Protein AF-0000000077476759 (afdb_homodimer)

InterPro domains:
  IPR001279 Metallo-beta-lactamase [PF12706] (248-317)
  IPR001279 Metallo-beta-lactamase [SM00849] (20-294)
  IPR013471 Ribonuclease Z/BN [MF_01818] (3-362)
  IPR013471 Ribonuclease Z/BN [cd07717] (5-361)
  IPR036866 Ribonuclease Z/Hydroxyacylglutathione hydrolase-like [G3DSA:3.60.15.10] (2-362)
  IPR036866 Ribonuclease Z/Hydroxyacylglutathione hydrolase-like [SSF56281] (3-360)

pLDDT: mean 92.95, std 8.89, range [45.12, 98.94]

Structure (mmCIF, N/CA/C/O backbone):
data_AF-0000000077476759-model_v1
#
loop_
_entity.id
_entity.type
_entity.pdbx_description
1 polymer 'ELAC1 protein'
#
loop_
_atom_site.group_PDB
_atom_site.id
_atom_site.type_symbol
_atom_site.label_atom_id
_atom_site.label_alt_id
_atom_site.label_comp_id
_atom_site.label_asym_id
_atom_site.label_entity_id
_atom_site.label_seq_id
_atom_site.pdbx_PDB_ins_code
_atom_site.Cartn_x
_atom_site.Cartn_y
_atom_site.Cartn_z
_atom_site.occupancy
_atom_site.B_iso_or_equiv
_atom_site.auth_seq_id
_atom_site.auth_comp_id
_atom_site.auth_asym_id
_atom_site.auth_atom_id
_atom_site.pdbx_PDB_model_num
ATOM 1 N N . MET A 1 1 ? 4.852 34.75 3.045 1 78.06 1 MET A N 1
ATOM 2 C CA . MET A 1 1 ? 5.293 33.406 2.73 1 78.06 1 MET A CA 1
ATOM 3 C C . MET A 1 1 ? 4.105 32.5 2.375 1 78.06 1 MET A C 1
ATOM 5 O O . MET A 1 1 ? 3.016 32.688 2.924 1 78.06 1 MET A O 1
ATOM 9 N N . SER A 1 2 ? 4.301 31.625 1.469 1 89.5 2 SER A N 1
ATOM 10 C CA . SER A 1 2 ? 3.178 30.859 0.94 1 89.5 2 SER A CA 1
ATOM 11 C C . SER A 1 2 ? 2.861 29.656 1.828 1 89.5 2 SER A C 1
ATOM 13 O O . SER A 1 2 ? 3.734 29.156 2.543 1 89.5 2 SER A O 1
ATOM 15 N N . MET A 1 3 ? 1.623 29.391 2.006 1 95.69 3 MET A N 1
ATOM 16 C CA . MET A 1 3 ? 1.113 28.188 2.633 1 95.69 3 MET A CA 1
ATOM 17 C C . MET A 1 3 ? 0.083 27.5 1.739 1 95.69 3 MET A C 1
ATOM 19 O O . MET A 1 3 ? -0.914 28.109 1.354 1 95.69 3 MET A O 1
ATOM 23 N N . ASP A 1 4 ? 0.452 26.219 1.392 1 97.62 4 ASP A N 1
ATOM 24 C CA . ASP A 1 4 ? -0.37 25.516 0.419 1 97.62 4 ASP A CA 1
ATOM 25 C C . ASP A 1 4 ? -0.739 24.109 0.929 1 97.62 4 ASP A C 1
ATOM 27 O O . ASP A 1 4 ? 0.07 23.453 1.583 1 97.62 4 ASP A O 1
ATOM 31 N N . LEU A 1 5 ? -1.946 23.734 0.63 1 98.62 5 LEU A N 1
ATOM 32 C CA . LEU A 1 5 ? -2.391 22.359 0.833 1 98.62 5 LEU A CA 1
ATOM 33 C C . LEU A 1 5 ? -2.541 21.641 -0.499 1 98.62 5 LEU A C 1
ATOM 35 O O . LEU A 1 5 ? -3.273 22.094 -1.38 1 98.62 5 LEU A O 1
ATOM 39 N N . THR A 1 6 ? -1.84 20.578 -0.639 1 98.81 6 THR A N 1
ATOM 40 C CA . THR A 1 6 ? -2.02 19.719 -1.804 1 98.81 6 THR A CA 1
ATOM 41 C C . THR A 1 6 ? -2.705 18.406 -1.412 1 98.81 6 THR A C 1
ATOM 43 O O . THR A 1 6 ? -2.219 17.688 -0.542 1 98.81 6 THR A O 1
ATOM 46 N N . PHE A 1 7 ? -3.814 18.172 -2.072 1 98.88 7 PHE A N 1
ATOM 47 C CA . PHE A 1 7 ? -4.566 16.938 -1.814 1 98.88 7 PHE A CA 1
ATOM 48 C C . PHE A 1 7 ? -4.129 15.828 -2.752 1 98.88 7 PHE A C 1
ATOM 50 O O . PHE A 1 7 ? -4.449 15.844 -3.941 1 98.88 7 PHE A O 1
ATOM 57 N N . LEU A 1 8 ? -3.461 14.805 -2.186 1 98.81 8 LEU A N 1
ATOM 58 C CA . LEU A 1 8 ? -2.918 13.719 -2.996 1 98.81 8 LEU A CA 1
ATOM 59 C C . LEU A 1 8 ? -3.943 12.609 -3.166 1 98.81 8 LEU A C 1
ATOM 61 O O . LEU A 1 8 ? -3.9 11.859 -4.148 1 98.81 8 LEU A O 1
ATOM 65 N N . GLY A 1 9 ? -4.785 12.438 -2.254 1 98.75 9 GLY A N 1
ATOM 66 C CA . GLY A 1 9 ? -5.895 11.492 -2.305 1 98.75 9 GLY A CA 1
ATOM 67 C C . GLY A 1 9 ? -7.117 11.977 -1.546 1 98.75 9 GLY A C 1
ATOM 68 O O . GLY A 1 9 ? -6.996 12.57 -0.474 1 98.75 9 GLY A O 1
ATOM 69 N N . THR A 1 10 ? -8.32 11.656 -2.117 1 98.81 10 THR A N 1
ATOM 70 C CA . THR A 1 10 ? -9.539 12.234 -1.556 1 98.81 10 THR A CA 1
ATOM 71 C C . THR A 1 10 ? -10.625 11.172 -1.414 1 98.81 10 THR A C 1
ATOM 73 O O . THR A 1 10 ? -11.773 11.5 -1.118 1 98.81 10 THR A O 1
ATOM 76 N N . ALA A 1 11 ? -10.242 9.883 -1.635 1 98.31 11 ALA A N 1
ATOM 77 C CA . ALA A 1 11 ? -11.211 8.797 -1.519 1 98.31 11 ALA A CA 1
ATOM 78 C C . ALA A 1 11 ? -11.227 8.227 -0.105 1 98.31 11 ALA A C 1
ATOM 80 O O . ALA A 1 11 ? -10.219 8.297 0.609 1 98.31 11 ALA A O 1
ATOM 81 N N . SER A 1 12 ? -12.375 7.73 0.21 1 97.94 12 SER A N 1
ATOM 82 C CA . SER A 1 12 ? -12.508 6.984 1.457 1 97.94 12 SER A CA 1
ATOM 83 C C . SER A 1 12 ? -12.297 5.488 1.234 1 97.94 12 SER A C 1
ATOM 85 O O . SER A 1 12 ? -12.336 5.016 0.097 1 97.94 12 SER A O 1
ATOM 87 N N . CYS A 1 13 ? -11.906 4.758 2.178 1 96 13 CYS A N 1
ATOM 88 C CA . CYS A 1 13 ? -12.008 3.311 2.324 1 96 13 CYS A CA 1
ATOM 89 C C . CYS A 1 13 ? -10.945 2.604 1.497 1 96 13 CYS A C 1
ATOM 91 O O . CYS A 1 13 ? -10.117 1.865 2.041 1 96 13 CYS A O 1
ATOM 93 N N . TYR A 1 14 ? -10.961 2.75 0.163 1 96.38 14 TYR A N 1
ATOM 94 C CA . TYR A 1 14 ? -9.992 2.082 -0.699 1 96.38 14 TYR A CA 1
ATOM 95 C C . TYR A 1 14 ? -9.68 2.932 -1.924 1 96.38 14 TYR A C 1
ATOM 97 O O . TYR A 1 14 ? -10.492 3.758 -2.342 1 96.38 14 TYR A O 1
ATOM 105 N N . PRO A 1 15 ? -8.492 2.746 -2.475 1 97.19 15 PRO A N 1
ATOM 106 C CA . PRO A 1 15 ? -8.125 3.527 -3.656 1 97.19 15 PRO A CA 1
ATOM 107 C C . PRO A 1 15 ? -8.812 3.039 -4.93 1 97.19 15 PRO A C 1
ATOM 109 O O . PRO A 1 15 ? -9.195 1.868 -5.02 1 97.19 15 PRO A O 1
ATOM 112 N N . MET A 1 16 ? -8.977 3.934 -5.797 1 95.12 16 MET A N 1
ATOM 113 C CA . MET A 1 16 ? -9.484 3.67 -7.145 1 95.12 16 MET A CA 1
ATOM 114 C C . MET A 1 16 ? -8.438 4.023 -8.195 1 95.12 16 MET A C 1
ATOM 116 O O . MET A 1 16 ? -7.453 4.703 -7.895 1 95.12 16 MET A O 1
ATOM 120 N N . PRO A 1 17 ? -8.633 3.547 -9.422 1 93.38 17 PRO A N 1
ATOM 121 C CA . PRO A 1 17 ? -7.668 3.883 -10.477 1 93.38 17 PRO A CA 1
ATOM 122 C C . PRO A 1 17 ? -7.492 5.391 -10.648 1 93.38 17 PRO A C 1
ATOM 124 O O . PRO A 1 17 ? -6.395 5.855 -10.969 1 93.38 17 PRO A O 1
ATOM 127 N N . ASN A 1 18 ? -8.539 6.141 -10.352 1 91.44 18 ASN A N 1
ATOM 128 C CA . ASN A 1 18 ? -8.461 7.562 -10.664 1 91.44 18 ASN A CA 1
ATOM 129 C C . ASN A 1 18 ? -8.57 8.422 -9.406 1 91.44 18 ASN A C 1
ATOM 131 O O . ASN A 1 18 ? -8.781 9.633 -9.484 1 91.44 18 ASN A O 1
ATOM 135 N N . ARG A 1 19 ? -8.516 7.855 -8.32 1 96.5 19 ARG A N 1
ATOM 136 C CA . ARG A 1 19 ? -8.633 8.609 -7.07 1 96.5 19 ARG A CA 1
ATOM 137 C C . ARG A 1 19 ? -7.914 7.891 -5.93 1 96.5 19 ARG A C 1
ATOM 139 O O . ARG A 1 19 ? -8.227 6.738 -5.621 1 96.5 19 ARG A O 1
ATOM 146 N N . GLY A 1 20 ? -6.918 8.523 -5.355 1 97.88 20 GLY A N 1
ATOM 147 C CA . GLY A 1 20 ? -6.188 7.957 -4.23 1 97.88 20 GLY A CA 1
ATOM 148 C C . GLY A 1 20 ? -6.91 8.109 -2.908 1 97.88 20 GLY A C 1
ATOM 149 O O . GLY A 1 20 ? -7.879 8.867 -2.809 1 97.88 20 GLY A O 1
ATOM 150 N N . VAL A 1 21 ? -6.473 7.359 -1.926 1 98.69 21 VAL A N 1
ATOM 151 C CA . VAL A 1 21 ? -7.039 7.477 -0.587 1 98.69 21 VAL A CA 1
ATOM 152 C C . VAL A 1 21 ? -6.281 8.539 0.204 1 98.69 21 VAL A C 1
ATOM 154 O O . VAL A 1 21 ? -5.328 9.141 -0.304 1 98.69 21 VAL A O 1
ATOM 157 N N . SER A 1 22 ? -6.66 8.766 1.419 1 98.81 22 SER A N 1
ATOM 158 C CA . SER A 1 22 ? -6.371 9.93 2.254 1 98.81 22 SER A CA 1
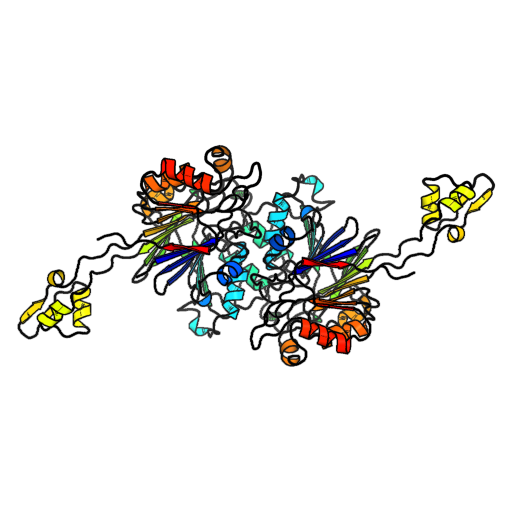ATOM 159 C C . SER A 1 22 ? -4.875 10.219 2.297 1 98.81 22 SER A C 1
ATOM 161 O O . SER A 1 22 ? -4.09 9.383 2.752 1 98.81 22 SER A O 1
ATOM 163 N N . CYS A 1 23 ? -4.504 11.367 1.83 1 98.94 23 CYS A N 1
ATOM 164 C CA . CYS A 1 23 ? -3.154 11.906 1.879 1 98.94 23 CYS A CA 1
ATOM 165 C C . CYS A 1 23 ? -3.148 13.383 1.503 1 98.94 23 CYS A C 1
ATOM 167 O O . CYS A 1 23 ? -3.605 13.758 0.42 1 98.94 23 CYS A O 1
ATOM 169 N N . ILE A 1 24 ? -2.66 14.266 2.385 1 98.94 24 ILE A N 1
ATOM 170 C CA . ILE A 1 24 ? -2.584 15.703 2.182 1 98.94 24 ILE A CA 1
ATOM 171 C C . ILE A 1 24 ? -1.177 16.203 2.506 1 98.94 24 ILE A C 1
ATOM 173 O O . ILE A 1 24 ? -0.557 15.734 3.467 1 98.94 24 ILE A O 1
ATOM 177 N N . VAL A 1 25 ? -0.672 17.141 1.73 1 98.88 25 VAL A N 1
ATOM 178 C CA . VAL A 1 25 ? 0.629 17.734 2.027 1 98.88 25 VAL A CA 1
ATOM 179 C C . VAL A 1 25 ? 0.479 19.234 2.242 1 98.88 25 VAL A C 1
ATOM 181 O O . VAL A 1 25 ? -0.145 19.922 1.432 1 98.88 25 VAL A O 1
ATOM 184 N N . LEU A 1 26 ? 0.953 19.719 3.346 1 98.62 26 LEU A N 1
ATOM 185 C CA . LEU A 1 26 ? 1.052 21.156 3.643 1 98.62 26 LEU A CA 1
ATOM 186 C C . LEU A 1 26 ? 2.461 21.656 3.371 1 98.62 26 LEU A C 1
ATOM 188 O O . LEU A 1 26 ? 3.432 21.156 3.941 1 98.62 26 LEU A O 1
ATOM 192 N N . LYS A 1 27 ? 2.568 22.547 2.512 1 97.31 27 LYS A N 1
ATOM 193 C CA . LYS A 1 27 ? 3.846 23.188 2.205 1 97.31 27 LYS A CA 1
ATOM 194 C C . LYS A 1 27 ? 3.848 24.641 2.631 1 97.31 27 LYS A C 1
ATOM 196 O O . LYS A 1 27 ? 2.938 25.406 2.279 1 97.31 27 LYS A O 1
ATOM 201 N N . SER A 1 28 ? 4.77 25.016 3.43 1 93.81 28 SER A N 1
ATOM 202 C CA . SER A 1 28 ? 4.988 26.406 3.83 1 93.81 28 SER A CA 1
ATOM 203 C C . SER A 1 28 ? 6.477 26.719 3.941 1 93.81 28 SER A C 1
ATOM 205 O O . SER A 1 28 ? 7.145 26.266 4.875 1 93.81 28 SER A O 1
ATOM 207 N N . ASP A 1 29 ? 6.945 27.547 3.064 1 84.25 29 ASP A N 1
ATOM 208 C CA . ASP A 1 29 ? 8.359 27.891 3.014 1 84.25 29 ASP A CA 1
ATOM 209 C C . ASP A 1 29 ? 9.234 26.641 2.992 1 84.25 29 ASP A C 1
ATOM 211 O O . ASP A 1 29 ? 9.172 25.844 2.047 1 84.25 29 ASP A O 1
ATOM 215 N N . ARG A 1 30 ? 9.922 26.344 4.047 1 82.81 30 ARG A N 1
ATOM 216 C CA . ARG A 1 30 ? 10.867 25.234 4.059 1 82.81 30 ARG A CA 1
ATOM 217 C C . ARG A 1 30 ? 10.234 23.984 4.691 1 82.81 30 ARG A C 1
ATOM 219 O O . ARG A 1 30 ? 10.891 22.953 4.801 1 82.81 30 ARG A O 1
ATOM 226 N N . GLN A 1 31 ? 8.961 24.188 5.066 1 90.31 31 GLN A N 1
ATOM 227 C CA . GLN A 1 31 ? 8.289 23.047 5.684 1 90.31 31 GLN A CA 1
ATOM 228 C C . GLN A 1 31 ? 7.445 22.281 4.664 1 90.31 31 GLN A C 1
ATOM 230 O O . GLN A 1 31 ? 6.812 22.891 3.799 1 90.31 31 GLN A O 1
ATOM 235 N N . CYS A 1 32 ? 7.5 20.984 4.699 1 96.81 32 CYS A N 1
ATOM 236 C CA . CYS A 1 32 ? 6.695 20.078 3.902 1 96.81 32 CYS A CA 1
ATOM 237 C C . CYS A 1 32 ? 6.211 18.906 4.746 1 96.81 32 CYS A C 1
ATOM 239 O O . CYS A 1 32 ? 6.988 18 5.082 1 96.81 32 CYS A O 1
ATOM 241 N N . TRP A 1 33 ? 4.91 19 5.098 1 98.62 33 TRP A N 1
ATOM 242 C CA . TRP A 1 33 ? 4.336 18.031 6.031 1 98.62 33 TRP A CA 1
ATOM 243 C C . TRP A 1 33 ? 3.234 17.219 5.363 1 98.62 33 TRP A C 1
ATOM 245 O O . TRP A 1 33 ? 2.445 17.75 4.582 1 98.62 33 TRP A O 1
ATOM 255 N N . MET A 1 34 ? 3.268 15.938 5.668 1 98.88 34 MET A N 1
ATOM 256 C CA . MET A 1 34 ? 2.264 15.031 5.121 1 98.88 34 MET A CA 1
ATOM 257 C C . MET A 1 34 ? 1.255 14.633 6.191 1 98.88 34 MET A C 1
ATOM 259 O O . MET A 1 34 ? 1.631 14.367 7.336 1 98.88 34 MET A O 1
ATOM 263 N N . PHE A 1 35 ? 0.006 14.641 5.832 1 98.94 35 PHE A N 1
ATOM 264 C CA . PHE A 1 35 ? -1.074 14.188 6.703 1 98.94 35 PHE A CA 1
ATOM 265 C C . PHE A 1 35 ? -1.763 12.961 6.121 1 98.94 35 PHE A C 1
ATOM 267 O O . PHE A 1 35 ? -2.398 13.039 5.066 1 98.94 35 PHE A O 1
ATOM 274 N N . ASP A 1 36 ? -1.66 11.836 6.844 1 98.94 36 ASP A N 1
ATOM 275 C CA . ASP A 1 36 ? -2.08 10.5 6.422 1 98.94 36 ASP A CA 1
ATOM 276 C C . ASP A 1 36 ? -1.306 10.047 5.188 1 98.94 36 ASP A C 1
ATOM 278 O O . ASP A 1 36 ? -0.704 10.867 4.488 1 98.94 36 ASP A O 1
ATOM 282 N N . CYS A 1 37 ? -1.284 8.797 5.008 1 98.94 37 CYS A N 1
ATOM 283 C CA . CYS A 1 37 ? -0.554 8.156 3.92 1 98.94 37 CYS A CA 1
ATOM 284 C C . CYS A 1 37 ? -1.191 6.82 3.551 1 98.94 37 CYS A C 1
ATOM 286 O O . CYS A 1 37 ? -0.683 5.762 3.922 1 98.94 37 CYS A O 1
ATOM 288 N N . GLY A 1 38 ? -2.277 6.887 2.799 1 98.81 38 GLY A N 1
ATOM 289 C CA . GLY A 1 38 ? -2.928 5.672 2.344 1 98.81 38 GLY A CA 1
ATOM 290 C C . GLY A 1 38 ? -2.203 5.004 1.188 1 98.81 38 GLY A C 1
ATOM 291 O O . GLY A 1 38 ? -1.232 5.547 0.66 1 98.81 38 GLY A O 1
ATOM 292 N N . GLU A 1 39 ? -2.615 3.826 0.881 1 98.69 39 GLU A N 1
ATOM 293 C CA . GLU A 1 39 ? -2.01 3.076 -0.214 1 98.69 39 GLU A CA 1
ATOM 294 C C . GLU A 1 39 ? -1.982 3.898 -1.499 1 98.69 39 GLU A C 1
ATOM 296 O O . GLU A 1 39 ? -2.982 4.52 -1.866 1 98.69 39 GLU A O 1
ATOM 301 N N . GLY A 1 40 ? -0.827 3.902 -2.176 1 98.44 40 GLY A N 1
ATOM 302 C CA . GLY A 1 40 ? -0.701 4.598 -3.445 1 98.44 40 GLY A CA 1
ATOM 303 C C . GLY A 1 40 ? -0.234 6.035 -3.295 1 98.44 40 GLY A C 1
ATOM 304 O O . GLY A 1 40 ? 0.009 6.723 -4.289 1 98.44 40 GLY A O 1
ATOM 305 N N . SER A 1 41 ? -0.043 6.535 -2.07 1 98.69 41 SER A N 1
ATOM 306 C CA . SER A 1 41 ? 0.344 7.922 -1.83 1 98.69 41 SER A CA 1
ATOM 307 C C . SER A 1 41 ? 1.679 8.242 -2.492 1 98.69 41 SER A C 1
ATOM 309 O O . SER A 1 41 ? 1.875 9.352 -2.994 1 98.69 41 SER A O 1
ATOM 311 N N . GLN A 1 42 ? 2.627 7.281 -2.496 1 98.31 42 GLN A N 1
ATOM 312 C CA . GLN A 1 42 ? 3.934 7.566 -3.08 1 98.31 42 GLN A CA 1
ATOM 313 C C . GLN A 1 42 ? 3.818 7.855 -4.574 1 98.31 42 GLN A C 1
ATOM 315 O O . GLN A 1 42 ? 4.547 8.695 -5.109 1 98.31 42 GLN A O 1
ATOM 320 N N . THR A 1 43 ? 2.898 7.18 -5.273 1 98.06 43 THR A N 1
ATOM 321 C CA . THR A 1 43 ? 2.701 7.445 -6.695 1 98.06 43 THR A CA 1
ATOM 322 C C . THR A 1 43 ? 2.035 8.805 -6.902 1 98.06 43 THR A C 1
ATOM 324 O O . THR A 1 43 ? 2.332 9.508 -7.867 1 98.06 43 THR A O 1
ATOM 327 N N . GLN A 1 44 ? 1.113 9.18 -6.008 1 98.56 44 GLN A N 1
ATOM 328 C CA . GLN A 1 44 ? 0.486 10.492 -6.074 1 98.56 44 GLN A CA 1
ATOM 329 C C . GLN A 1 44 ? 1.514 11.602 -5.875 1 98.56 44 GLN A C 1
ATOM 331 O O . GLN A 1 44 ? 1.445 12.648 -6.527 1 98.56 44 GLN A O 1
ATOM 336 N N . VAL A 1 45 ? 2.465 11.398 -4.938 1 98.25 45 VAL A N 1
ATOM 337 C CA . VAL A 1 45 ? 3.553 12.352 -4.742 1 98.25 45 VAL A CA 1
ATOM 338 C C . VAL A 1 45 ? 4.328 12.523 -6.047 1 98.25 45 VAL A C 1
ATOM 340 O O . VAL A 1 45 ? 4.629 13.656 -6.453 1 98.25 45 VAL A O 1
ATOM 343 N N . MET A 1 46 ? 4.582 11.422 -6.758 1 96.94 46 MET A N 1
ATOM 344 C CA . MET A 1 46 ? 5.336 11.453 -8.008 1 96.94 46 MET A CA 1
ATOM 345 C C . MET A 1 46 ? 4.582 12.234 -9.078 1 96.94 46 MET A C 1
ATOM 347 O O . MET A 1 46 ? 5.195 12.852 -9.953 1 96.94 46 MET A O 1
ATOM 351 N N . LYS A 1 47 ? 3.27 12.211 -8.984 1 97.69 47 LYS A N 1
ATOM 352 C CA . LYS A 1 47 ? 2.428 12.891 -9.961 1 97.69 47 LYS A CA 1
ATOM 353 C C . LYS A 1 47 ? 2.279 14.367 -9.633 1 97.69 47 LYS A C 1
ATOM 355 O O . LYS A 1 47 ? 1.777 15.148 -10.445 1 97.69 47 LYS A O 1
ATOM 360 N N . SER A 1 48 ? 2.682 14.734 -8.461 1 97.75 48 SER A N 1
ATOM 361 C CA . SER A 1 48 ? 2.469 16.094 -7.973 1 97.75 48 SER A CA 1
ATOM 362 C C . SER A 1 48 ? 3.738 16.938 -8.094 1 97.75 48 SER A C 1
ATOM 364 O O . SER A 1 48 ? 4.75 16.469 -8.625 1 97.75 48 SER A O 1
ATOM 366 N N . SER A 1 49 ? 3.654 18.172 -7.629 1 95.25 49 SER A N 1
ATOM 367 C CA . SER A 1 49 ? 4.812 19.062 -7.613 1 95.25 49 SER A CA 1
ATOM 368 C C . SER A 1 49 ? 5.602 18.922 -6.316 1 95.25 49 SER A C 1
ATOM 370 O O . SER A 1 49 ? 6.625 19.594 -6.129 1 95.25 49 SER A O 1
ATOM 372 N N . ILE A 1 50 ? 5.148 18.047 -5.496 1 95.75 50 ILE A N 1
ATOM 373 C CA . ILE A 1 50 ? 5.781 17.859 -4.195 1 95.75 50 ILE A CA 1
ATOM 374 C C . ILE A 1 50 ? 7.078 17.062 -4.355 1 95.75 50 ILE A C 1
ATOM 376 O O . ILE A 1 50 ? 7.102 16.031 -5.023 1 95.75 50 ILE A O 1
ATOM 380 N N . LYS A 1 51 ? 8.117 17.594 -3.828 1 93.88 51 LYS A N 1
ATOM 381 C CA . LYS A 1 51 ? 9.367 16.828 -3.742 1 93.88 51 LYS A CA 1
ATOM 382 C C . LYS A 1 51 ? 9.383 15.938 -2.506 1 93.88 51 LYS A C 1
ATOM 384 O O . LYS A 1 51 ? 9.484 16.422 -1.38 1 93.88 51 LYS A O 1
ATOM 389 N N . ALA A 1 52 ? 9.383 14.695 -2.725 1 93.94 52 ALA A N 1
ATOM 390 C CA . ALA A 1 52 ? 9.266 13.719 -1.646 1 93.94 52 ALA A CA 1
ATOM 391 C C . ALA A 1 52 ? 10.336 13.953 -0.58 1 93.94 52 ALA A C 1
ATOM 393 O O . ALA A 1 52 ? 10.055 13.867 0.618 1 93.94 52 ALA A O 1
ATOM 394 N N . ALA A 1 53 ? 11.539 14.281 -0.983 1 91.88 53 ALA A N 1
ATOM 395 C CA . ALA A 1 53 ? 12.68 14.406 -0.084 1 91.88 53 ALA A CA 1
ATOM 396 C C . ALA A 1 53 ? 12.5 15.586 0.87 1 91.88 53 ALA A C 1
ATOM 398 O O . ALA A 1 53 ? 13.211 15.688 1.876 1 91.88 53 ALA A O 1
ATOM 399 N N . LYS A 1 54 ? 11.562 16.469 0.563 1 93.56 54 LYS A N 1
ATOM 400 C CA . LYS A 1 54 ? 11.336 17.641 1.399 1 93.56 54 LYS A CA 1
ATOM 401 C C . LYS A 1 54 ? 10.352 17.328 2.525 1 93.56 54 LYS A C 1
ATOM 403 O O . LYS A 1 54 ? 10.234 18.109 3.479 1 93.56 54 LYS A O 1
ATOM 408 N N . ILE A 1 55 ? 9.641 16.25 2.41 1 95.94 55 ILE A N 1
ATOM 409 C CA . ILE A 1 55 ? 8.711 15.883 3.471 1 95.94 55 ILE A CA 1
ATOM 410 C C . ILE A 1 55 ? 9.484 15.445 4.711 1 95.94 55 ILE A C 1
ATOM 412 O O . ILE A 1 55 ? 10.219 14.453 4.672 1 95.94 55 ILE A O 1
ATOM 416 N N . ASN A 1 56 ? 9.305 16.172 5.785 1 95.12 56 ASN A N 1
ATOM 417 C CA . ASN A 1 56 ? 10.117 15.859 6.957 1 95.12 56 ASN A CA 1
ATOM 418 C C . ASN A 1 56 ? 9.25 15.555 8.172 1 95.12 56 ASN A C 1
ATOM 420 O O . ASN A 1 56 ? 9.758 15.141 9.219 1 95.12 56 ASN A O 1
ATOM 424 N N . LYS A 1 57 ? 7.961 15.797 8.086 1 97.88 57 LYS A N 1
ATOM 425 C CA . LYS A 1 57 ? 7.027 15.359 9.117 1 97.88 57 LYS A CA 1
ATOM 426 C C . LYS A 1 57 ? 5.805 14.688 8.5 1 97.88 57 LYS A C 1
ATOM 428 O O . LYS A 1 57 ? 5.32 15.109 7.449 1 97.88 57 LYS A O 1
ATOM 433 N N . ILE A 1 58 ? 5.359 13.664 9.094 1 98.81 58 ILE A N 1
ATOM 434 C CA . ILE A 1 58 ? 4.164 12.93 8.695 1 98.81 58 ILE A CA 1
ATOM 435 C C . ILE A 1 58 ? 3.229 12.766 9.891 1 98.81 58 ILE A C 1
ATOM 437 O O . ILE A 1 58 ? 3.66 12.375 10.977 1 98.81 58 ILE A O 1
ATOM 441 N N . PHE A 1 59 ? 1.986 13.117 9.719 1 98.94 59 PHE A N 1
ATOM 442 C CA . PHE A 1 59 ? 0.969 13.031 10.758 1 98.94 59 PHE A CA 1
ATOM 443 C C . PHE A 1 59 ? -0.125 12.047 10.375 1 98.94 59 PHE A C 1
ATOM 445 O O . PHE A 1 59 ? -0.827 12.25 9.383 1 98.94 59 PHE A O 1
ATOM 452 N N . ILE A 1 60 ? -0.284 10.984 11.117 1 98.94 60 ILE A N 1
ATOM 453 C CA . ILE A 1 60 ? -1.304 9.977 10.859 1 98.94 60 ILE A CA 1
ATOM 454 C C . ILE A 1 60 ? -2.492 10.188 11.789 1 98.94 60 ILE A C 1
ATOM 456 O O . ILE A 1 60 ? -2.348 10.133 13.016 1 98.94 60 ILE A O 1
ATOM 460 N N . THR A 1 61 ? -3.639 10.383 11.234 1 98.94 61 THR A N 1
ATOM 461 C CA . THR A 1 61 ? -4.816 10.727 12.023 1 98.94 61 THR A CA 1
ATOM 462 C C . THR A 1 61 ? -5.301 9.523 12.828 1 98.94 61 THR A C 1
ATOM 464 O O . THR A 1 61 ? -5.699 9.664 13.984 1 98.94 61 THR A O 1
ATOM 467 N N . HIS A 1 62 ? -5.363 8.398 12.211 1 98.88 62 HIS A N 1
ATOM 468 C CA . HIS A 1 62 ? -5.77 7.148 12.836 1 98.88 62 HIS A CA 1
ATOM 469 C C . HIS A 1 62 ? -5.273 5.945 12.039 1 98.88 62 HIS A C 1
ATOM 471 O O . HIS A 1 62 ? -4.707 6.105 10.961 1 98.88 62 HIS A O 1
ATOM 477 N N . LEU A 1 63 ? -5.477 4.754 12.516 1 98.5 63 LEU A N 1
ATOM 478 C CA . LEU A 1 63 ? -4.707 3.619 12.023 1 98.5 63 LEU A CA 1
ATOM 479 C C . LEU A 1 63 ? -5.488 2.854 10.961 1 98.5 63 LEU A C 1
ATOM 481 O O . LEU A 1 63 ? -5.027 1.821 10.469 1 98.5 63 LEU A O 1
ATOM 485 N N . HIS A 1 64 ? -6.711 3.34 10.523 1 98.62 64 HIS A N 1
ATOM 486 C CA . HIS A 1 64 ? -7.391 2.658 9.422 1 98.62 64 HIS A CA 1
ATOM 487 C C . HIS A 1 64 ? -6.516 2.619 8.18 1 98.62 64 HIS A C 1
ATOM 489 O O . HIS A 1 64 ? -5.742 3.545 7.926 1 98.62 64 HIS A O 1
ATOM 495 N N . GLY A 1 65 ? -6.734 1.592 7.426 1 98.56 65 GLY A N 1
ATOM 496 C CA . GLY A 1 65 ? -5.867 1.268 6.305 1 98.56 65 GLY A CA 1
ATOM 497 C C . GLY A 1 65 ? -5.797 2.371 5.266 1 98.56 65 GLY A C 1
ATOM 498 O O . GLY A 1 65 ? -4.727 2.658 4.73 1 98.56 65 GLY A O 1
ATOM 499 N N . ASP A 1 66 ? -6.938 2.994 4.934 1 98.62 66 ASP A N 1
ATOM 500 C CA . ASP A 1 66 ? -6.973 4 3.879 1 98.62 66 ASP A CA 1
ATOM 501 C C . ASP A 1 66 ? -6.289 5.293 4.328 1 98.62 66 ASP A C 1
ATOM 503 O O . ASP A 1 66 ? -6.156 6.234 3.545 1 98.62 66 ASP A O 1
ATOM 507 N N . HIS A 1 67 ? -5.738 5.379 5.539 1 98.88 67 HIS A N 1
ATOM 508 C CA . HIS A 1 67 ? -4.957 6.496 6.051 1 98.88 67 HIS A CA 1
ATOM 509 C C . HIS A 1 67 ? -3.52 6.074 6.344 1 98.88 67 HIS A C 1
ATOM 511 O O . HIS A 1 67 ? -2.68 6.91 6.688 1 98.88 67 HIS A O 1
ATOM 517 N N . LEU A 1 68 ? -3.197 4.773 6.156 1 98.81 68 LEU A N 1
ATOM 518 C CA . LEU A 1 68 ? -1.985 4.258 6.781 1 98.81 68 LEU A CA 1
ATOM 519 C C . LEU A 1 68 ? -1.23 3.338 5.824 1 98.81 68 LEU A C 1
ATOM 521 O O . LEU A 1 68 ? 0.001 3.357 5.781 1 98.81 68 LEU A O 1
ATOM 525 N N . PHE A 1 69 ? -1.843 2.559 4.953 1 98.88 69 PHE A N 1
ATOM 526 C CA . PHE A 1 69 ? -1.306 1.376 4.289 1 98.88 69 PHE A CA 1
ATOM 527 C C . PHE A 1 69 ? -0.264 1.766 3.248 1 98.88 69 PHE A C 1
ATOM 529 O O . PHE A 1 69 ? 0.411 0.902 2.684 1 98.88 69 PHE A O 1
ATOM 536 N N . GLY A 1 70 ? -0.079 3.018 3.008 1 98.88 70 GLY A N 1
ATOM 537 C CA . GLY A 1 70 ? 0.942 3.443 2.062 1 98.88 70 GLY A CA 1
ATOM 538 C C . GLY A 1 70 ? 2.215 3.92 2.736 1 98.88 70 GLY A C 1
ATOM 539 O O . GLY A 1 70 ? 3.205 4.219 2.064 1 98.88 70 GLY A O 1
ATOM 540 N N . LEU A 1 71 ? 2.285 3.951 4.039 1 98.88 71 LEU A N 1
ATOM 541 C CA . LEU A 1 71 ? 3.334 4.629 4.797 1 98.88 71 LEU A CA 1
ATOM 542 C C . LEU A 1 71 ? 4.672 3.914 4.629 1 98.88 71 LEU A C 1
ATOM 544 O O . LEU A 1 71 ? 5.688 4.547 4.332 1 98.88 71 LEU A O 1
ATOM 548 N N . GLN A 1 72 ? 4.73 2.564 4.816 1 98.62 72 GLN A N 1
ATOM 549 C CA . GLN A 1 72 ? 5.98 1.822 4.723 1 98.62 72 GLN A CA 1
ATOM 550 C C . GLN A 1 72 ? 6.559 1.893 3.311 1 98.62 72 GLN A C 1
ATOM 552 O O . GLN A 1 72 ? 7.77 2.049 3.135 1 98.62 72 GLN A O 1
ATOM 557 N N . GLY A 1 73 ? 5.605 1.744 2.299 1 98.44 73 GLY A N 1
ATOM 558 C CA . GLY A 1 73 ? 6.07 1.873 0.928 1 98.44 73 GLY A CA 1
ATOM 559 C C . GLY A 1 73 ? 6.637 3.246 0.616 1 98.44 73 GLY A C 1
ATOM 560 O O . GLY A 1 73 ? 7.652 3.361 -0.073 1 98.44 73 GLY A O 1
ATOM 561 N N . PHE A 1 74 ? 5.988 4.27 1.131 1 98.5 74 PHE A N 1
ATOM 562 C CA . PHE A 1 74 ? 6.441 5.641 0.913 1 98.5 74 PHE A CA 1
ATOM 563 C C . PHE A 1 74 ? 7.816 5.855 1.527 1 98.5 74 PHE A C 1
ATOM 565 O O . PHE A 1 74 ? 8.695 6.457 0.902 1 98.5 74 PHE A O 1
ATOM 572 N N . LEU A 1 75 ? 8.062 5.402 2.771 1 97.88 75 LEU A N 1
ATOM 573 C CA . LEU A 1 75 ? 9.352 5.559 3.436 1 97.88 75 LEU A CA 1
ATOM 574 C C . LEU A 1 75 ? 10.461 4.852 2.652 1 97.88 75 LEU A C 1
ATOM 576 O O . LEU A 1 75 ? 11.578 5.355 2.564 1 97.88 75 LEU A O 1
ATOM 580 N N . CYS A 1 76 ? 10.125 3.658 2.117 1 96.88 76 CYS A N 1
ATOM 581 C CA . CYS A 1 76 ? 11.109 2.953 1.299 1 96.88 76 CYS A CA 1
ATOM 582 C C . CYS A 1 76 ? 11.492 3.777 0.076 1 96.88 76 CYS A C 1
ATOM 584 O O . CYS A 1 76 ? 12.672 3.863 -0.274 1 96.88 76 CYS A O 1
ATOM 586 N N . THR A 1 77 ? 10.461 4.352 -0.542 1 94.56 77 THR A N 1
ATOM 587 C CA . THR A 1 77 ? 10.719 5.195 -1.703 1 94.56 77 THR A CA 1
ATOM 588 C C . THR A 1 77 ? 11.555 6.414 -1.312 1 94.56 77 THR A C 1
ATOM 590 O O . THR A 1 77 ? 12.477 6.793 -2.033 1 94.56 77 THR A O 1
ATOM 593 N N . LEU A 1 78 ? 11.227 7.031 -0.182 1 93.56 78 LEU A N 1
ATOM 594 C CA . LEU A 1 78 ? 11.992 8.164 0.33 1 93.56 78 LEU A CA 1
ATOM 595 C C . LEU A 1 78 ? 13.461 7.781 0.528 1 93.56 78 LEU A C 1
ATOM 597 O O . LEU A 1 78 ? 14.352 8.578 0.246 1 93.56 78 LEU A O 1
ATOM 601 N N . SER A 1 79 ? 13.695 6.617 1.031 1 91.56 79 SER A N 1
ATOM 602 C CA . SER A 1 79 ? 15.047 6.133 1.312 1 91.56 79 SER A CA 1
ATOM 603 C C . SER A 1 79 ? 15.875 6.035 0.035 1 91.56 79 SER A C 1
ATOM 605 O O . SER A 1 79 ? 17.094 6.223 0.062 1 91.56 79 SER A O 1
ATOM 607 N N . GLN A 1 80 ? 15.234 5.723 -1.059 1 84.81 80 GLN A N 1
ATOM 608 C CA . GLN A 1 80 ? 15.93 5.621 -2.338 1 84.81 80 GLN A CA 1
ATOM 609 C C . GLN A 1 80 ? 16.328 6.996 -2.855 1 84.81 80 GLN A C 1
ATOM 611 O O . GLN A 1 80 ? 17.234 7.113 -3.691 1 84.81 80 GLN A O 1
ATOM 616 N N . ASN A 1 81 ? 15.688 8.062 -2.371 1 77.88 81 ASN A N 1
ATOM 617 C CA . ASN A 1 81 ? 15.875 9.398 -2.92 1 77.88 81 ASN A CA 1
ATOM 618 C C . ASN A 1 81 ? 16.625 10.312 -1.943 1 77.88 81 ASN A C 1
ATOM 620 O O . ASN A 1 81 ? 16.766 11.508 -2.195 1 77.88 81 ASN A O 1
ATOM 624 N N . MET A 1 82 ? 16.938 9.828 -0.821 1 76.06 82 MET A N 1
ATOM 625 C CA . MET A 1 82 ? 17.641 10.625 0.191 1 76.06 82 MET A CA 1
ATOM 626 C C . MET A 1 82 ? 19.078 10.156 0.35 1 76.06 82 MET A C 1
ATOM 628 O O . MET A 1 82 ? 19.391 8.984 0.13 1 76.06 82 MET A O 1
ATOM 632 N N . PRO A 1 83 ? 19.938 11.156 0.482 1 69.5 83 PRO A N 1
ATOM 633 C CA . PRO A 1 83 ? 21.328 10.758 0.752 1 69.5 83 PRO A CA 1
ATOM 634 C C . PRO A 1 83 ? 21.469 9.922 2.023 1 69.5 83 PRO A C 1
ATOM 636 O O . PRO A 1 83 ? 20.641 10.047 2.939 1 69.5 83 PRO A O 1
ATOM 639 N N . GLU A 1 84 ? 22.375 9 1.943 1 66.69 84 GLU A N 1
ATOM 640 C CA . GLU A 1 84 ? 22.625 8.141 3.096 1 66.69 84 GLU A CA 1
ATOM 641 C C . GLU A 1 84 ? 23.078 8.945 4.305 1 66.69 84 GLU A C 1
ATOM 643 O O . GLU A 1 84 ? 23.891 9.867 4.168 1 66.69 84 GLU A O 1
ATOM 648 N N . GLN A 1 85 ? 22.281 9.047 5.316 1 61.88 85 GLN A N 1
ATOM 649 C CA . GLN A 1 85 ? 22.688 9.719 6.547 1 61.88 85 GLN A CA 1
ATOM 650 C C . GLN A 1 85 ? 23.422 8.75 7.48 1 61.88 85 GLN A C 1
ATOM 652 O O . GLN A 1 85 ? 23.078 7.57 7.551 1 61.88 85 GLN A O 1
ATOM 657 N N . THR A 1 86 ? 24.641 9.086 7.883 1 52.16 86 THR A N 1
ATOM 658 C CA . THR A 1 86 ? 25.453 8.297 8.812 1 52.16 86 THR A CA 1
ATOM 659 C C . THR A 1 86 ? 24.734 8.156 10.156 1 52.16 86 THR A C 1
ATOM 661 O O . THR A 1 86 ? 23.844 8.938 10.477 1 52.16 86 THR A O 1
ATOM 664 N N . SER A 1 87 ? 24.969 7.055 10.906 1 51.12 87 SER A N 1
ATOM 665 C CA . SER A 1 87 ? 24.406 6.621 12.188 1 51.12 87 SER A CA 1
ATOM 666 C C . SER A 1 87 ? 24.297 7.785 13.164 1 51.12 87 SER A C 1
ATOM 668 O O . SER A 1 87 ? 23.312 7.891 13.906 1 51.12 87 SER A O 1
ATOM 670 N N . GLN A 1 88 ? 25.344 8.586 13.352 1 45.16 88 GLN A N 1
ATOM 671 C CA . GLN A 1 88 ? 25.5 9.594 14.391 1 45.16 88 GLN A CA 1
ATOM 672 C C . GLN A 1 88 ? 24.516 10.758 14.18 1 45.16 88 GLN A C 1
ATOM 674 O O . GLN A 1 88 ? 24.078 11.391 15.141 1 45.16 88 GLN A O 1
ATOM 679 N N . GLU A 1 89 ? 24.297 11.117 13.031 1 50.75 89 GLU A N 1
ATOM 680 C CA . GLU A 1 89 ? 23.453 12.266 12.703 1 50.75 89 GLU A CA 1
ATOM 681 C C . GLU A 1 89 ? 21.984 11.969 12.969 1 50.75 89 GLU A C 1
ATOM 683 O O . GLU A 1 89 ? 21.172 12.883 13.094 1 50.75 89 GLU A O 1
ATOM 688 N N . THR A 1 90 ? 21.641 10.695 13.094 1 53.81 90 THR A N 1
ATOM 689 C CA . THR A 1 90 ? 20.281 10.172 13.141 1 53.81 90 THR A CA 1
ATOM 690 C C . THR A 1 90 ? 19.562 10.633 14.414 1 53.81 90 THR A C 1
ATOM 692 O O . THR A 1 90 ? 18.375 10.961 14.375 1 53.81 90 THR A O 1
ATOM 695 N N . SER A 1 91 ? 20.188 10.523 15.594 1 53.53 91 SER A N 1
ATOM 696 C CA . SER A 1 91 ? 19.438 10.562 16.844 1 53.53 91 SER A CA 1
ATOM 697 C C . SER A 1 91 ? 19.047 11.984 17.203 1 53.53 91 SER A C 1
ATOM 699 O O . SER A 1 91 ? 17.984 12.211 17.797 1 53.53 91 SER A O 1
ATOM 701 N N . GLN A 1 92 ? 19.797 12.984 16.812 1 58.56 92 GLN A N 1
ATOM 702 C CA . GLN A 1 92 ? 19.5 14.32 17.328 1 58.56 92 GLN A CA 1
ATOM 703 C C . GLN A 1 92 ? 18.719 15.141 16.297 1 58.56 92 GLN A C 1
ATOM 705 O O . GLN A 1 92 ? 17.953 16.031 16.672 1 58.56 92 GLN A O 1
ATOM 710 N N . ASN A 1 93 ? 18.797 14.75 15.07 1 78.5 93 ASN A N 1
ATOM 711 C CA . ASN A 1 93 ? 18.125 15.492 14.016 1 78.5 93 ASN A CA 1
ATOM 712 C C . ASN A 1 93 ? 17.594 14.555 12.93 1 78.5 93 ASN A C 1
ATOM 714 O O . ASN A 1 93 ? 18.125 14.5 11.828 1 78.5 93 ASN A O 1
ATOM 718 N N . PRO A 1 94 ? 16.469 13.93 13.414 1 84.81 94 PRO A N 1
ATOM 719 C CA . PRO A 1 94 ? 15.945 12.984 12.43 1 84.81 94 PRO A CA 1
ATOM 720 C C . PRO A 1 94 ? 15.516 13.664 11.133 1 84.81 94 PRO A C 1
ATOM 722 O O . PRO A 1 94 ? 15.031 14.797 11.156 1 84.81 94 PRO A O 1
ATOM 725 N N . SER A 1 95 ? 15.656 12.859 10.062 1 89.25 95 SER A N 1
ATOM 726 C CA . SER A 1 95 ? 15.242 13.367 8.758 1 89.25 95 SER A CA 1
ATOM 727 C C . SER A 1 95 ? 13.727 13.438 8.648 1 89.25 95 SER A C 1
ATOM 729 O O . SER A 1 95 ? 13.18 14.336 8 1 89.25 95 SER A O 1
ATOM 731 N N . VAL A 1 96 ? 13.039 12.469 9.258 1 95.75 96 VAL A N 1
ATOM 732 C CA . VAL A 1 96 ? 11.586 12.406 9.195 1 95.75 96 VAL A CA 1
ATOM 733 C C . VAL A 1 96 ? 11.016 12.094 10.578 1 95.75 96 VAL A C 1
ATOM 735 O O . VAL A 1 96 ? 11.453 11.156 11.234 1 95.75 96 VAL A O 1
ATOM 738 N N . GLU A 1 97 ? 10.133 12.93 11.062 1 97.81 97 GLU A N 1
ATOM 739 C CA . GLU A 1 97 ? 9.352 12.648 12.258 1 97.81 97 GLU A CA 1
ATOM 740 C C . GLU A 1 97 ? 7.914 12.258 11.906 1 97.81 97 GLU A C 1
ATOM 742 O O . GLU A 1 97 ? 7.27 12.93 11.102 1 97.81 97 GLU A O 1
ATOM 747 N N . ILE A 1 98 ? 7.508 11.195 12.5 1 98.75 98 ILE A N 1
ATOM 748 C CA . ILE A 1 98 ? 6.164 10.688 12.25 1 98.75 98 ILE A CA 1
ATOM 749 C C . ILE A 1 98 ? 5.344 10.727 13.539 1 98.75 98 ILE A C 1
ATOM 751 O O . ILE A 1 98 ? 5.805 10.289 14.594 1 98.75 98 ILE A O 1
ATOM 755 N N . TYR A 1 99 ? 4.164 11.32 13.469 1 98.88 99 TYR A N 1
ATOM 756 C CA . TYR A 1 99 ? 3.238 11.43 14.594 1 98.88 99 TYR A CA 1
ATOM 757 C C . TYR A 1 99 ? 1.953 10.664 14.312 1 98.88 99 TYR A C 1
ATOM 759 O O . TYR A 1 99 ? 1.41 10.727 13.211 1 98.88 99 TYR A O 1
ATOM 767 N N . GLY A 1 100 ? 1.474 9.938 15.219 1 98.75 100 GLY A N 1
ATOM 768 C CA . GLY A 1 100 ? 0.204 9.25 15.047 1 98.75 100 GLY A CA 1
ATOM 769 C C . GLY A 1 100 ? -0.227 8.469 16.281 1 98.75 100 GLY A C 1
ATOM 770 O O . GLY A 1 100 ? 0.381 8.602 17.344 1 98.75 100 GLY A O 1
ATOM 771 N N . PRO A 1 101 ? -1.306 7.711 16.203 1 98.5 101 PRO A N 1
ATOM 772 C CA . PRO A 1 101 ? -1.862 6.996 17.359 1 98.5 101 PRO A CA 1
ATOM 773 C C . PRO A 1 101 ? -0.945 5.883 17.859 1 98.5 101 PRO A C 1
ATOM 775 O O . PRO A 1 101 ? -0.107 5.383 17.094 1 98.5 101 PRO A O 1
ATOM 778 N N . LEU A 1 102 ? -1.185 5.559 19.141 1 97.56 102 LEU A N 1
ATOM 779 C CA . LEU A 1 102 ? -0.564 4.352 19.688 1 97.56 102 LEU A CA 1
ATOM 780 C C . LEU A 1 102 ? -0.799 3.158 18.766 1 97.56 102 LEU A C 1
ATOM 782 O O . LEU A 1 102 ? -1.926 2.92 18.328 1 97.56 102 LEU A O 1
ATOM 786 N N . GLY A 1 103 ? 0.262 2.426 18.484 1 97.75 103 GLY A N 1
ATOM 787 C CA . GLY A 1 103 ? 0.207 1.312 17.547 1 97.75 103 GLY A CA 1
ATOM 788 C C . GLY A 1 103 ? 0.94 1.584 16.25 1 97.75 103 GLY A C 1
ATOM 789 O O . GLY A 1 103 ? 1.302 0.653 15.531 1 97.75 103 GLY A O 1
ATOM 790 N N . LEU A 1 104 ? 1.126 2.84 15.953 1 98.56 104 LEU A N 1
ATOM 791 C CA . LEU A 1 104 ? 1.783 3.236 14.719 1 98.56 104 LEU A CA 1
ATOM 792 C C . LEU A 1 104 ? 3.221 2.729 14.672 1 98.56 104 LEU A C 1
ATOM 794 O O . LEU A 1 104 ? 3.689 2.264 13.633 1 98.56 104 LEU A O 1
ATOM 798 N N . ARG A 1 105 ? 3.932 2.879 15.742 1 98 105 ARG A N 1
ATOM 799 C CA . ARG A 1 105 ? 5.316 2.43 15.828 1 98 105 ARG A CA 1
ATOM 800 C C . ARG A 1 105 ? 5.426 0.935 15.539 1 98 105 ARG A C 1
ATOM 802 O O . ARG A 1 105 ? 6.281 0.506 14.766 1 98 105 ARG A O 1
ATOM 809 N N . ARG A 1 106 ? 4.574 0.13 16.203 1 97.19 106 ARG A N 1
ATOM 810 C CA . ARG A 1 106 ? 4.57 -1.315 16 1 97.19 106 ARG A CA 1
ATOM 811 C C . ARG A 1 106 ? 4.262 -1.664 14.555 1 97.19 106 ARG A C 1
ATOM 813 O O . ARG A 1 106 ? 4.922 -2.52 13.961 1 97.19 106 ARG A O 1
ATOM 820 N N . TYR A 1 107 ? 3.25 -1.013 14.023 1 98.12 107 TYR A N 1
ATOM 821 C CA . TYR A 1 107 ? 2.873 -1.229 12.625 1 98.12 107 TYR A CA 1
ATOM 822 C C . TYR A 1 107 ? 4.066 -1.026 11.703 1 98.12 107 TYR A C 1
ATOM 824 O O . TYR A 1 107 ? 4.418 -1.92 10.93 1 98.12 107 TYR A O 1
ATOM 832 N N . LEU A 1 108 ? 4.633 0.121 11.805 1 98.44 108 LEU A N 1
ATOM 833 C CA . LEU A 1 108 ? 5.695 0.506 10.883 1 98.44 108 LEU A CA 1
ATOM 834 C C . LEU A 1 108 ? 6.926 -0.369 11.078 1 98.44 108 LEU A C 1
ATOM 836 O O . LEU A 1 108 ? 7.512 -0.852 10.102 1 98.44 108 LEU A O 1
ATOM 840 N N . ARG A 1 109 ? 7.344 -0.578 12.289 1 97 109 ARG A N 1
ATOM 841 C CA . ARG A 1 109 ? 8.516 -1.4 12.578 1 97 109 ARG A CA 1
ATOM 842 C C . ARG A 1 109 ? 8.328 -2.818 12.047 1 97 109 ARG A C 1
ATOM 844 O O . ARG A 1 109 ? 9.242 -3.377 11.43 1 97 109 ARG A O 1
ATOM 851 N N . THR A 1 110 ? 7.164 -3.412 12.328 1 96.81 110 THR A N 1
ATOM 852 C CA . THR A 1 110 ? 6.898 -4.77 11.867 1 96.81 110 THR A CA 1
ATOM 853 C C . THR A 1 110 ? 6.996 -4.859 10.344 1 96.81 110 THR A C 1
ATOM 855 O O . THR A 1 110 ? 7.633 -5.766 9.812 1 96.81 110 THR A O 1
ATOM 858 N N . CYS A 1 111 ? 6.363 -3.9 9.656 1 98.06 111 CYS A N 1
ATOM 859 C CA . CYS A 1 111 ? 6.383 -3.896 8.195 1 98.06 111 CYS A CA 1
ATOM 860 C C . CYS A 1 111 ? 7.812 -3.803 7.668 1 98.06 111 CYS A C 1
ATOM 862 O O . CYS A 1 111 ? 8.211 -4.578 6.797 1 98.06 111 CYS A O 1
ATOM 864 N N . LEU A 1 112 ? 8.57 -2.885 8.195 1 97.44 112 LEU A N 1
ATOM 865 C CA . LEU A 1 112 ? 9.914 -2.619 7.684 1 97.44 112 LEU A CA 1
ATOM 866 C C . LEU A 1 112 ? 10.867 -3.75 8.047 1 97.44 112 LEU A C 1
ATOM 868 O O . LEU A 1 112 ? 11.758 -4.094 7.266 1 97.44 112 LEU A O 1
ATOM 872 N N . GLU A 1 113 ? 10.703 -4.336 9.18 1 96.06 113 GLU A N 1
ATOM 873 C CA . GLU A 1 113 ? 11.586 -5.414 9.617 1 96.06 113 GLU A CA 1
ATOM 874 C C . GLU A 1 113 ? 11.336 -6.691 8.828 1 96.06 113 GLU A C 1
ATOM 876 O O . GLU A 1 113 ? 12.281 -7.309 8.32 1 96.06 113 GLU A O 1
ATOM 881 N N . LEU A 1 114 ? 10.102 -7.102 8.734 1 96.62 114 LEU A N 1
ATOM 882 C CA . LEU A 1 114 ? 9.781 -8.367 8.086 1 96.62 114 LEU A CA 1
ATOM 883 C C . LEU A 1 114 ? 10.078 -8.312 6.59 1 96.62 114 LEU A C 1
ATOM 885 O O . LEU A 1 114 ? 10.469 -9.312 5.992 1 96.62 114 LEU A O 1
ATOM 889 N N . SER A 1 115 ? 9.906 -7.109 5.977 1 97.31 115 SER A N 1
ATOM 890 C CA . SER A 1 115 ? 10.25 -6.945 4.566 1 97.31 115 SER A CA 1
ATOM 891 C C . SER A 1 115 ? 11.742 -6.703 4.383 1 97.31 115 SER A C 1
ATOM 893 O O . SER A 1 115 ? 12.219 -6.59 3.254 1 97.31 115 SER A O 1
ATOM 895 N N . ARG A 1 116 ? 12.445 -6.539 5.461 1 94.94 116 ARG A N 1
ATOM 896 C CA . ARG A 1 116 ? 13.883 -6.254 5.477 1 94.94 116 ARG A CA 1
ATOM 897 C C . ARG A 1 116 ? 14.203 -5.023 4.637 1 94.94 116 ARG A C 1
ATOM 899 O O . ARG A 1 116 ? 15.109 -5.055 3.799 1 94.94 116 ARG A O 1
ATOM 906 N N . SER A 1 117 ? 13.359 -4.031 4.801 1 95.25 117 SER A N 1
ATOM 907 C CA . SER A 1 117 ? 13.547 -2.77 4.094 1 95.25 117 SER A CA 1
ATOM 908 C C . SER A 1 117 ? 14.586 -1.897 4.789 1 95.25 117 SER A C 1
ATOM 910 O O . SER A 1 117 ? 14.391 -1.476 5.934 1 95.25 117 SER A O 1
ATOM 912 N N . PRO A 1 118 ? 15.609 -1.651 4.105 1 90.19 118 PRO A N 1
ATOM 913 C CA . PRO A 1 118 ? 16.562 -0.716 4.703 1 90.19 118 PRO A CA 1
ATOM 914 C C . PRO A 1 118 ? 16.125 0.742 4.555 1 90.19 118 PRO A C 1
ATOM 916 O O . PRO A 1 118 ? 15.578 1.124 3.521 1 90.19 118 PRO A O 1
ATOM 919 N N . ILE A 1 119 ? 16.109 1.491 5.602 1 92 119 ILE A N 1
ATOM 920 C CA . ILE A 1 119 ? 15.859 2.926 5.57 1 92 119 ILE A CA 1
ATOM 921 C C . ILE A 1 119 ? 17.172 3.689 5.777 1 92 119 ILE A C 1
ATOM 923 O O . ILE A 1 119 ? 17.812 3.555 6.824 1 92 119 ILE A O 1
ATOM 927 N N . SER A 1 120 ? 17.547 4.5 4.77 1 89.19 120 SER A N 1
ATOM 928 C CA . SER A 1 120 ? 18.875 5.121 4.723 1 89.19 120 SER A CA 1
ATOM 929 C C . SER A 1 120 ? 18.906 6.406 5.543 1 89.19 120 SER A C 1
ATOM 931 O O . SER A 1 120 ? 19.953 7.047 5.656 1 89.19 120 SER A O 1
ATOM 933 N N . PHE A 1 121 ? 17.828 6.82 6.031 1 91 121 PHE A N 1
ATOM 934 C CA . PHE A 1 121 ? 17.75 8.023 6.844 1 91 121 PHE A CA 1
ATOM 935 C C . PHE A 1 121 ? 17.203 7.703 8.234 1 91 121 PHE A C 1
ATOM 937 O O . PHE A 1 121 ? 16.734 6.594 8.477 1 91 121 PHE A O 1
ATOM 944 N N . SER A 1 122 ? 17.312 8.656 9.047 1 93.31 122 SER A N 1
ATOM 945 C CA . SER A 1 122 ? 16.781 8.492 10.398 1 93.31 122 SER A CA 1
ATOM 946 C C . SER A 1 122 ? 15.344 8.961 10.492 1 93.31 122 SER A C 1
ATOM 948 O O . SER A 1 122 ? 14.984 9.992 9.93 1 93.31 122 SER A O 1
ATOM 950 N N . TYR A 1 123 ? 14.586 8.125 11.125 1 95.94 123 TYR A N 1
ATOM 951 C CA . TYR A 1 123 ? 13.211 8.539 11.375 1 95.94 123 TYR A CA 1
ATOM 952 C C . TYR A 1 123 ? 12.805 8.227 12.812 1 95.94 123 TYR A C 1
ATOM 954 O O . TYR A 1 123 ? 13.414 7.383 13.469 1 95.94 123 TYR A O 1
ATOM 962 N N . ILE A 1 124 ? 11.852 8.992 13.336 1 97.5 124 ILE A N 1
ATOM 963 C CA . ILE A 1 124 ? 11.328 8.797 14.688 1 97.5 124 ILE A CA 1
ATOM 964 C C . ILE A 1 124 ? 9.797 8.766 14.641 1 97.5 124 ILE A C 1
ATOM 966 O O . ILE A 1 124 ? 9.18 9.562 13.945 1 97.5 124 ILE A O 1
ATOM 970 N N . VAL A 1 125 ? 9.203 7.801 15.359 1 98.38 125 VAL A N 1
ATOM 971 C CA . VAL A 1 125 ? 7.754 7.703 15.469 1 98.38 125 VAL A CA 1
ATOM 972 C C . VAL A 1 125 ? 7.309 8.141 16.859 1 98.38 125 VAL A C 1
ATOM 974 O O . VAL A 1 125 ? 7.641 7.5 17.859 1 98.38 125 VAL A O 1
ATOM 977 N N . HIS A 1 126 ? 6.609 9.258 16.922 1 98.62 126 HIS A N 1
ATOM 978 C CA . HIS A 1 126 ? 5.957 9.727 18.125 1 98.62 126 HIS A CA 1
ATOM 979 C C . HIS A 1 126 ? 4.5 9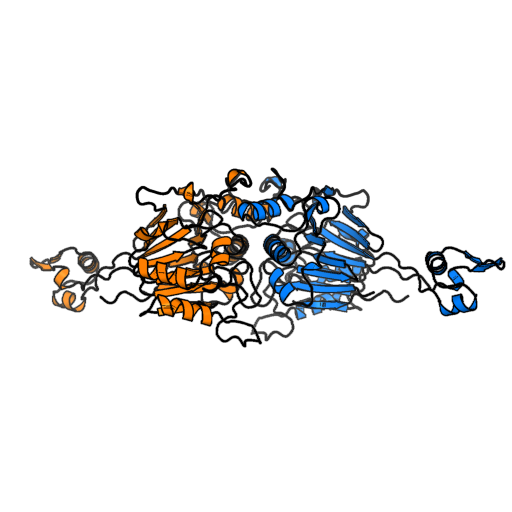.281 18.188 1 98.62 126 HIS A C 1
ATOM 981 O O . HIS A 1 126 ? 3.764 9.438 17.203 1 98.62 126 HIS A O 1
ATOM 987 N N . GLU A 1 127 ? 4.094 8.727 19.297 1 98.75 127 GLU A N 1
ATOM 988 C CA . GLU A 1 127 ? 2.742 8.188 19.375 1 98.75 127 GLU A CA 1
ATOM 989 C C . GLU A 1 127 ? 1.865 9 20.312 1 98.75 127 GLU A C 1
ATOM 991 O O . GLU A 1 127 ? 2.326 9.453 21.359 1 98.75 127 GLU A O 1
ATOM 996 N N . LEU A 1 128 ? 0.662 9.242 19.906 1 98.81 128 LEU A N 1
ATOM 997 C CA . LEU A 1 128 ? -0.359 9.914 20.719 1 98.81 128 LEU A CA 1
ATOM 998 C C . LEU A 1 128 ? -1.165 8.906 21.516 1 98.81 128 LEU A C 1
ATOM 1000 O O . LEU A 1 128 ? -1.817 8.023 20.953 1 98.81 128 LEU A O 1
ATOM 1004 N N . GLU A 1 129 ? -1.137 9.047 22.797 1 98.12 129 GLU A N 1
ATOM 1005 C CA . GLU A 1 129 ? -1.897 8.164 23.688 1 98.12 129 GLU A CA 1
ATOM 1006 C C . GLU A 1 129 ? -3.383 8.516 23.656 1 98.12 129 GLU A C 1
ATOM 1008 O O . GLU A 1 129 ? -3.766 9.633 24 1 98.12 129 GLU A O 1
ATOM 1013 N N . PRO A 1 130 ? -4.148 7.539 23.203 1 96.75 130 PRO A N 1
ATOM 1014 C CA . PRO A 1 130 ? -5.578 7.844 23.188 1 96.75 130 PRO A CA 1
ATOM 1015 C C . PRO A 1 130 ? -6.176 7.992 24.578 1 96.75 130 PRO A C 1
ATOM 1017 O O . PRO A 1 130 ? -5.598 7.512 25.562 1 96.75 130 PRO A O 1
ATOM 1020 N N . VAL A 1 131 ? -7.273 8.695 24.688 1 96.38 131 VAL A N 1
ATOM 1021 C CA . VAL A 1 131 ? -8.031 8.805 25.938 1 96.38 131 VAL A CA 1
ATOM 1022 C C . VAL A 1 131 ? -9.227 7.855 25.891 1 96.38 131 VAL A C 1
ATOM 1024 O O . VAL A 1 131 ? -9.625 7.395 24.812 1 96.38 131 VAL A O 1
ATOM 1027 N N . GLU A 1 132 ? -9.82 7.59 26.984 1 93.81 132 GLU A N 1
ATOM 1028 C CA . GLU A 1 132 ? -10.883 6.594 27.125 1 93.81 132 GLU A CA 1
ATOM 1029 C C . GLU A 1 132 ? -12.047 6.898 26.188 1 93.81 132 GLU A C 1
ATOM 1031 O O . GLU A 1 132 ? -12.633 5.984 25.609 1 93.81 132 GLU A O 1
ATOM 1036 N N . GLU A 1 133 ? -12.312 8.141 26.016 1 93.19 133 GLU A N 1
ATOM 1037 C CA . GLU A 1 133 ? -13.477 8.555 25.25 1 93.19 133 GLU A CA 1
ATOM 1038 C C . GLU A 1 133 ? -13.297 8.227 23.766 1 93.19 133 GLU A C 1
ATOM 1040 O O . GLU A 1 133 ? -14.266 8.188 23.016 1 93.19 133 GLU A O 1
ATOM 1045 N N . GLN A 1 134 ? -12.062 8.023 23.312 1 94.56 134 GLN A N 1
ATOM 1046 C CA . GLN A 1 134 ? -11.773 7.75 21.906 1 94.56 134 GLN A CA 1
ATOM 1047 C C . GLN A 1 134 ? -11.875 6.258 21.609 1 94.56 134 GLN A C 1
ATOM 1049 O O . GLN A 1 134 ? -11.906 5.859 20.438 1 94.56 134 GLN A O 1
ATOM 1054 N N . LEU A 1 135 ? -11.883 5.422 22.672 1 93.69 135 LEU A N 1
ATOM 1055 C CA . LEU A 1 135 ? -11.836 3.977 22.469 1 93.69 135 LEU A CA 1
ATOM 1056 C C . LEU A 1 135 ? -13.203 3.436 22.078 1 93.69 135 LEU A C 1
ATOM 1058 O O . LEU A 1 135 ? -14.227 3.82 22.656 1 93.69 135 LEU A O 1
ATOM 1062 N N . PRO A 1 136 ? -13.172 2.605 21.062 1 88.31 136 PRO A N 1
ATOM 1063 C CA . PRO A 1 136 ? -14.461 2.021 20.688 1 88.31 136 PRO A CA 1
ATOM 1064 C C . PRO A 1 136 ? -15.016 1.086 21.766 1 88.31 136 PRO A C 1
ATOM 1066 O O . PRO A 1 136 ? -14.281 0.69 22.688 1 88.31 136 PRO A O 1
ATOM 1069 N N . GLN A 1 137 ? -16.25 0.734 21.547 1 84.81 137 GLN A N 1
ATOM 1070 C CA . GLN A 1 137 ? -16.938 -0.08 22.531 1 84.81 137 GLN A CA 1
ATOM 1071 C C . GLN A 1 137 ? -16.328 -1.475 22.625 1 84.81 137 GLN A C 1
ATOM 1073 O O . GLN A 1 137 ? -16.266 -2.064 23.703 1 84.81 137 GLN A O 1
ATOM 1078 N N . ASP A 1 138 ? -15.828 -1.957 21.531 1 84.88 138 ASP A N 1
ATOM 1079 C CA . ASP A 1 138 ? -15.328 -3.326 21.516 1 84.88 138 ASP A CA 1
ATOM 1080 C C . ASP A 1 138 ? -13.812 -3.357 21.734 1 84.88 138 ASP A C 1
ATOM 1082 O O . ASP A 1 138 ? -13.156 -4.352 21.406 1 84.88 138 ASP A O 1
ATOM 1086 N N . TRP A 1 139 ? -13.305 -2.297 22.234 1 85 139 TRP A N 1
ATOM 1087 C CA . TRP A 1 139 ? -11.859 -2.152 22.391 1 85 139 TRP A CA 1
ATOM 1088 C C . TRP A 1 139 ? -11.289 -3.285 23.25 1 85 139 TRP A C 1
ATOM 1090 O O . TRP A 1 139 ? -10.188 -3.779 22.969 1 85 139 TRP A O 1
ATOM 1100 N N . GLU A 1 140 ? -12.07 -3.771 24.188 1 80.62 140 GLU A N 1
ATOM 1101 C CA . GLU A 1 140 ? -11.578 -4.809 25.094 1 80.62 140 GLU A CA 1
ATOM 1102 C C . GLU A 1 140 ? -11.656 -6.188 24.438 1 80.62 140 GLU A C 1
ATOM 1104 O O . GLU A 1 140 ? -10.883 -7.086 24.781 1 80.62 140 GLU A O 1
ATOM 1109 N N . GLU A 1 141 ? -12.555 -6.297 23.5 1 81.38 141 GLU A N 1
ATOM 1110 C CA . GLU A 1 141 ? -12.719 -7.57 22.812 1 81.38 141 GLU A CA 1
ATOM 1111 C C . GLU A 1 141 ? -11.703 -7.73 21.688 1 81.38 141 GLU A C 1
ATOM 1113 O O . GLU A 1 141 ? -11.109 -8.797 21.516 1 81.38 141 GLU A O 1
ATOM 1118 N N . TRP A 1 142 ? -11.602 -6.746 20.984 1 81.69 142 TRP A N 1
ATOM 1119 C CA . TRP A 1 142 ? -10.609 -6.707 19.906 1 81.69 142 TRP A CA 1
ATOM 1120 C C . TRP A 1 142 ? -9.508 -5.695 20.234 1 81.69 142 TRP A C 1
ATOM 1122 O O . TRP A 1 142 ? -9.602 -4.527 19.844 1 81.69 142 TRP A O 1
ATOM 1132 N N . HIS A 1 143 ? -8.547 -6.109 20.922 1 78.75 143 HIS A N 1
ATOM 1133 C CA . HIS A 1 143 ? -7.469 -5.23 21.359 1 78.75 143 HIS A CA 1
ATOM 1134 C C . HIS A 1 143 ? -6.109 -5.762 20.922 1 78.75 143 HIS A C 1
ATOM 1136 O O . HIS A 1 143 ? -5.434 -6.461 21.688 1 78.75 143 HIS A O 1
ATOM 1142 N N . PRO A 1 144 ? -5.898 -5.426 19.719 1 82.88 144 PRO A N 1
ATOM 1143 C CA . PRO A 1 144 ? -4.562 -5.867 19.312 1 82.88 144 PRO A CA 1
ATOM 1144 C C . PRO A 1 144 ? -3.455 -5.266 20.172 1 82.88 144 PRO A C 1
ATOM 1146 O O . PRO A 1 144 ? -3.688 -4.281 20.891 1 82.88 144 PRO A O 1
ATOM 1149 N N . GLU A 1 145 ? -2.348 -5.973 20.172 1 88 145 GLU A N 1
ATOM 1150 C CA . GLU A 1 145 ? -1.176 -5.406 20.828 1 88 145 GLU A CA 1
ATOM 1151 C C . GLU A 1 145 ? -0.688 -4.152 20.109 1 88 145 GLU A C 1
ATOM 1153 O O . GLU A 1 145 ? -0.258 -4.223 18.953 1 88 145 GLU A O 1
ATOM 1158 N N . HIS A 1 146 ? -0.721 -3.049 20.812 1 92.12 146 HIS A N 1
ATOM 1159 C CA . HIS A 1 146 ? -0.373 -1.774 20.203 1 92.12 146 HIS A CA 1
ATOM 1160 C C . HIS A 1 146 ? 1.078 -1.402 20.484 1 92.12 146 HIS A C 1
ATOM 1162 O O . HIS A 1 146 ? 1.684 -0.629 19.734 1 92.12 146 HIS A O 1
ATOM 1168 N N . THR A 1 147 ? 1.602 -1.902 21.531 1 91.31 147 THR A N 1
ATOM 1169 C CA . THR A 1 147 ? 2.939 -1.507 21.953 1 91.31 147 THR A CA 1
ATOM 1170 C C . THR A 1 147 ? 4.004 -2.207 21.109 1 91.31 147 THR A C 1
ATOM 1172 O O . THR A 1 147 ? 3.885 -3.396 20.812 1 91.31 147 THR A O 1
ATOM 1175 N N . SER A 1 148 ? 4.891 -1.424 20.688 1 88.12 148 SER A N 1
ATOM 1176 C CA . SER A 1 148 ? 6.016 -2.002 19.969 1 88.12 148 SER A CA 1
ATOM 1177 C C . SER A 1 148 ? 7.02 -2.641 20.922 1 88.12 148 SER A C 1
ATOM 1179 O O . SER A 1 148 ? 7.172 -2.189 22.062 1 88.12 148 SER A O 1
ATOM 1181 N N . SER A 1 149 ? 7.594 -3.738 20.438 1 82.25 149 SER A N 1
ATOM 1182 C CA . SER A 1 149 ? 8.609 -4.426 21.219 1 82.25 149 SER A CA 1
ATOM 1183 C C . SER A 1 149 ? 9.805 -4.82 20.375 1 82.25 149 SER A C 1
ATOM 1185 O O . SER A 1 149 ? 9.773 -4.684 19.141 1 82.25 149 SER A O 1
ATOM 1187 N N . GLY A 1 150 ? 10.82 -5.121 21.094 1 82.38 150 GLY A N 1
ATOM 1188 C CA . GLY A 1 150 ? 12.023 -5.555 20.406 1 82.38 150 GLY A CA 1
ATOM 1189 C C . GLY A 1 150 ? 12.977 -4.418 20.094 1 82.38 150 GLY A C 1
ATOM 1190 O O . GLY A 1 150 ? 12.828 -3.312 20.609 1 82.38 150 GLY A O 1
ATOM 1191 N N . LEU A 1 151 ? 13.922 -4.691 19.25 1 87.44 151 LEU A N 1
ATOM 1192 C CA . LEU A 1 151 ? 14.938 -3.717 18.875 1 87.44 151 LEU A CA 1
ATOM 1193 C C . LEU A 1 151 ? 14.391 -2.717 17.859 1 87.44 151 LEU A C 1
ATOM 1195 O O . LEU A 1 151 ? 13.516 -3.055 17.062 1 87.44 151 LEU A O 1
ATOM 1199 N N . LEU A 1 152 ? 14.93 -1.525 17.984 1 91.38 152 LEU A N 1
ATOM 1200 C CA . LEU A 1 152 ? 14.617 -0.51 16.984 1 91.38 152 LEU A CA 1
ATOM 1201 C C . LEU A 1 152 ? 15.078 -0.947 15.602 1 91.38 152 LEU A C 1
ATOM 1203 O O . LEU A 1 152 ? 16.125 -1.587 15.469 1 91.38 152 LEU A O 1
ATOM 1207 N N . HIS A 1 153 ? 14.25 -0.642 14.633 1 92.44 153 HIS A N 1
ATOM 1208 C CA . HIS A 1 153 ? 14.758 -0.722 13.266 1 92.44 153 HIS A CA 1
ATOM 1209 C C . HIS A 1 153 ? 16.016 0.115 13.094 1 92.44 153 HIS A C 1
ATOM 1211 O O . HIS A 1 153 ? 16.156 1.175 13.711 1 92.44 153 HIS A O 1
ATOM 1217 N N . PRO A 1 154 ? 17.016 -0.307 12.297 1 88.19 154 PRO A N 1
ATOM 1218 C CA . PRO A 1 154 ? 18.281 0.428 12.148 1 88.19 154 PRO A CA 1
ATOM 1219 C C . PRO A 1 154 ? 18.062 1.904 11.82 1 88.19 154 PRO A C 1
ATOM 1221 O O . PRO A 1 154 ? 18.875 2.75 12.211 1 88.19 154 PRO A O 1
ATOM 1224 N N . GLY A 1 155 ? 17.078 2.354 11.141 1 90.06 155 GLY A N 1
ATOM 1225 C CA . GLY A 1 155 ? 16.812 3.748 10.828 1 90.06 155 GLY A CA 1
ATOM 1226 C C . GLY A 1 155 ? 15.891 4.426 11.828 1 90.06 155 GLY A C 1
ATOM 1227 O O . GLY A 1 155 ? 15.641 5.629 11.727 1 90.06 155 GLY A O 1
ATOM 1228 N N . GLU A 1 156 ? 15.539 3.742 12.82 1 94.5 156 GLU A N 1
ATOM 1229 C CA . GLU A 1 156 ? 14.531 4.227 13.758 1 94.5 156 GLU A CA 1
ATOM 1230 C C . GLU A 1 156 ? 15.18 4.812 15.016 1 94.5 156 GLU A C 1
ATOM 1232 O O . GLU A 1 156 ? 16.109 4.223 15.57 1 94.5 156 GLU A O 1
ATOM 1237 N N . GLY A 1 157 ? 14.789 5.988 15.375 1 94.56 157 GLY A N 1
ATOM 1238 C CA . GLY A 1 157 ? 15.156 6.543 16.672 1 94.56 157 GLY A CA 1
ATOM 1239 C C . GLY A 1 157 ? 14.07 6.371 17.719 1 94.56 157 GLY A C 1
ATOM 1240 O O . GLY A 1 157 ? 12.969 5.926 17.406 1 94.56 157 GLY A O 1
ATOM 1241 N N . GLU A 1 158 ? 14.43 6.676 18.938 1 94.94 158 GLU A N 1
ATOM 1242 C CA . GLU A 1 158 ? 13.484 6.562 20.031 1 94.94 158 GLU A CA 1
ATOM 1243 C C . GLU A 1 158 ? 12.438 7.672 19.984 1 94.94 158 GLU A C 1
ATOM 1245 O O . GLU A 1 158 ? 12.781 8.859 19.969 1 94.94 158 GLU A O 1
ATOM 1250 N N . GLY A 1 159 ? 11.203 7.223 19.859 1 95.06 159 GLY A N 1
ATOM 1251 C CA . GLY A 1 159 ? 10.125 8.203 19.859 1 95.06 159 GLY A CA 1
ATOM 1252 C C . GLY A 1 159 ? 9.516 8.406 21.234 1 95.06 159 GLY A C 1
ATOM 1253 O O . GLY A 1 159 ? 9.859 7.703 22.188 1 95.06 159 GLY A O 1
ATOM 1254 N N . ARG A 1 160 ? 8.656 9.359 21.391 1 96 160 ARG A N 1
ATOM 1255 C CA . ARG A 1 160 ? 7.98 9.641 22.641 1 96 160 ARG A CA 1
ATOM 1256 C C . ARG A 1 160 ? 6.5 9.281 22.562 1 96 160 ARG A C 1
ATOM 1258 O O . ARG A 1 160 ? 5.941 9.172 21.469 1 96 160 ARG A O 1
ATOM 1265 N N . THR A 1 161 ? 5.965 8.992 23.703 1 97.62 161 THR A N 1
ATOM 1266 C CA . THR A 1 161 ? 4.52 8.906 23.875 1 97.62 161 THR A CA 1
ATOM 1267 C C . THR A 1 161 ? 3.955 10.234 24.375 1 97.62 161 THR A C 1
ATOM 1269 O O . THR A 1 161 ? 4.336 10.703 25.453 1 97.62 161 THR A O 1
ATOM 1272 N N . ILE A 1 162 ? 3.102 10.812 23.578 1 98.69 162 ILE A N 1
ATOM 1273 C CA . ILE A 1 162 ? 2.564 12.133 23.891 1 98.69 162 ILE A CA 1
ATOM 1274 C C . ILE A 1 162 ? 1.185 11.992 24.516 1 98.69 162 ILE A C 1
ATOM 1276 O O . ILE A 1 162 ? 0.309 11.312 23.984 1 98.69 162 ILE A O 1
ATOM 1280 N N . ARG A 1 163 ? 0.982 12.656 25.672 1 98.25 163 ARG A N 1
ATOM 1281 C CA . ARG A 1 163 ? -0.28 12.586 26.406 1 98.25 163 ARG A CA 1
ATOM 1282 C C . ARG A 1 163 ? -1.052 13.891 26.281 1 98.25 163 ARG A C 1
ATOM 1284 O O . ARG A 1 163 ? -0.458 14.953 26.078 1 98.25 163 ARG A O 1
ATOM 1291 N N . ARG A 1 164 ? -2.293 13.664 26.312 1 98 164 ARG A N 1
ATOM 1292 C CA . ARG A 1 164 ? -3.15 14.844 26.344 1 98 164 ARG A CA 1
ATOM 1293 C C . ARG A 1 164 ? -2.826 15.734 27.531 1 98 164 ARG A C 1
ATOM 1295 O O . ARG A 1 164 ? -2.617 15.234 28.641 1 98 164 ARG A O 1
ATOM 1302 N N . ASP A 1 165 ? -2.789 17.047 27.359 1 96.75 165 ASP A N 1
ATOM 1303 C CA . ASP A 1 165 ? -2.482 17.953 28.453 1 96.75 165 ASP A CA 1
ATOM 1304 C C . ASP A 1 165 ? -3.76 18.547 29.047 1 96.75 165 ASP A C 1
ATOM 1306 O O . ASP A 1 165 ? -4.863 18.094 28.734 1 96.75 165 ASP A O 1
ATOM 1310 N N . GLU A 1 166 ? -3.602 19.531 29.891 1 94.75 166 GLU A N 1
ATOM 1311 C CA . GLU A 1 166 ? -4.715 20.109 30.641 1 94.75 166 GLU A CA 1
ATOM 1312 C C . GLU A 1 166 ? -5.656 20.891 29.719 1 94.75 166 GLU A C 1
ATOM 1314 O O . GLU A 1 166 ? -6.84 21.047 30.031 1 94.75 166 GLU A O 1
ATOM 1319 N N . THR A 1 167 ? -5.195 21.281 28.594 1 94 167 THR A N 1
ATOM 1320 C CA . THR A 1 167 ? -6.012 22.047 27.656 1 94 167 THR A CA 1
ATOM 1321 C C . THR A 1 167 ? -6.789 21.109 26.734 1 94 167 THR A C 1
ATOM 1323 O O . THR A 1 167 ? -7.613 21.562 25.938 1 94 167 THR A O 1
ATOM 1326 N N . GLY A 1 168 ? -6.547 19.797 26.844 1 95.75 168 GLY A N 1
ATOM 1327 C CA . GLY A 1 168 ? -7.207 18.828 26 1 95.75 168 GLY A CA 1
ATOM 1328 C C . GLY A 1 168 ? -6.465 18.562 24.703 1 95.75 168 GLY A C 1
ATOM 1329 O O . GLY A 1 168 ? -6.996 17.922 23.797 1 95.75 168 GLY A O 1
ATOM 1330 N N . ALA A 1 169 ? -5.238 19.047 24.609 1 98.25 169 ALA A N 1
ATOM 1331 C CA . ALA A 1 169 ? -4.457 18.938 23.391 1 98.25 169 ALA A CA 1
ATOM 1332 C C . ALA A 1 169 ? -3.264 18.016 23.562 1 98.25 169 ALA A C 1
ATOM 1334 O O . ALA A 1 169 ? -2.797 17.797 24.688 1 98.25 169 ALA A O 1
ATOM 1335 N N . TRP A 1 170 ? -2.873 17.266 22.594 1 98.81 170 TRP A N 1
ATOM 1336 C CA . TRP A 1 170 ? -1.542 16.688 22.469 1 98.81 170 TRP A CA 1
ATOM 1337 C C . TRP A 1 170 ? -0.574 17.656 21.812 1 98.81 170 TRP A C 1
ATOM 1339 O O . TRP A 1 170 ? -0.731 18.016 20.641 1 98.81 170 TRP A O 1
ATOM 1349 N N . HIS A 1 171 ? 0.412 18.172 22.469 1 98.44 171 HIS A N 1
ATOM 1350 C CA . HIS A 1 171 ? 1.402 19.078 21.906 1 98.44 171 HIS A CA 1
ATOM 1351 C C . HIS A 1 171 ? 2.457 18.312 21.109 1 98.44 171 HIS A C 1
ATOM 1353 O O . HIS A 1 171 ? 3.293 17.609 21.688 1 98.44 171 HIS A O 1
ATOM 1359 N N . LEU A 1 172 ? 2.426 18.438 19.812 1 98.38 172 LEU A N 1
ATOM 1360 C CA . LEU A 1 172 ? 3.285 17.625 18.953 1 98.38 172 LEU A CA 1
ATOM 1361 C C . LEU A 1 172 ? 4.645 18.281 18.766 1 98.38 172 LEU A C 1
ATOM 1363 O O . LEU A 1 172 ? 5.684 17.672 19.031 1 98.38 172 LEU A O 1
ATOM 1367 N N . PHE A 1 173 ? 4.629 19.484 18.25 1 93.56 173 PHE A N 1
ATOM 1368 C CA . PHE A 1 173 ? 5.898 20.188 18.078 1 93.56 173 PHE A CA 1
ATOM 1369 C C . PHE A 1 173 ? 5.676 21.688 17.922 1 93.56 173 PHE A C 1
ATOM 1371 O O . PHE A 1 173 ? 4.559 22.125 17.656 1 93.56 173 PHE A O 1
ATOM 1378 N N . GLU A 1 174 ? 6.703 22.438 18.281 1 95.06 174 GLU A N 1
ATOM 1379 C CA . GLU A 1 174 ? 6.723 23.891 18.172 1 95.06 174 GLU A CA 1
ATOM 1380 C C . GLU A 1 174 ? 8.094 24.391 17.734 1 95.06 174 GLU A C 1
ATOM 1382 O O . GLU A 1 174 ? 9.125 23.875 18.172 1 95.06 174 GLU A O 1
ATOM 1387 N N . ASP A 1 175 ? 8.109 25.266 16.75 1 92.12 175 ASP A N 1
ATOM 1388 C CA . ASP A 1 175 ? 9.336 25.953 16.375 1 92.12 175 ASP A CA 1
ATOM 1389 C C . ASP A 1 175 ? 9.117 27.453 16.266 1 92.12 175 ASP A C 1
ATOM 1391 O O . ASP A 1 175 ? 8.227 28.016 16.922 1 92.12 175 ASP A O 1
ATOM 1395 N N . SER A 1 176 ? 10.016 28.203 15.656 1 88.81 176 SER A N 1
ATOM 1396 C CA . SER A 1 176 ? 9.945 29.656 15.609 1 88.81 176 SER A CA 1
ATOM 1397 C C . SER A 1 176 ? 8.758 30.125 14.773 1 88.81 176 SER A C 1
ATOM 1399 O O . SER A 1 176 ? 8.336 31.281 14.883 1 88.81 176 SER A O 1
ATOM 1401 N N . ARG A 1 177 ? 8.102 29.156 14.109 1 91.94 177 ARG A N 1
ATOM 1402 C CA . ARG A 1 177 ? 7.086 29.609 13.164 1 91.94 177 ARG A CA 1
ATOM 1403 C C . ARG A 1 177 ? 5.746 28.938 13.422 1 91.94 177 ARG A C 1
ATOM 1405 O O . ARG A 1 177 ? 4.688 29.516 13.172 1 91.94 177 ARG A O 1
ATOM 1412 N N . PHE A 1 178 ? 5.84 27.641 13.914 1 95.94 178 PHE A N 1
ATOM 1413 C CA . PHE A 1 178 ? 4.598 26.891 13.977 1 95.94 178 PHE A CA 1
ATOM 1414 C C . PHE A 1 178 ? 4.426 26.25 15.359 1 95.94 178 PHE A C 1
ATOM 1416 O O . PHE A 1 178 ? 5.41 25.938 16.031 1 95.94 178 PHE A O 1
ATOM 1423 N N . VAL A 1 179 ? 3.221 26.203 15.781 1 97.19 179 VAL A N 1
ATOM 1424 C CA . VAL A 1 179 ? 2.777 25.328 16.844 1 97.19 179 VAL A CA 1
ATOM 1425 C C . VAL A 1 179 ? 1.807 24.281 16.297 1 97.19 179 VAL A C 1
ATOM 1427 O O . VAL A 1 179 ? 0.805 24.641 15.664 1 97.19 179 VAL A O 1
ATOM 1430 N N . VAL A 1 180 ? 2.127 23 16.453 1 98.44 180 VAL A N 1
ATOM 1431 C CA . VAL A 1 180 ? 1.272 21.938 15.953 1 98.44 180 VAL A CA 1
ATOM 1432 C C . VAL A 1 180 ? 0.744 21.109 17.125 1 98.44 180 VAL A C 1
ATOM 1434 O O . VAL A 1 180 ? 1.521 20.609 17.938 1 98.44 180 VAL A O 1
ATOM 1437 N N . LYS A 1 181 ? -0.53 21.031 17.219 1 98.75 181 LYS A N 1
ATOM 1438 C CA . LYS A 1 181 ? -1.23 20.25 18.25 1 98.75 181 LYS A CA 1
ATOM 1439 C C . LYS A 1 181 ? -2.197 19.25 17.609 1 98.75 181 LYS A C 1
ATOM 1441 O O . LYS A 1 181 ? -2.527 19.375 16.422 1 98.75 181 LYS A O 1
ATOM 1446 N N . ALA A 1 182 ? -2.488 18.25 18.391 1 98.88 182 ALA A N 1
ATOM 1447 C CA . ALA A 1 182 ? -3.572 17.344 18.016 1 98.88 182 ALA A CA 1
ATOM 1448 C C . ALA A 1 182 ? -4.727 17.438 19.016 1 98.88 182 ALA A C 1
ATOM 1450 O O . ALA A 1 182 ? -4.547 17.891 20.141 1 98.88 182 ALA A O 1
ATOM 1451 N N . GLY A 1 183 ? -5.879 17.141 18.609 1 98.62 183 GLY A N 1
ATOM 1452 C CA . GLY A 1 183 ? -7.059 16.984 19.438 1 98.62 183 GLY A CA 1
ATOM 1453 C C . GLY A 1 183 ? -7.859 15.727 19.125 1 98.62 183 GLY A C 1
ATOM 1454 O O . GLY A 1 183 ? -7.766 15.195 18.016 1 98.62 183 GLY A O 1
ATOM 1455 N N . ALA A 1 184 ? -8.602 15.281 20.109 1 98.31 184 ALA A N 1
ATOM 1456 C CA . ALA A 1 184 ? -9.414 14.086 19.922 1 98.31 184 ALA A CA 1
ATOM 1457 C C . ALA A 1 184 ? -10.648 14.375 19.078 1 98.31 184 ALA A C 1
ATOM 1459 O O . ALA A 1 184 ? -11.273 15.43 19.234 1 98.31 184 ALA A O 1
ATOM 1460 N N . ILE A 1 185 ? -10.93 13.484 18.172 1 98.5 185 ILE A N 1
ATOM 1461 C CA . ILE A 1 185 ? -12.219 13.477 17.484 1 98.5 185 ILE A CA 1
ATOM 1462 C C . ILE A 1 185 ? -12.812 12.07 17.531 1 98.5 185 ILE A C 1
ATOM 1464 O O . ILE A 1 185 ? -12.094 11.094 17.766 1 98.5 185 ILE A O 1
ATOM 1468 N N . TYR A 1 186 ? -14.133 11.977 17.359 1 97.75 186 TYR A N 1
ATOM 1469 C CA . TYR A 1 186 ? -14.781 10.688 17.547 1 97.75 186 TYR A CA 1
ATOM 1470 C C . TYR A 1 186 ? -14.914 9.93 16.234 1 97.75 186 TYR A C 1
ATOM 1472 O O . TYR A 1 186 ? -15.398 10.484 15.242 1 97.75 186 TYR A O 1
ATOM 1480 N N . HIS A 1 187 ? -14.461 8.773 16.172 1 97.81 187 HIS A N 1
ATOM 1481 C CA . HIS A 1 187 ? -14.508 7.793 15.102 1 97.81 187 HIS A CA 1
ATOM 1482 C C . HIS A 1 187 ? -14.516 6.371 15.648 1 97.81 187 HIS A C 1
ATOM 1484 O O . HIS A 1 187 ? -14.656 6.168 16.859 1 97.81 187 HIS A O 1
ATOM 1490 N N . ARG A 1 188 ? -14.547 5.387 14.828 1 95.12 188 ARG A N 1
ATOM 1491 C CA . ARG A 1 188 ? -14.688 3.988 15.227 1 95.12 188 ARG A CA 1
ATOM 1492 C C . ARG A 1 188 ? -13.422 3.488 15.914 1 95.12 188 ARG A C 1
ATOM 1494 O O . ARG A 1 188 ? -13.438 2.438 16.562 1 95.12 188 ARG A O 1
ATOM 1501 N N . VAL A 1 189 ? -12.312 4.164 15.789 1 96.5 189 VAL A N 1
ATOM 1502 C CA . VAL A 1 189 ? -11.047 3.938 16.469 1 96.5 189 VAL A CA 1
ATOM 1503 C C . VAL A 1 189 ? -10.469 5.27 16.938 1 96.5 189 VAL A C 1
ATOM 1505 O O . VAL A 1 189 ? -10.945 6.336 16.547 1 96.5 189 VAL A O 1
ATOM 1508 N N . PRO A 1 190 ? -9.438 5.242 17.875 1 97.12 190 PRO A N 1
ATOM 1509 C CA . PRO A 1 190 ? -8.828 6.52 18.25 1 97.12 190 PRO A CA 1
ATOM 1510 C C . PRO A 1 190 ? -8.391 7.344 17.047 1 97.12 190 PRO A C 1
ATOM 1512 O O . PRO A 1 190 ? -7.648 6.852 16.188 1 97.12 190 PRO A O 1
ATOM 1515 N N . CYS A 1 191 ? -8.898 8.508 16.938 1 98.62 191 CYS A N 1
ATOM 1516 C CA . CYS A 1 191 ? -8.672 9.391 15.789 1 98.62 191 CYS A CA 1
ATOM 1517 C C . CYS A 1 191 ? -8.383 10.812 16.25 1 98.62 191 CYS A C 1
ATOM 1519 O O . CYS A 1 191 ? -8.797 11.219 17.344 1 98.62 191 CYS A O 1
ATOM 1521 N N . PHE A 1 192 ? -7.633 11.547 15.438 1 98.94 192 PHE A N 1
ATOM 1522 C CA . PHE A 1 192 ? -7.164 12.867 15.836 1 98.94 192 PHE A CA 1
ATOM 1523 C C . PHE A 1 192 ? -7.371 13.875 14.719 1 98.94 192 PHE A C 1
ATOM 1525 O O . PHE A 1 192 ? -7.367 13.516 13.539 1 98.94 192 PHE A O 1
ATOM 1532 N N . GLY A 1 193 ? -7.648 15.086 15.086 1 98.88 193 GLY A N 1
ATOM 1533 C CA . GLY A 1 193 ? -7.441 16.25 14.234 1 98.88 193 GLY A CA 1
ATOM 1534 C C . GLY A 1 193 ? -6.164 17 14.555 1 98.88 193 GLY A C 1
ATOM 1535 O O . GLY A 1 193 ? -5.703 17 15.703 1 98.88 193 GLY A O 1
ATOM 1536 N N . PHE A 1 194 ? -5.598 17.609 13.562 1 98.94 194 PHE A N 1
ATOM 1537 C CA . PHE A 1 194 ? -4.355 18.359 13.742 1 98.94 194 PHE A CA 1
ATOM 1538 C C . PHE A 1 194 ? -4.582 19.844 13.555 1 98.94 194 PHE A C 1
ATOM 1540 O O . PHE A 1 194 ? -5.266 20.266 12.617 1 98.94 194 PHE A O 1
ATOM 1547 N N . ILE A 1 195 ? -4.055 20.641 14.484 1 98.75 195 ILE A N 1
ATOM 1548 C CA . ILE A 1 195 ? -4.102 22.094 14.453 1 98.75 195 ILE A CA 1
ATOM 1549 C C . ILE A 1 195 ? -2.713 22.656 14.148 1 98.75 195 ILE A C 1
ATOM 1551 O O . ILE A 1 195 ? -1.778 22.469 14.93 1 98.75 195 ILE A O 1
ATOM 1555 N N . ILE A 1 196 ? -2.58 23.234 12.992 1 98.38 196 ILE A N 1
ATOM 1556 C CA . ILE A 1 196 ? -1.345 23.906 12.586 1 98.38 196 ILE A CA 1
ATOM 1557 C C . ILE A 1 196 ? -1.499 25.422 12.727 1 98.38 196 ILE A C 1
ATOM 1559 O O . ILE A 1 196 ? -2.207 26.047 11.938 1 98.38 196 ILE A O 1
ATOM 1563 N N . GLN A 1 197 ? -0.84 25.984 13.703 1 97.19 197 GLN A N 1
ATOM 1564 C CA . GLN A 1 197 ? -0.932 27.406 13.984 1 97.19 197 GLN A CA 1
ATOM 1565 C C . GLN A 1 197 ? 0.375 28.125 13.641 1 97.19 197 GLN A C 1
ATOM 1567 O O . GLN A 1 197 ? 1.399 27.891 14.289 1 97.19 197 GLN A O 1
ATOM 1572 N N . GLU A 1 198 ? 0.317 28.906 12.602 1 95.56 198 GLU A N 1
ATOM 1573 C CA . GLU A 1 198 ? 1.419 29.812 12.32 1 95.56 198 GLU A CA 1
ATOM 1574 C C . GLU A 1 198 ? 1.493 30.922 13.367 1 95.56 198 GLU A C 1
ATOM 1576 O O . GLU A 1 198 ? 0.471 31.5 13.734 1 95.56 198 GLU A O 1
ATOM 1581 N N . LYS A 1 199 ? 2.682 31.156 13.867 1 92.75 199 LYS A N 1
ATOM 1582 C CA . LYS A 1 199 ? 2.859 32.219 14.844 1 92.75 199 LYS A CA 1
ATOM 1583 C C . LYS A 1 199 ? 2.705 33.594 14.188 1 92.75 199 LYS A C 1
ATOM 1585 O O . LYS A 1 199 ? 2.896 33.75 12.977 1 92.75 199 LYS A O 1
ATOM 1590 N N . THR A 1 200 ? 2.344 34.5 15.078 1 90.19 200 THR A N 1
ATOM 1591 C CA . THR A 1 200 ? 2.26 35.875 14.594 1 90.19 200 THR A CA 1
ATOM 1592 C C . THR A 1 200 ? 3.609 36.375 14.062 1 90.19 200 THR A C 1
ATOM 1594 O O . THR A 1 200 ? 4.645 36.125 14.695 1 90.19 200 THR A O 1
ATOM 1597 N N . LEU A 1 201 ? 3.564 36.844 12.961 1 82.12 201 LEU A N 1
ATOM 1598 C CA . LEU A 1 201 ? 4.785 37.344 12.344 1 82.12 201 LEU A CA 1
ATOM 1599 C C . LEU A 1 201 ? 4.918 38.875 12.57 1 82.12 201 LEU A C 1
ATOM 1601 O O . LEU A 1 201 ? 3.924 39.594 12.523 1 82.12 201 LEU A O 1
ATOM 1605 N N . PRO A 1 202 ? 6.188 39.25 12.844 1 78.75 202 PRO A N 1
ATOM 1606 C CA . PRO A 1 202 ? 6.383 40.688 13 1 78.75 202 PRO A CA 1
ATOM 1607 C C . PRO A 1 202 ? 6.055 41.469 11.734 1 78.75 202 PRO A C 1
ATOM 1609 O O . PRO A 1 202 ? 6.105 40.938 10.633 1 78.75 202 PRO A O 1
ATOM 1612 N N . GLY A 1 203 ? 5.684 42.656 11.945 1 79.38 203 GLY A N 1
ATOM 1613 C CA . GLY A 1 203 ? 5.406 43.531 10.812 1 79.38 203 GLY A CA 1
ATOM 1614 C C . GLY A 1 203 ? 6.625 43.781 9.945 1 79.38 203 GLY A C 1
ATOM 1615 O O . GLY A 1 203 ? 7.746 43.469 10.328 1 79.38 203 GLY A O 1
ATOM 1616 N N . LYS A 1 204 ? 6.371 44.281 8.758 1 83.12 204 LYS A N 1
ATOM 1617 C CA . LYS A 1 204 ? 7.457 44.594 7.84 1 83.12 204 LYS A CA 1
ATOM 1618 C C . LYS A 1 204 ? 8.25 45.812 8.336 1 83.12 204 LYS A C 1
ATOM 1620 O O . LYS A 1 204 ? 7.676 46.781 8.789 1 83.12 204 LYS A O 1
ATOM 1625 N N . LEU A 1 205 ? 9.539 45.625 8.297 1 86.56 205 LEU A N 1
ATOM 1626 C CA . LEU A 1 205 ? 10.43 46.719 8.656 1 86.56 205 LEU A CA 1
ATOM 1627 C C . LEU A 1 205 ? 10.477 47.781 7.551 1 86.56 205 LEU A C 1
ATOM 1629 O O . LEU A 1 205 ? 10.625 47.438 6.375 1 86.56 205 LEU A O 1
ATOM 1633 N N . ASP A 1 206 ? 10.195 48.969 7.844 1 88.81 206 ASP A N 1
ATOM 1634 C CA . ASP A 1 206 ? 10.359 50.094 6.902 1 88.81 206 ASP A CA 1
ATOM 1635 C C . ASP A 1 206 ? 11.828 50.438 6.723 1 88.81 206 ASP A C 1
ATOM 1637 O O . ASP A 1 206 ? 12.328 51.375 7.359 1 88.81 206 ASP A O 1
ATOM 1641 N N . ALA A 1 207 ? 12.406 49.75 5.848 1 88.56 207 ALA A N 1
ATOM 1642 C CA . ALA A 1 207 ? 13.844 49.906 5.637 1 88.56 207 ALA A CA 1
ATOM 1643 C C . ALA A 1 207 ? 14.164 51.312 5.16 1 88.56 207 ALA A C 1
ATOM 1645 O O . ALA A 1 207 ? 15.195 51.875 5.523 1 88.56 207 ALA A O 1
ATOM 1646 N N . ALA A 1 208 ? 13.336 51.844 4.305 1 90.06 208 ALA A N 1
ATOM 1647 C CA . ALA A 1 208 ? 13.547 53.188 3.797 1 90.06 208 ALA A CA 1
ATOM 1648 C C . ALA A 1 208 ? 13.555 54.219 4.934 1 90.06 208 ALA A C 1
ATOM 1650 O O . ALA A 1 208 ? 14.43 55.062 4.996 1 90.06 208 ALA A O 1
ATOM 1651 N N . LYS A 1 209 ? 12.57 54.031 5.781 1 90.88 209 LYS A N 1
ATOM 1652 C CA . LYS A 1 209 ? 12.477 54.938 6.922 1 90.88 209 LYS A CA 1
ATOM 1653 C C . LYS A 1 209 ? 13.672 54.781 7.859 1 90.88 209 LYS A C 1
ATOM 1655 O O . LYS A 1 209 ? 14.188 55.75 8.398 1 90.88 209 LYS A O 1
ATOM 1660 N N . LEU A 1 210 ? 14.109 53.594 7.988 1 90.88 210 LEU A N 1
ATOM 1661 C CA . LEU A 1 210 ? 15.258 53.344 8.844 1 90.88 210 LEU A CA 1
ATOM 1662 C C . LEU A 1 210 ? 16.516 53.969 8.266 1 90.88 210 LEU A C 1
ATOM 1664 O O . LEU A 1 210 ? 17.344 54.531 9.008 1 90.88 210 LEU A O 1
ATOM 1668 N N . LYS A 1 211 ? 16.609 53.781 6.988 1 89.5 211 LYS A N 1
ATOM 1669 C CA . LYS A 1 211 ? 17.75 54.406 6.32 1 89.5 211 LYS A CA 1
ATOM 1670 C C . LYS A 1 211 ? 17.719 55.906 6.504 1 89.5 211 LYS A C 1
ATOM 1672 O O . LYS A 1 211 ? 18.766 56.531 6.754 1 89.5 211 LYS A O 1
ATOM 1677 N N . GLU A 1 212 ? 16.578 56.469 6.332 1 89.88 212 GLU A N 1
ATOM 1678 C CA . GLU A 1 212 ? 16.406 57.906 6.508 1 89.88 212 GLU A CA 1
ATOM 1679 C C . GLU A 1 212 ? 16.797 58.344 7.922 1 89.88 212 GLU A C 1
ATOM 1681 O O . GLU A 1 212 ? 17.312 59.438 8.125 1 89.88 212 GLU A O 1
ATOM 1686 N N . LEU A 1 213 ? 16.562 57.438 8.797 1 88.44 213 LEU A N 1
ATOM 1687 C CA . LEU A 1 213 ? 16.812 57.75 10.203 1 88.44 213 LEU A CA 1
ATOM 1688 C C . LEU A 1 213 ? 18.266 57.438 10.562 1 88.44 213 LEU A C 1
ATOM 1690 O O . LEU A 1 213 ? 18.672 57.625 11.711 1 88.44 213 LEU A O 1
ATOM 1694 N N . GLY A 1 214 ? 19 56.875 9.586 1 85.69 214 GLY A N 1
ATOM 1695 C CA . GLY A 1 214 ? 20.422 56.656 9.773 1 85.69 214 GLY A CA 1
ATOM 1696 C C . GLY A 1 214 ? 20.75 55.312 10.398 1 85.69 214 GLY A C 1
ATOM 1697 O O . GLY A 1 214 ? 21.828 55.125 10.984 1 85.69 214 GLY A O 1
ATOM 1698 N N . VAL A 1 215 ? 19.766 54.531 10.453 1 88.75 215 VAL A N 1
ATOM 1699 C CA . VAL A 1 215 ? 20.016 53.188 11.008 1 88.75 215 VAL A CA 1
ATOM 1700 C C . VAL A 1 215 ? 20.641 52.312 9.945 1 88.75 215 VAL A C 1
ATOM 1702 O O . VAL A 1 215 ? 20.047 52.031 8.898 1 88.75 215 VAL A O 1
ATOM 1705 N N . PRO A 1 216 ? 21.906 51.812 10.109 1 84.25 216 PRO A N 1
ATOM 1706 C CA . PRO A 1 216 ? 22.5 50.938 9.117 1 84.25 216 PRO A CA 1
ATOM 1707 C C . PRO A 1 216 ? 21.859 49.562 9.086 1 84.25 216 PRO A C 1
ATOM 1709 O O . PRO A 1 216 ? 21.438 49.031 10.125 1 84.25 216 PRO A O 1
ATOM 1712 N N . PRO A 1 217 ? 21.781 49.031 7.832 1 84.81 217 PRO A N 1
ATOM 1713 C CA . PRO A 1 217 ? 21.266 47.656 7.742 1 84.81 217 PRO A CA 1
ATOM 1714 C C . PRO A 1 217 ? 22.094 46.656 8.539 1 84.81 217 PRO A C 1
ATOM 1716 O O . PRO A 1 217 ? 23.312 46.844 8.711 1 84.81 217 PRO A O 1
ATOM 1719 N N . GLY A 1 218 ? 21.547 45.531 9.117 1 81.94 218 GLY A N 1
ATOM 1720 C CA . GLY A 1 218 ? 22.25 44.531 9.906 1 81.94 218 GLY A CA 1
ATOM 1721 C C . GLY A 1 218 ? 21.5 44.156 11.164 1 81.94 218 GLY A C 1
ATOM 1722 O O . GLY A 1 218 ? 20.266 44.031 11.156 1 81.94 218 GLY A O 1
ATOM 1723 N N . PRO A 1 219 ? 22.266 43.938 12.156 1 85.38 219 PRO A N 1
ATOM 1724 C CA . PRO A 1 219 ? 21.719 43.438 13.406 1 85.38 219 PRO A CA 1
ATOM 1725 C C . PRO A 1 219 ? 20.688 44.375 14.039 1 85.38 219 PRO A C 1
ATOM 1727 O O . PRO A 1 219 ? 19.766 43.906 14.711 1 85.38 219 PRO A O 1
ATOM 1730 N N . LEU A 1 220 ? 20.891 45.688 13.828 1 86.75 220 LEU A N 1
ATOM 1731 C CA . LEU A 1 220 ? 19.969 46.656 14.43 1 86.75 220 LEU A CA 1
ATOM 1732 C C . LEU A 1 220 ? 18.578 46.5 13.82 1 86.75 220 LEU A C 1
ATOM 1734 O O . LEU A 1 220 ? 17.562 46.625 14.523 1 86.75 220 LEU A O 1
ATOM 1738 N N . TYR A 1 221 ? 18.516 46.281 12.477 1 87.94 221 TYR A N 1
ATOM 1739 C CA . TYR A 1 221 ? 17.25 46.062 11.805 1 87.94 221 TYR A CA 1
ATOM 1740 C C . TYR A 1 221 ? 16.484 44.906 12.43 1 87.94 221 TYR A C 1
ATOM 1742 O O . TYR A 1 221 ? 15.281 45 12.664 1 87.94 221 TYR A O 1
ATOM 1750 N N . SER A 1 222 ? 17.25 43.844 12.797 1 85.38 222 SER A N 1
ATOM 1751 C CA . SER A 1 222 ? 16.641 42.656 13.367 1 85.38 222 SER A CA 1
ATOM 1752 C C . SER A 1 222 ? 16.078 42.938 14.758 1 85.38 222 SER A C 1
ATOM 1754 O O . SER A 1 222 ? 14.977 42.469 15.086 1 85.38 222 SER A O 1
ATOM 1756 N N . ARG A 1 223 ? 16.828 43.625 15.484 1 87.19 223 ARG A N 1
ATOM 1757 C CA . ARG A 1 223 ? 16.406 44 16.828 1 87.19 223 ARG A CA 1
ATOM 1758 C C . ARG A 1 223 ? 15.148 44.844 16.797 1 87.19 223 ARG A C 1
ATOM 1760 O O . ARG A 1 223 ? 14.203 44.625 17.562 1 87.19 223 ARG A O 1
ATOM 1767 N N . ILE A 1 224 ? 15.18 45.812 15.922 1 87.69 224 ILE A N 1
ATOM 1768 C CA . ILE A 1 224 ? 14.039 46.719 15.781 1 87.69 224 ILE A CA 1
ATOM 1769 C C . ILE A 1 224 ? 12.812 45.938 15.312 1 87.69 224 ILE A C 1
ATOM 1771 O O . ILE A 1 224 ? 11.711 46.125 15.828 1 87.69 224 ILE A O 1
ATOM 1775 N N . LYS A 1 225 ? 13.047 44.969 14.406 1 85.38 225 LYS A N 1
ATOM 1776 C CA . LYS A 1 225 ? 11.953 44.156 13.875 1 85.38 225 LYS A CA 1
ATOM 1777 C C . LYS A 1 225 ? 11.336 43.312 14.961 1 85.38 225 LYS A C 1
ATOM 1779 O O . LYS A 1 225 ? 10.125 43.031 14.945 1 85.38 225 LYS A O 1
ATOM 1784 N N . GLN A 1 226 ? 12.141 42.969 15.906 1 81.25 226 GLN A N 1
ATOM 1785 C CA . GLN A 1 226 ? 11.68 42.125 17 1 81.25 226 GLN A CA 1
ATOM 1786 C C . GLN A 1 226 ? 11 42.938 18.094 1 81.25 226 GLN A C 1
ATOM 1788 O O . GLN A 1 226 ? 10.57 42.406 19.109 1 81.25 226 GLN A O 1
ATOM 1793 N N . GLY A 1 227 ? 10.906 44.125 17.891 1 82 227 GLY A N 1
ATOM 1794 C CA . GLY A 1 227 ? 10.156 45 18.797 1 82 227 GLY A CA 1
ATOM 1795 C C . GLY A 1 227 ? 11.031 45.719 19.797 1 82 227 GLY A C 1
ATOM 1796 O O . GLY A 1 227 ? 10.523 46.312 20.75 1 82 227 GLY A O 1
ATOM 1797 N N . GLU A 1 228 ? 12.328 45.625 19.5 1 88.12 228 GLU A N 1
ATOM 1798 C CA . GLU A 1 228 ? 13.234 46.281 20.453 1 88.12 228 GLU A CA 1
ATOM 1799 C C . GLU A 1 228 ? 13.453 47.75 20.109 1 88.12 228 GLU A C 1
ATOM 1801 O O . GLU A 1 228 ? 13.727 48.094 18.953 1 88.12 228 GLU A O 1
ATOM 1806 N N . THR A 1 229 ? 13.32 48.562 21.078 1 91 229 THR A N 1
ATOM 1807 C CA . THR A 1 229 ? 13.672 49.969 20.906 1 91 229 THR A CA 1
ATOM 1808 C C . THR A 1 229 ? 15.195 50.156 20.875 1 91 229 THR A C 1
ATOM 1810 O O . THR A 1 229 ? 15.898 49.625 21.734 1 91 229 THR A O 1
ATOM 1813 N N . VAL A 1 230 ? 15.641 50.75 19.922 1 90.25 230 VAL A N 1
ATOM 1814 C CA . VAL A 1 230 ? 17.078 50.938 19.766 1 90.25 230 VAL A CA 1
ATOM 1815 C C . VAL A 1 230 ? 17.438 52.406 19.844 1 90.25 230 VAL A C 1
ATOM 1817 O O . VAL A 1 230 ? 16.719 53.25 19.312 1 90.25 230 VAL A O 1
ATOM 1820 N N . THR A 1 231 ? 18.484 52.719 20.547 1 90.69 231 THR A N 1
ATOM 1821 C CA . THR A 1 231 ? 19.031 54.062 20.594 1 90.69 231 THR A CA 1
ATOM 1822 C C . THR A 1 231 ? 20.297 54.188 19.75 1 90.69 231 THR A C 1
ATOM 1824 O O . THR A 1 231 ? 21.25 53.406 19.938 1 90.69 231 THR A O 1
ATOM 1827 N N . LEU A 1 232 ? 20.266 55.094 18.875 1 88.06 232 LEU A N 1
ATOM 1828 C CA . LEU A 1 232 ? 21.406 55.312 18 1 88.06 232 LEU A CA 1
ATOM 1829 C C . LEU A 1 232 ? 22.516 56.062 18.703 1 88.06 232 LEU A C 1
ATOM 1831 O O . LEU A 1 232 ? 22.312 56.594 19.812 1 88.06 232 LEU A O 1
ATOM 1835 N N . ASP A 1 233 ? 23.688 56.125 18.031 1 85.25 233 ASP A N 1
ATOM 1836 C CA . ASP A 1 233 ? 24.844 56.781 18.609 1 85.25 233 ASP A CA 1
ATOM 1837 C C . ASP A 1 233 ? 24.578 58.281 18.812 1 85.25 233 ASP A C 1
ATOM 1839 O O . ASP A 1 233 ? 25.125 58.906 19.734 1 85.25 233 ASP A O 1
ATOM 1843 N N . ASN A 1 234 ? 23.75 58.844 18.016 1 87 234 ASN A N 1
ATOM 1844 C CA . ASN A 1 234 ? 23.469 60.281 18.078 1 87 234 ASN A CA 1
ATOM 1845 C C . ASN A 1 234 ? 22.391 60.594 19.109 1 87 234 ASN A C 1
ATOM 1847 O O . ASN A 1 234 ? 21.953 61.75 19.234 1 87 234 ASN A O 1
ATOM 1851 N N . GLY A 1 235 ? 21.906 59.531 19.812 1 89.31 235 GLY A N 1
ATOM 1852 C CA . GLY A 1 235 ? 20.922 59.719 20.859 1 89.31 235 GLY A CA 1
ATOM 1853 C C . GLY A 1 235 ? 19.5 59.5 20.391 1 89.31 235 GLY A C 1
ATOM 1854 O O . GLY A 1 235 ? 18.562 59.469 21.219 1 89.31 235 GLY A O 1
ATOM 1855 N N . GLN A 1 236 ? 19.359 59.438 19.094 1 89.12 236 GLN A N 1
ATOM 1856 C CA . GLN A 1 236 ? 18.016 59.25 18.547 1 89.12 236 GLN A CA 1
ATOM 1857 C C . GLN A 1 236 ? 17.469 57.875 18.906 1 89.12 236 GLN A C 1
ATOM 1859 O O . GLN A 1 236 ? 18.188 56.875 18.797 1 89.12 236 GLN A O 1
ATOM 1864 N N . VAL A 1 237 ? 16.234 57.781 19.5 1 92.5 237 VAL A N 1
ATOM 1865 C CA . VAL A 1 237 ? 15.57 56.531 19.859 1 92.5 237 VAL A CA 1
ATOM 1866 C C . VAL A 1 237 ? 14.648 56.094 18.734 1 92.5 237 VAL A C 1
ATOM 1868 O O . VAL A 1 237 ? 13.82 56.875 18.25 1 92.5 237 VAL A O 1
ATOM 1871 N N . ILE A 1 238 ? 14.922 54.938 18.219 1 91.38 238 ILE A N 1
ATOM 1872 C CA . ILE A 1 238 ? 14.062 54.344 17.188 1 91.38 238 ILE A CA 1
ATOM 1873 C C . ILE A 1 238 ? 13.031 53.406 17.828 1 91.38 238 ILE A C 1
ATOM 1875 O O . ILE A 1 238 ? 13.383 52.375 18.359 1 91.38 238 ILE A O 1
ATOM 1879 N N . ASP A 1 239 ? 11.797 53.844 17.844 1 90.5 239 ASP A N 1
ATOM 1880 C CA . ASP A 1 239 ? 10.695 53 18.312 1 90.5 239 ASP A CA 1
ATOM 1881 C C . ASP A 1 239 ? 10.203 52.062 17.203 1 90.5 239 ASP A C 1
ATOM 1883 O O . ASP A 1 239 ? 9.812 52.531 16.125 1 90.5 239 ASP A O 1
ATOM 1887 N N . PRO A 1 240 ? 10.227 50.75 17.469 1 90.31 240 PRO A N 1
ATOM 1888 C CA . PRO A 1 240 ? 9.758 49.812 16.453 1 90.31 240 PRO A CA 1
ATOM 1889 C C . PRO A 1 240 ? 8.391 50.188 15.891 1 90.31 240 PRO A C 1
ATOM 1891 O O . PRO A 1 240 ? 8.109 49.938 14.711 1 90.31 240 PRO A O 1
ATOM 1894 N N . LYS A 1 241 ? 7.551 50.75 16.609 1 88.81 241 LYS A N 1
ATOM 1895 C CA . LYS A 1 241 ? 6.211 51.125 16.188 1 88.81 241 LYS A CA 1
ATOM 1896 C C . LYS A 1 241 ? 6.266 52.094 15.016 1 88.81 241 LYS A C 1
ATOM 1898 O O . LYS A 1 241 ? 5.316 52.219 14.234 1 88.81 241 LYS A O 1
ATOM 1903 N N . ASP A 1 242 ? 7.328 52.781 14.984 1 87.38 242 ASP A N 1
ATOM 1904 C CA . ASP A 1 242 ? 7.461 53.812 13.969 1 87.38 242 ASP A CA 1
ATOM 1905 C C . ASP A 1 242 ? 7.996 53.25 12.664 1 87.38 242 ASP A C 1
ATOM 1907 O O . ASP A 1 242 ? 7.906 53.875 11.609 1 87.38 242 ASP A O 1
ATOM 1911 N N . VAL A 1 243 ? 8.508 52.094 12.852 1 90.44 243 VAL A N 1
ATOM 1912 C CA . VAL A 1 243 ? 9.25 51.656 11.672 1 90.44 243 VAL A CA 1
ATOM 1913 C C . VAL A 1 243 ? 8.883 50.219 11.336 1 90.44 243 VAL A C 1
ATOM 1915 O O . VAL A 1 243 ? 9.367 49.656 10.352 1 90.44 243 VAL A O 1
ATOM 1918 N N . VAL A 1 244 ? 8.242 49.594 12.156 1 87.69 244 VAL A N 1
ATOM 1919 C CA . VAL A 1 244 ? 7.766 48.25 11.891 1 87.69 244 VAL A CA 1
ATOM 1920 C C . VAL A 1 244 ? 6.254 48.25 11.672 1 87.69 244 VAL A C 1
ATOM 1922 O O . VAL A 1 244 ? 5.508 48.844 12.469 1 87.69 244 VAL A O 1
ATOM 1925 N N . GLY A 1 245 ? 5.852 47.812 10.531 1 83.62 245 GLY A N 1
ATOM 1926 C CA . GLY A 1 245 ? 4.43 47.719 10.234 1 83.62 245 GLY A CA 1
ATOM 1927 C C . GLY A 1 245 ? 3.68 46.812 11.203 1 83.62 245 GLY A C 1
ATOM 1928 O O . GLY A 1 245 ? 4.281 46.219 12.102 1 83.62 245 GLY A O 1
ATOM 1929 N N . PRO A 1 246 ? 2.381 46.812 11.109 1 82.69 246 PRO A N 1
ATOM 1930 C CA . PRO A 1 246 ? 1.583 45.969 12.008 1 82.69 246 PRO A CA 1
ATOM 1931 C C . PRO A 1 246 ? 1.928 44.5 11.883 1 82.69 246 PRO A C 1
ATOM 1933 O O . PRO A 1 246 ? 2.266 44.031 10.797 1 82.69 246 PRO A O 1
ATOM 1936 N N . SER A 1 247 ? 1.914 43.844 13.055 1 83.5 247 SER A N 1
ATOM 1937 C CA . SER A 1 247 ? 2.119 42.406 13.039 1 83.5 247 SER A CA 1
ATOM 1938 C C . SER A 1 247 ? 1.038 41.688 12.227 1 83.5 247 SER A C 1
ATOM 1940 O O . SER A 1 247 ? -0.06 42.219 12.055 1 83.5 247 SER A O 1
ATOM 1942 N N . ARG A 1 248 ? 1.425 40.625 11.602 1 83.62 248 ARG A N 1
ATOM 1943 C CA . ARG A 1 248 ? 0.491 39.781 10.836 1 83.62 248 ARG A CA 1
ATOM 1944 C C . ARG A 1 248 ? 0.105 38.531 11.602 1 83.62 248 ARG A C 1
ATOM 1946 O O . ARG A 1 248 ? 0.963 37.719 11.93 1 83.62 248 ARG A O 1
ATOM 1953 N N . PRO A 1 249 ? -1.227 38.469 11.844 1 88.75 249 PRO A N 1
ATOM 1954 C CA . PRO A 1 249 ? -1.639 37.25 12.539 1 88.75 249 PRO A CA 1
ATOM 1955 C C . PRO A 1 249 ? -1.286 35.969 11.766 1 88.75 249 PRO A C 1
ATOM 1957 O O . PRO A 1 249 ? -1.37 35.938 10.539 1 88.75 249 PRO A O 1
ATOM 1960 N N . GLY A 1 250 ? -0.841 34.906 12.438 1 93.38 250 GLY A N 1
ATOM 1961 C CA . GLY A 1 250 ? -0.516 33.656 11.797 1 93.38 250 GLY A CA 1
ATOM 1962 C C . GLY A 1 250 ? -1.736 32.906 11.297 1 93.38 250 GLY A C 1
ATOM 1963 O O . GLY A 1 250 ? -2.822 33.031 11.867 1 93.38 250 GLY A O 1
ATOM 1964 N N . ARG A 1 251 ? -1.604 32.219 10.25 1 96.19 251 ARG A N 1
ATOM 1965 C CA . ARG A 1 251 ? -2.672 31.375 9.719 1 96.19 251 ARG A CA 1
ATOM 1966 C C . ARG A 1 251 ? -2.898 30.141 10.594 1 96.19 251 ARG A C 1
ATOM 1968 O O . ARG A 1 251 ? -1.963 29.641 11.211 1 96.19 251 ARG A O 1
ATOM 1975 N N . LYS A 1 252 ? -4.09 29.75 10.633 1 97.31 252 LYS A N 1
ATOM 1976 C CA . LYS A 1 252 ? -4.469 28.531 11.344 1 97.31 252 LYS A CA 1
ATOM 1977 C C . LYS A 1 252 ? -5.133 27.531 10.414 1 97.31 252 LYS A C 1
ATOM 1979 O O . LYS A 1 252 ? -6.18 27.812 9.828 1 97.31 252 LYS A O 1
ATOM 1984 N N . VAL A 1 253 ? -4.527 26.344 10.203 1 98.56 253 VAL A N 1
ATOM 1985 C CA . VAL A 1 253 ? -5.074 25.266 9.391 1 98.56 253 VAL A CA 1
ATOM 1986 C C . VAL A 1 253 ? -5.453 24.094 10.289 1 98.56 253 VAL A C 1
ATOM 1988 O O . VAL A 1 253 ? -4.66 23.656 11.133 1 98.56 253 VAL A O 1
ATOM 1991 N N . VAL A 1 254 ? -6.656 23.609 10.164 1 98.88 254 VAL A N 1
ATOM 1992 C CA . VAL A 1 254 ? -7.133 22.453 10.906 1 98.88 254 VAL A CA 1
ATOM 1993 C C . VAL A 1 254 ? -7.445 21.312 9.938 1 98.88 254 VAL A C 1
ATOM 1995 O O . VAL A 1 254 ? -8.25 21.469 9.016 1 98.88 254 VAL A O 1
ATOM 1998 N N . ILE A 1 255 ? -6.762 20.188 10.102 1 98.94 255 ILE A N 1
ATOM 1999 C CA . ILE A 1 255 ? -6.953 19 9.273 1 98.94 255 ILE A CA 1
ATOM 2000 C C . ILE A 1 255 ? -7.504 17.859 10.125 1 98.94 255 ILE A C 1
ATOM 2002 O O . ILE A 1 255 ? -6.82 17.359 11.023 1 98.94 255 ILE A O 1
ATOM 2006 N N . LEU A 1 256 ? -8.688 17.453 9.852 1 98.94 256 LEU A N 1
ATOM 2007 C CA . LEU A 1 256 ? -9.344 16.422 10.656 1 98.94 256 LEU A CA 1
ATOM 2008 C C . LEU A 1 256 ? -9.203 15.055 10 1 98.94 256 LEU A C 1
ATOM 2010 O O . LEU A 1 256 ? -9.219 14.945 8.773 1 98.94 256 LEU A O 1
ATOM 2014 N N . GLY A 1 257 ? -9.023 13.969 10.852 1 98.69 257 GLY A N 1
ATOM 2015 C CA . GLY A 1 257 ? -9.258 12.617 10.375 1 98.69 257 GLY A CA 1
ATOM 2016 C C . GLY A 1 257 ? -10.727 12.297 10.195 1 98.69 257 GLY A C 1
ATOM 2017 O O . GLY A 1 257 ? -11.562 13.195 10.133 1 98.69 257 GLY A O 1
ATOM 2018 N N . ASP A 1 258 ? -11.023 11.023 10.086 1 98.81 258 ASP A N 1
ATOM 2019 C CA . ASP A 1 258 ? -12.406 10.578 9.977 1 98.81 258 ASP A CA 1
ATOM 2020 C C . ASP A 1 258 ? -13.172 10.828 11.273 1 98.81 258 ASP A C 1
ATOM 2022 O O . ASP A 1 258 ? -12.641 10.586 12.367 1 98.81 258 ASP A O 1
ATOM 2026 N N . THR A 1 259 ? -14.414 11.312 11.125 1 98.75 259 THR A N 1
ATOM 2027 C CA . THR A 1 259 ? -15.133 11.594 12.367 1 98.75 259 THR A CA 1
ATOM 2028 C C . THR A 1 259 ? -16.625 11.758 12.102 1 98.75 259 THR A C 1
ATOM 2030 O O . THR A 1 259 ? -17.016 12.25 11.047 1 98.75 259 THR A O 1
ATOM 2033 N N . HIS A 1 260 ? -17.406 11.344 13.055 1 98.44 260 HIS A N 1
ATOM 2034 C CA . HIS A 1 260 ? -18.828 11.688 13.055 1 98.44 260 HIS A CA 1
ATOM 2035 C C . HIS A 1 260 ? -19.109 12.805 14.047 1 98.44 260 HIS A C 1
ATOM 2037 O O . HIS A 1 260 ? -20.234 13.336 14.078 1 98.44 260 HIS A O 1
ATOM 2043 N N . ASP A 1 261 ? -18.062 13.195 14.789 1 98.19 261 ASP A N 1
ATOM 2044 C CA . ASP A 1 261 ? -18.234 14.242 15.797 1 98.19 261 ASP A CA 1
ATOM 2045 C C . ASP A 1 261 ? -16.891 14.844 16.188 1 98.19 261 ASP A C 1
ATOM 2047 O O . ASP A 1 261 ? -16.188 14.297 17.047 1 98.19 261 ASP A O 1
ATOM 2051 N N . PRO A 1 262 ? -16.547 15.961 15.641 1 98.38 262 PRO A N 1
ATOM 2052 C CA . PRO A 1 262 ? -15.281 16.625 15.969 1 98.38 262 PRO A CA 1
ATOM 2053 C C . PRO A 1 262 ? -15.406 17.609 17.125 1 98.38 262 PRO A C 1
ATOM 2055 O O . PRO A 1 262 ? -14.484 18.375 17.391 1 98.38 262 PRO A O 1
ATOM 2058 N N . SER A 1 263 ? -16.422 17.625 17.906 1 97.75 263 SER A N 1
ATOM 2059 C CA . SER A 1 263 ? -16.75 18.641 18.891 1 97.75 263 SER A CA 1
ATOM 2060 C C . SER A 1 263 ? -15.68 18.734 19.969 1 97.75 263 SER A C 1
ATOM 2062 O O . SER A 1 263 ? -15.422 19.828 20.5 1 97.75 263 SER A O 1
ATOM 2064 N N . PRO A 1 264 ? -15.023 17.625 20.344 1 97 264 PRO A N 1
ATOM 2065 C CA . PRO A 1 264 ? -13.984 17.75 21.375 1 97 264 PRO A CA 1
ATOM 2066 C C . PRO A 1 264 ? -12.852 18.688 20.953 1 97 264 PRO A C 1
ATOM 2068 O O . PRO A 1 264 ? -12.117 19.188 21.797 1 97 264 PRO A O 1
ATOM 2071 N N . LEU A 1 265 ? -12.727 18.906 19.703 1 96.69 265 LEU A N 1
ATOM 2072 C CA . LEU A 1 265 ? -11.625 19.688 19.141 1 96.69 265 LEU A CA 1
ATOM 2073 C C . LEU A 1 265 ? -12.016 21.156 19.016 1 96.69 265 LEU A C 1
ATOM 2075 O O . LEU A 1 265 ? -11.219 21.984 18.547 1 96.69 265 LEU A O 1
ATOM 2079 N N . THR A 1 266 ? -13.227 21.547 19.391 1 98.25 266 THR A N 1
ATO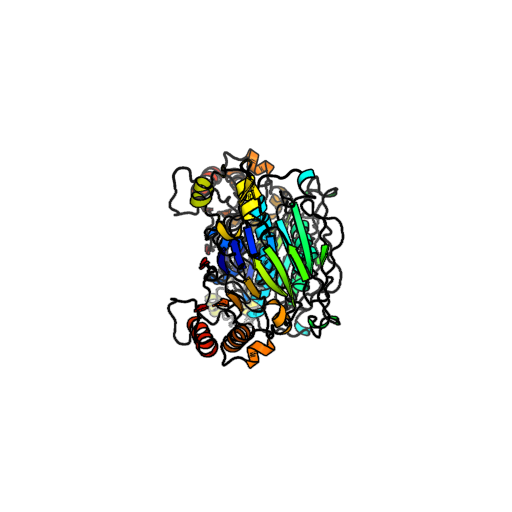M 2080 C CA . THR A 1 266 ? -13.82 22.844 19.094 1 98.25 266 THR A CA 1
ATOM 2081 C C . THR A 1 266 ? -12.945 23.969 19.641 1 98.25 266 THR A C 1
ATOM 2083 O O . THR A 1 266 ? -12.594 24.891 18.906 1 98.25 266 THR A O 1
ATOM 2086 N N . SER A 1 267 ? -12.508 23.906 20.875 1 98.06 267 SER A N 1
ATOM 2087 C CA . SER A 1 267 ? -11.758 24.984 21.516 1 98.06 267 SER A CA 1
ATOM 2088 C C . SER A 1 267 ? -10.414 25.188 20.844 1 98.06 267 SER A C 1
ATOM 2090 O O . SER A 1 267 ? -9.961 26.328 20.688 1 98.06 267 SER A O 1
ATOM 2092 N N . LEU A 1 268 ? -9.805 24.125 20.406 1 98.12 268 LEU A N 1
ATOM 2093 C CA . LEU A 1 268 ? -8.484 24.188 19.781 1 98.12 268 LEU A CA 1
ATOM 2094 C C . LEU A 1 268 ? -8.562 24.719 18.359 1 98.12 268 LEU A C 1
ATOM 2096 O O . LEU A 1 268 ? -7.598 25.281 17.844 1 98.12 268 LEU A O 1
ATOM 2100 N N . ALA A 1 269 ? -9.727 24.609 17.719 1 98.44 269 ALA A N 1
ATOM 2101 C CA . ALA A 1 269 ? -9.852 24.844 16.281 1 98.44 269 ALA A CA 1
ATOM 2102 C C . ALA A 1 269 ? -10.438 26.219 16 1 98.44 269 ALA A C 1
ATOM 2104 O O . ALA A 1 269 ? -10.578 26.609 14.836 1 98.44 269 ALA A O 1
ATOM 2105 N N . GLN A 1 270 ? -10.734 26.984 17.031 1 98.31 270 GLN A N 1
ATOM 2106 C CA . GLN A 1 270 ? -11.422 28.266 16.875 1 98.31 270 GLN A CA 1
ATOM 2107 C C . GLN A 1 270 ? -10.641 29.188 15.945 1 98.31 270 GLN A C 1
ATOM 2109 O O . GLN A 1 270 ? -9.422 29.312 16.062 1 98.31 270 GLN A O 1
ATOM 2114 N N . GLY A 1 271 ? -11.375 29.812 15 1 96.56 271 GLY A N 1
ATOM 2115 C CA . GLY A 1 271 ? -10.797 30.844 14.148 1 96.56 271 GLY A CA 1
ATOM 2116 C C . GLY A 1 271 ? -9.93 30.281 13.039 1 96.56 271 GLY A C 1
ATOM 2117 O O . GLY A 1 271 ? -9.016 30.969 12.555 1 96.56 271 GLY A O 1
ATOM 2118 N N . ALA A 1 272 ? -10.172 29.062 12.625 1 97.12 272 ALA A N 1
ATOM 2119 C CA . ALA A 1 272 ? -9.383 28.453 11.562 1 97.12 272 ALA A CA 1
ATOM 2120 C C . ALA A 1 272 ? -9.531 29.219 10.25 1 97.12 272 ALA A C 1
ATOM 2122 O O . ALA A 1 272 ? -10.633 29.656 9.898 1 97.12 272 ALA A O 1
ATOM 2123 N N . ASP A 1 273 ? -8.383 29.453 9.609 1 96.75 273 ASP A N 1
ATOM 2124 C CA . ASP A 1 273 ? -8.453 30 8.25 1 96.75 273 ASP A CA 1
ATOM 2125 C C . ASP A 1 273 ? -8.961 28.938 7.27 1 96.75 273 ASP A C 1
ATOM 2127 O O . ASP A 1 273 ? -9.719 29.266 6.348 1 96.75 273 ASP A O 1
ATOM 2131 N N . VAL A 1 274 ? -8.516 27.734 7.434 1 98.12 274 VAL A N 1
ATOM 2132 C CA . VAL A 1 274 ? -8.977 26.609 6.621 1 98.12 274 VAL A CA 1
ATOM 2133 C C . VAL A 1 274 ? -9.297 25.422 7.52 1 98.12 274 VAL A C 1
ATOM 2135 O O . VAL A 1 274 ? -8.5 25.062 8.398 1 98.12 274 VAL A O 1
ATOM 2138 N N . LEU A 1 275 ? -10.43 24.844 7.332 1 98.69 275 LEU A N 1
ATOM 2139 C CA . LEU A 1 275 ? -10.789 23.562 7.902 1 98.69 275 LEU A CA 1
ATOM 2140 C C . LEU A 1 275 ? -10.867 22.484 6.816 1 98.69 275 LEU A C 1
ATOM 2142 O O . LEU A 1 275 ? -11.617 22.641 5.844 1 98.69 275 LEU A O 1
ATOM 2146 N N . VAL A 1 276 ? -10.039 21.484 6.906 1 98.94 276 VAL A N 1
ATOM 2147 C CA . VAL A 1 276 ? -10.188 20.281 6.082 1 98.94 276 VAL A CA 1
ATOM 2148 C C . VAL A 1 276 ? -11.016 19.234 6.832 1 98.94 276 VAL A C 1
ATOM 2150 O O . VAL A 1 276 ? -10.656 18.828 7.938 1 98.94 276 VAL A O 1
ATOM 2153 N N . HIS A 1 277 ? -12.117 18.812 6.32 1 98.94 277 HIS A N 1
ATOM 2154 C CA . HIS A 1 277 ? -13.062 17.922 6.969 1 98.94 277 HIS A CA 1
ATOM 2155 C C . HIS A 1 277 ? -13.586 16.875 5.992 1 98.94 277 HIS A C 1
ATOM 2157 O O . HIS A 1 277 ? -13.789 17.156 4.812 1 98.94 277 HIS A O 1
ATOM 2163 N N . GLU A 1 278 ? -13.758 15.664 6.469 1 98.88 278 GLU A N 1
ATOM 2164 C CA . GLU A 1 278 ? -14.359 14.648 5.613 1 98.88 278 GLU A CA 1
ATOM 2165 C C . GLU A 1 278 ? -15.828 14.945 5.352 1 98.88 278 GLU A C 1
ATOM 2167 O O . GLU A 1 278 ? -16.5 15.555 6.184 1 98.88 278 GLU A O 1
ATOM 2172 N N . ALA A 1 279 ? -16.281 14.562 4.238 1 98.69 279 ALA A N 1
ATOM 2173 C CA . ALA A 1 279 ? -17.688 14.445 3.875 1 98.69 279 ALA A CA 1
ATOM 2174 C C . ALA A 1 279 ? -17.938 13.18 3.061 1 98.69 279 ALA A C 1
ATOM 2176 O O . ALA A 1 279 ? -18.203 13.25 1.859 1 98.69 279 ALA A O 1
ATOM 2177 N N . THR A 1 280 ? -17.938 12.102 3.734 1 98.75 280 THR A N 1
ATOM 2178 C CA . THR A 1 280 ? -17.922 10.781 3.107 1 98.75 280 THR A CA 1
ATOM 2179 C C . THR A 1 280 ? -19.234 10.5 2.393 1 98.75 280 THR A C 1
ATOM 2181 O O . THR A 1 280 ? -19.25 9.953 1.286 1 98.75 280 THR A O 1
ATOM 2184 N N . LEU A 1 281 ? -20.359 10.852 3.035 1 98.69 281 LEU A N 1
ATOM 2185 C CA . LEU A 1 281 ? -21.688 10.578 2.482 1 98.69 281 LEU A CA 1
ATOM 2186 C C . LEU A 1 281 ? -22.516 11.852 2.422 1 98.69 281 LEU A C 1
ATOM 2188 O O . LEU A 1 281 ? -22.312 12.781 3.205 1 98.69 281 LEU A O 1
ATOM 2192 N N . GLU A 1 282 ? -23.453 11.875 1.535 1 98.62 282 GLU A N 1
ATOM 2193 C CA . GLU A 1 282 ? -24.328 13.031 1.356 1 98.62 282 GLU A CA 1
ATOM 2194 C C . GLU A 1 282 ? -25.266 13.203 2.549 1 98.62 282 GLU A C 1
ATOM 2196 O O . GLU A 1 282 ? -25.391 12.305 3.383 1 98.62 282 GLU A O 1
ATOM 2201 N N . ASN A 1 283 ? -25.969 14.328 2.611 1 98.69 283 ASN A N 1
ATOM 2202 C CA . ASN A 1 283 ? -26.797 14.688 3.76 1 98.69 283 ASN A CA 1
ATOM 2203 C C . ASN A 1 283 ? -27.938 13.688 3.961 1 98.69 283 ASN A C 1
ATOM 2205 O O . ASN A 1 283 ? -28.297 13.375 5.098 1 98.69 283 ASN A O 1
ATOM 2209 N N . ASN A 1 284 ? -28.5 13.156 2.893 1 98.19 284 ASN A N 1
ATOM 2210 C CA . ASN A 1 284 ? -29.625 12.234 2.98 1 98.19 284 ASN A CA 1
ATOM 2211 C C . ASN A 1 284 ? -29.203 10.883 3.541 1 98.19 284 ASN A C 1
ATOM 2213 O O . ASN A 1 284 ? -30.047 10.047 3.871 1 98.19 284 ASN A O 1
ATOM 2217 N N . MET A 1 285 ? -27.938 10.703 3.705 1 98.31 285 MET A N 1
ATOM 2218 C CA . MET A 1 285 ? -27.406 9.453 4.25 1 98.31 285 MET A CA 1
ATOM 2219 C C . MET A 1 285 ? -26.812 9.68 5.637 1 98.31 285 MET A C 1
ATOM 2221 O O . MET A 1 285 ? -25.875 8.969 6.039 1 98.31 285 MET A O 1
ATOM 2225 N N . ARG A 1 286 ? -27.281 10.633 6.336 1 98.44 286 ARG A N 1
ATOM 2226 C CA . ARG A 1 286 ? -26.75 11.016 7.645 1 98.44 286 ARG A CA 1
ATOM 2227 C C . ARG A 1 286 ? -26.766 9.836 8.609 1 98.44 286 ARG A C 1
ATOM 2229 O O . ARG A 1 286 ? -25.797 9.617 9.344 1 98.44 286 ARG A O 1
ATOM 2236 N N . ALA A 1 287 ? -27.828 9.062 8.648 1 98.44 287 ALA A N 1
ATOM 2237 C CA . ALA A 1 287 ? -27.922 7.922 9.547 1 98.44 287 ALA A CA 1
ATOM 2238 C C . ALA A 1 287 ? -26.812 6.91 9.273 1 98.44 287 ALA A C 1
ATOM 2240 O O . ALA A 1 287 ? -26.188 6.41 10.203 1 98.44 287 ALA A O 1
ATOM 2241 N N . LYS A 1 288 ? -26.625 6.59 8.039 1 98.06 288 LYS A N 1
ATOM 2242 C CA . LYS A 1 288 ? -25.547 5.676 7.652 1 98.06 288 LYS A CA 1
ATOM 2243 C C . LYS A 1 288 ? -24.188 6.246 8 1 98.06 288 LYS A C 1
ATOM 2245 O O . LYS A 1 288 ? -23.297 5.52 8.469 1 98.06 288 LYS A O 1
ATOM 2250 N N . ALA A 1 289 ? -23.984 7.523 7.695 1 98.31 289 ALA A N 1
ATOM 2251 C CA . ALA A 1 289 ? -22.719 8.188 8.031 1 98.31 289 ALA A CA 1
ATOM 2252 C C . ALA A 1 289 ? -22.406 8.039 9.516 1 98.31 289 ALA A C 1
ATOM 2254 O O . ALA A 1 289 ? -21.281 7.652 9.875 1 98.31 289 ALA A O 1
ATOM 2255 N N . LEU A 1 290 ? -23.375 8.297 10.375 1 98.06 290 LEU A N 1
ATOM 2256 C CA . LEU A 1 290 ? -23.188 8.18 11.812 1 98.06 290 LEU A CA 1
ATOM 2257 C C . LEU A 1 290 ? -22.891 6.738 12.211 1 98.06 290 LEU A C 1
ATOM 2259 O O . LEU A 1 290 ? -22.016 6.492 13.055 1 98.06 290 LEU A O 1
ATOM 2263 N N . GLU A 1 291 ? -23.578 5.84 11.578 1 96.44 291 GLU A N 1
ATOM 2264 C CA . GLU A 1 291 ? -23.406 4.418 11.875 1 96.44 291 GLU A CA 1
ATOM 2265 C C . GLU A 1 291 ? -21.969 3.969 11.625 1 96.44 291 GLU A C 1
ATOM 2267 O O . GLU A 1 291 ? -21.422 3.189 12.406 1 96.44 291 GLU A O 1
ATOM 2272 N N . VAL A 1 292 ? -21.391 4.484 10.609 1 95.56 292 VAL A N 1
ATOM 2273 C CA . VAL A 1 292 ? -20.062 4.004 10.234 1 95.56 292 VAL A CA 1
ATOM 2274 C C . VAL A 1 292 ? -19 4.988 10.711 1 95.56 292 VAL A C 1
ATOM 2276 O O . VAL A 1 292 ? -17.828 4.879 10.336 1 95.56 292 VAL A O 1
ATOM 2279 N N . GLY A 1 293 ? -19.359 6.02 11.453 1 97.62 293 GLY A N 1
ATOM 2280 C CA . GLY A 1 293 ? -18.422 6.918 12.117 1 97.62 293 GLY A CA 1
ATOM 2281 C C . GLY A 1 293 ? -17.891 8 11.195 1 97.62 293 GLY A C 1
ATOM 2282 O O . GLY A 1 293 ? -16.719 8.383 11.297 1 97.62 293 GLY A O 1
ATOM 2283 N N . HIS A 1 294 ? -18.734 8.453 10.227 1 98.75 294 HIS A N 1
ATOM 2284 C CA . HIS A 1 294 ? -18.297 9.453 9.258 1 98.75 294 HIS A CA 1
ATOM 2285 C C . HIS A 1 294 ? -19.234 10.656 9.25 1 98.75 294 HIS A C 1
ATOM 2287 O O . HIS A 1 294 ? -20.141 10.75 10.078 1 98.75 294 HIS A O 1
ATOM 2293 N N . SER A 1 295 ? -18.984 11.633 8.391 1 98.88 295 SER A N 1
ATOM 2294 C CA . SER A 1 295 ? -19.734 12.891 8.375 1 98.88 295 SER A CA 1
ATOM 2295 C C . SER A 1 295 ? -20.375 13.133 7.012 1 98.88 295 SER A C 1
ATOM 2297 O O . SER A 1 295 ? -19.938 12.578 6.004 1 98.88 295 SER A O 1
ATOM 2299 N N . THR A 1 296 ? -21.453 13.906 7.039 1 98.88 296 THR A N 1
ATOM 2300 C CA . THR A 1 296 ? -22.062 14.484 5.852 1 98.88 296 THR A CA 1
ATOM 2301 C C . THR A 1 296 ? -21.594 15.922 5.648 1 98.88 296 THR A C 1
ATOM 2303 O O . THR A 1 296 ? -20.984 16.516 6.539 1 98.88 296 THR A O 1
ATOM 2306 N N . PRO A 1 297 ? -21.891 16.469 4.445 1 98.75 297 PRO A N 1
ATOM 2307 C CA . PRO A 1 297 ? -21.531 17.859 4.211 1 98.75 297 PRO A CA 1
ATOM 2308 C C . PRO A 1 297 ? -22.141 18.812 5.234 1 98.75 297 PRO A C 1
ATOM 2310 O O . PRO A 1 297 ? -21.484 19.766 5.664 1 98.75 297 PRO A O 1
ATOM 2313 N N . GLU A 1 298 ? -23.328 18.594 5.637 1 98.69 298 GLU A N 1
ATOM 2314 C CA . GLU A 1 298 ? -23.984 19.422 6.637 1 98.69 298 GLU A CA 1
ATOM 2315 C C . GLU A 1 298 ? -23.234 19.375 7.969 1 98.69 298 GLU A C 1
ATOM 2317 O O . GLU A 1 298 ? -23.047 20.406 8.617 1 98.69 298 GLU A O 1
ATOM 2322 N N . MET A 1 299 ? -22.859 18.234 8.391 1 98.81 299 MET A N 1
ATOM 2323 C CA . MET A 1 299 ? -22.109 18.062 9.633 1 98.81 299 MET A CA 1
ATOM 2324 C C . MET A 1 299 ? -20.781 18.812 9.57 1 98.81 299 MET A C 1
ATOM 2326 O O . MET A 1 299 ? -20.422 19.531 10.508 1 98.81 299 MET A O 1
ATOM 2330 N N . ALA A 1 300 ? -20.109 18.656 8.453 1 98.81 300 ALA A N 1
ATOM 2331 C CA . ALA A 1 300 ? -18.828 19.328 8.258 1 98.81 300 ALA A CA 1
ATOM 2332 C C . ALA A 1 300 ? -18.984 20.844 8.281 1 98.81 300 ALA A C 1
ATOM 2334 O O . ALA A 1 300 ? -18.234 21.547 8.953 1 98.81 300 ALA A O 1
ATOM 2335 N N . ALA A 1 301 ? -19.969 21.328 7.527 1 98.69 301 ALA A N 1
ATOM 2336 C CA . ALA A 1 301 ? -20.219 22.766 7.414 1 98.69 301 ALA A CA 1
ATOM 2337 C C . ALA A 1 301 ? -20.641 23.359 8.758 1 98.69 301 ALA A C 1
ATOM 2339 O O . ALA A 1 301 ? -20.25 24.469 9.109 1 98.69 301 ALA A O 1
ATOM 2340 N N . THR A 1 302 ? -21.469 22.641 9.461 1 98.5 302 THR A N 1
ATOM 2341 C CA . THR A 1 302 ? -21.922 23.094 10.766 1 98.5 302 THR A CA 1
ATOM 2342 C C . THR A 1 302 ? -20.734 23.266 11.719 1 98.5 302 THR A C 1
ATOM 2344 O O . THR A 1 302 ? -20.656 24.25 12.445 1 98.5 302 THR A O 1
ATOM 2347 N N . PHE A 1 303 ? -19.875 22.281 11.711 1 98.81 303 PHE A N 1
ATOM 2348 C CA . PHE A 1 303 ? -18.688 22.406 12.555 1 98.81 303 PHE A CA 1
ATOM 2349 C C . PHE A 1 303 ? -17.828 23.578 12.117 1 98.81 303 PHE A C 1
ATOM 2351 O O . PHE A 1 303 ? -17.312 24.328 12.953 1 98.81 303 PHE A O 1
ATOM 2358 N N . ALA A 1 304 ? -17.641 23.703 10.82 1 98.56 304 ALA A N 1
ATOM 2359 C CA . ALA A 1 304 ? -16.859 24.812 10.297 1 98.56 304 ALA A CA 1
ATOM 2360 C C . ALA A 1 304 ? -17.406 26.156 10.805 1 98.56 304 ALA A C 1
ATOM 2362 O O . ALA A 1 304 ? -16.641 27.016 11.211 1 98.56 304 ALA A O 1
ATOM 2363 N N . LYS A 1 305 ? -18.688 26.312 10.805 1 97.38 305 LYS A N 1
ATOM 2364 C CA . LYS A 1 305 ? -19.328 27.516 11.312 1 97.38 305 LYS A CA 1
ATOM 2365 C C . LYS A 1 305 ? -19.078 27.688 12.805 1 97.38 305 LYS A C 1
ATOM 2367 O O . LYS A 1 305 ? -18.797 28.797 13.281 1 97.38 305 LYS A O 1
ATOM 2372 N N . THR A 1 306 ? -19.25 26.609 13.477 1 98 306 THR A N 1
ATOM 2373 C CA . THR A 1 306 ? -19.094 26.625 14.93 1 98 306 THR A CA 1
ATOM 2374 C C . THR A 1 306 ? -17.734 27.172 15.328 1 98 306 THR A C 1
ATOM 2376 O O . THR A 1 306 ? -17.609 27.891 16.312 1 98 306 THR A O 1
ATOM 2379 N N . ILE A 1 307 ? -16.719 26.859 14.539 1 98.25 307 ILE A N 1
ATOM 2380 C CA . ILE A 1 307 ? -15.375 27.25 14.93 1 98.25 307 ILE A CA 1
ATOM 2381 C C . ILE A 1 307 ? -14.992 28.547 14.219 1 98.25 307 ILE A C 1
ATOM 2383 O O . ILE A 1 307 ? -13.852 29.016 14.336 1 98.25 307 ILE A O 1
ATOM 2387 N N . GLY A 1 308 ? -15.867 29.094 13.406 1 96.25 308 GLY A N 1
ATOM 2388 C CA . GLY A 1 308 ? -15.594 30.328 12.703 1 96.25 308 GLY A CA 1
ATOM 2389 C C . GLY A 1 308 ? -14.547 30.188 11.617 1 96.25 308 GLY A C 1
ATOM 2390 O O . GLY A 1 308 ? -13.703 31.062 11.43 1 96.25 308 GLY A O 1
ATOM 2391 N N . ALA A 1 309 ? -14.555 29.031 10.945 1 96.88 309 ALA A N 1
ATOM 2392 C CA . ALA A 1 309 ? -13.609 28.828 9.844 1 96.88 309 ALA A CA 1
ATOM 2393 C C . ALA A 1 309 ? -13.898 29.766 8.688 1 96.88 309 ALA A C 1
ATOM 2395 O O . ALA A 1 309 ? -15.062 30.031 8.367 1 96.88 309 ALA A O 1
ATOM 2396 N N . LYS A 1 310 ? -12.828 30.234 8.031 1 95.56 310 LYS A N 1
ATOM 2397 C CA . LYS A 1 310 ? -12.992 31.125 6.879 1 95.56 310 LYS A CA 1
ATOM 2398 C C . LYS A 1 310 ? -13.258 30.328 5.605 1 95.56 310 LYS A C 1
ATOM 2400 O O . LYS A 1 310 ? -13.93 30.797 4.691 1 95.56 310 LYS A O 1
ATOM 2405 N N . SER A 1 311 ? -12.672 29.188 5.527 1 97.12 311 SER A N 1
ATOM 2406 C CA . SER A 1 311 ? -12.852 28.281 4.391 1 97.12 311 SER A CA 1
ATOM 2407 C C . SER A 1 311 ? -12.992 26.828 4.844 1 97.12 311 SER A C 1
ATOM 2409 O O . SER A 1 311 ? -12.445 26.453 5.879 1 97.12 311 SER A O 1
ATOM 2411 N N . LEU A 1 312 ? -13.797 26.094 4.078 1 98.5 312 LEU A N 1
ATOM 2412 C CA . LEU A 1 312 ? -14.023 24.672 4.32 1 98.5 312 LEU A CA 1
ATOM 2413 C C . LEU A 1 312 ? -13.625 23.844 3.104 1 98.5 312 LEU A C 1
ATOM 2415 O O . LEU A 1 312 ? -14.117 24.078 1.996 1 98.5 312 LEU A O 1
ATOM 2419 N N . ILE A 1 313 ? -12.688 22.906 3.271 1 98.81 313 ILE A N 1
ATOM 2420 C CA . ILE A 1 313 ? -12.32 21.984 2.207 1 98.81 313 ILE A CA 1
ATOM 2421 C C . ILE A 1 313 ? -12.797 20.578 2.562 1 98.81 313 ILE A C 1
ATOM 2423 O O . ILE A 1 313 ? -12.406 20.031 3.596 1 98.81 313 ILE A O 1
ATOM 2427 N N . LEU A 1 314 ? -13.617 20.016 1.677 1 98.75 314 LEU A N 1
ATOM 2428 C CA . LEU A 1 314 ? -14.141 18.672 1.866 1 98.75 314 LEU A CA 1
ATOM 2429 C C . LEU A 1 314 ? -13.25 17.641 1.192 1 98.75 314 LEU A C 1
ATOM 2431 O O . LEU A 1 314 ? -12.727 17.875 0.101 1 98.75 314 LEU A O 1
ATOM 2435 N N . THR A 1 315 ? -13.117 16.469 1.834 1 98.81 315 THR A N 1
ATOM 2436 C CA . THR A 1 315 ? -12.328 15.367 1.305 1 98.81 315 THR A CA 1
ATOM 2437 C C . THR A 1 315 ? -12.883 14.023 1.783 1 98.81 315 THR A C 1
ATOM 2439 O O . THR A 1 315 ? -13.969 13.977 2.365 1 98.81 315 THR A O 1
ATOM 2442 N N . HIS A 1 316 ? -12.195 12.867 1.481 1 98.81 316 HIS A N 1
ATOM 2443 C CA . HIS A 1 316 ? -12.516 11.531 1.956 1 98.81 316 HIS A CA 1
ATOM 2444 C C . HIS A 1 316 ? -13.891 11.086 1.472 1 98.81 316 HIS A C 1
ATOM 2446 O O . HIS A 1 316 ? -14.742 10.695 2.275 1 98.81 316 HIS A O 1
ATOM 2452 N N . PHE A 1 317 ? -14.125 11.188 0.215 1 98.62 317 PHE A N 1
ATOM 2453 C CA . PHE A 1 317 ? -15.414 10.953 -0.412 1 98.62 317 PHE A CA 1
ATOM 2454 C C . PHE A 1 317 ? -15.625 9.461 -0.674 1 98.62 317 PHE A C 1
ATOM 2456 O O . PHE A 1 317 ? -14.695 8.766 -1.074 1 98.62 317 PHE A O 1
ATOM 2463 N N . SER A 1 318 ? -16.844 9.031 -0.47 1 97.62 318 SER A N 1
ATOM 2464 C CA . SER A 1 318 ? -17.234 7.695 -0.917 1 97.62 318 SER A CA 1
ATOM 2465 C C . SER A 1 318 ? -17.047 7.543 -2.424 1 97.62 318 SER A C 1
ATOM 2467 O O . SER A 1 318 ? -17.234 8.5 -3.176 1 97.62 318 SER A O 1
ATOM 2469 N N . GLN A 1 319 ? -16.75 6.34 -2.824 1 93.44 319 GLN A N 1
ATOM 2470 C CA . GLN A 1 319 ? -16.531 6.043 -4.238 1 93.44 319 GLN A CA 1
ATOM 2471 C C . GLN A 1 319 ? -17.812 6.266 -5.043 1 93.44 319 GLN A C 1
ATOM 2473 O O . GLN A 1 319 ? -17.766 6.367 -6.27 1 93.44 319 GLN A O 1
ATOM 2478 N N . ARG A 1 320 ? -18.906 6.359 -4.371 1 94.62 320 ARG A N 1
ATOM 2479 C CA . ARG A 1 320 ? -20.188 6.551 -5.047 1 94.62 320 ARG A CA 1
ATOM 2480 C C . ARG A 1 320 ? -20.266 7.93 -5.688 1 94.62 320 ARG A C 1
ATOM 2482 O O . ARG A 1 320 ? -21.094 8.164 -6.566 1 94.62 320 ARG A O 1
ATOM 2489 N N . TYR A 1 321 ? -19.453 8.828 -5.273 1 97.12 321 TYR A N 1
ATOM 2490 C CA . TYR A 1 321 ? -19.453 10.18 -5.836 1 97.12 321 TYR A CA 1
ATOM 2491 C C . TYR A 1 321 ? -18.281 10.367 -6.789 1 97.12 321 TYR A C 1
ATOM 2493 O O . TYR A 1 321 ? -17.109 10.297 -6.371 1 97.12 321 TYR A O 1
ATOM 2501 N N . ARG A 1 322 ? -18.547 10.672 -8.016 1 94.81 322 ARG A N 1
ATOM 2502 C CA . ARG A 1 322 ? -17.516 10.844 -9.031 1 94.81 322 ARG A CA 1
ATOM 2503 C C . ARG A 1 322 ? -16.797 12.18 -8.867 1 94.81 322 ARG A C 1
ATOM 2505 O O . ARG A 1 322 ? -17.391 13.156 -8.391 1 94.81 322 ARG A O 1
ATOM 2512 N N . PRO A 1 323 ? -15.516 12.188 -9.25 1 92.38 323 PRO A N 1
ATOM 2513 C CA . PRO A 1 323 ? -14.773 13.445 -9.156 1 92.38 323 PRO A CA 1
ATOM 2514 C C . PRO A 1 323 ? -15.422 14.57 -9.961 1 92.38 323 PRO A C 1
ATOM 2516 O O . PRO A 1 323 ? -16.25 14.305 -10.836 1 92.38 323 PRO A O 1
ATOM 2519 N N . LEU A 1 324 ? -14.992 15.727 -9.641 1 88.94 324 LEU A N 1
ATOM 2520 C CA . LEU A 1 324 ? -15.492 16.875 -10.383 1 88.94 324 LEU A CA 1
ATOM 2521 C C . LEU A 1 324 ? -15.117 16.781 -11.859 1 88.94 324 LEU A C 1
ATOM 2523 O O . LEU A 1 324 ? -13.992 16.406 -12.195 1 88.94 324 LEU A O 1
ATOM 2527 N N . GLY A 1 325 ? -16.016 17.047 -12.758 1 83.56 325 GLY A N 1
ATOM 2528 C CA . GLY A 1 325 ? -15.734 17.062 -14.18 1 83.56 325 GLY A CA 1
ATOM 2529 C C . GLY A 1 325 ? -15.898 15.711 -14.844 1 83.56 325 GLY A C 1
ATOM 2530 O O . GLY A 1 325 ? -15.836 15.602 -16.062 1 83.56 325 GLY A O 1
ATOM 2531 N N . ALA A 1 326 ? -15.992 14.688 -14.008 1 86.06 326 ALA A N 1
ATOM 2532 C CA . ALA A 1 326 ? -16.188 13.359 -14.578 1 86.06 326 ALA A CA 1
ATOM 2533 C C . ALA A 1 326 ? -17.5 13.281 -15.352 1 86.06 326 ALA A C 1
ATOM 2535 O O . ALA A 1 326 ? -18.453 13.992 -15.039 1 86.06 326 ALA A O 1
ATOM 2536 N N . THR A 1 327 ? -17.484 12.461 -16.453 1 88.44 327 THR A N 1
ATOM 2537 C CA . THR A 1 327 ? -18.734 12.148 -17.156 1 88.44 327 THR A CA 1
ATOM 2538 C C . THR A 1 327 ? -19.594 11.211 -16.312 1 88.44 327 THR A C 1
ATOM 2540 O O . THR A 1 327 ? -19.156 10.109 -15.961 1 88.44 327 THR A O 1
ATOM 2543 N N . LEU A 1 328 ? -20.75 11.719 -16.016 1 89.44 328 LEU A N 1
ATOM 2544 C CA . LEU A 1 328 ? -21.625 10.953 -15.117 1 89.44 328 LEU A CA 1
ATOM 2545 C C . LEU A 1 328 ? -22.547 10.039 -15.906 1 89.44 328 LEU A C 1
ATOM 2547 O O . LEU A 1 328 ? -23.094 10.438 -16.938 1 89.44 328 LEU A O 1
ATOM 2551 N N . GLU A 1 329 ? -22.547 8.844 -15.531 1 88.62 329 GLU A N 1
ATOM 2552 C CA . GLU A 1 329 ? -23.594 7.945 -16.031 1 88.62 329 GLU A CA 1
ATOM 2553 C C . GLU A 1 329 ? -24.891 8.109 -15.234 1 88.62 329 GLU A C 1
ATOM 2555 O O . GLU A 1 329 ? -24.938 8.859 -14.25 1 88.62 329 GLU A O 1
ATOM 2560 N N . LYS A 1 330 ? -25.984 7.402 -15.914 1 86.81 330 LYS A N 1
ATOM 2561 C CA . LYS A 1 330 ? -27.281 7.488 -15.234 1 86.81 330 LYS A CA 1
ATOM 2562 C C . LYS A 1 330 ? -27.188 6.922 -13.82 1 86.81 330 LYS A C 1
ATOM 2564 O O . LYS A 1 330 ? -26.688 5.816 -13.617 1 86.81 330 LYS A O 1
ATOM 2569 N N . GLY A 1 331 ? -27.516 7.762 -12.82 1 88.56 331 GLY A N 1
ATOM 2570 C CA . GLY A 1 331 ? -27.562 7.312 -11.438 1 88.56 331 GLY A CA 1
ATOM 2571 C C . GLY A 1 331 ? -26.312 7.66 -10.656 1 88.56 331 GLY A C 1
ATOM 2572 O O . GLY A 1 331 ? -26.25 7.465 -9.445 1 88.56 331 GLY A O 1
ATOM 2573 N N . GLU A 1 332 ? -25.328 8.141 -11.328 1 91 332 GLU A N 1
ATOM 2574 C CA . GLU A 1 332 ? -24.094 8.508 -10.648 1 91 332 GLU A CA 1
ATOM 2575 C C . GLU A 1 332 ? -24.156 9.938 -10.117 1 91 332 GLU A C 1
ATOM 2577 O O . GLU A 1 332 ? -24.891 10.773 -10.648 1 91 332 GLU A O 1
ATOM 2582 N N . GLU A 1 333 ? -23.547 10.125 -9.031 1 93.94 333 GLU A N 1
ATOM 2583 C CA . GLU A 1 333 ? -23.438 11.453 -8.438 1 93.94 333 GLU A CA 1
ATOM 2584 C C . GLU A 1 333 ? -21.984 11.93 -8.414 1 93.94 333 GLU A C 1
ATOM 2586 O O . GLU A 1 333 ? -21.062 11.117 -8.445 1 93.94 333 GLU A O 1
ATOM 2591 N N . SER A 1 334 ? -21.875 13.188 -8.383 1 95.25 334 SER A N 1
ATOM 2592 C CA . SER A 1 334 ? -20.562 13.82 -8.32 1 95.25 334 SER A CA 1
ATOM 2593 C C . SER A 1 334 ? -20.297 14.422 -6.945 1 95.25 334 SER A C 1
ATOM 2595 O O . SER A 1 334 ? -21.234 14.695 -6.191 1 95.25 334 SER A O 1
ATOM 2597 N N . VAL A 1 335 ? -19.047 14.617 -6.688 1 96.94 335 VAL A N 1
ATOM 2598 C CA . VAL A 1 335 ? -18.672 15.273 -5.438 1 96.94 335 VAL A CA 1
ATOM 2599 C C . VAL A 1 335 ? -19.234 16.688 -5.41 1 96.94 335 VAL A C 1
ATOM 2601 O O . VAL A 1 335 ? -19.328 17.312 -4.344 1 96.94 335 VAL A O 1
ATOM 2604 N N . SER A 1 336 ? -19.641 17.266 -6.527 1 95.62 336 SER A N 1
ATOM 2605 C CA . SER A 1 336 ? -20.281 18.578 -6.582 1 95.62 336 SER A CA 1
ATOM 2606 C C . SER A 1 336 ? -21.531 18.641 -5.707 1 95.62 336 SER A C 1
ATOM 2608 O O . SER A 1 336 ? -21.844 19.672 -5.137 1 95.62 336 SER A O 1
ATOM 2610 N N . LYS A 1 337 ? -22.188 17.531 -5.684 1 96.81 337 LYS A N 1
ATOM 2611 C CA . LYS A 1 337 ? -23.359 17.453 -4.824 1 96.81 337 LYS A CA 1
ATOM 2612 C C . LYS A 1 337 ? -23 17.703 -3.363 1 96.81 337 LYS A C 1
ATOM 2614 O O . LYS A 1 337 ? -23.703 18.438 -2.656 1 96.81 337 LYS A O 1
ATOM 2619 N N . LEU A 1 338 ? -21.922 17.094 -2.934 1 98.25 338 LEU A N 1
ATOM 2620 C CA . LEU A 1 338 ? -21.469 17.25 -1.557 1 98.25 338 LEU A CA 1
ATOM 2621 C C . LEU A 1 338 ? -21.031 18.688 -1.285 1 98.25 338 LEU A C 1
ATOM 2623 O O . LEU A 1 338 ? -21.312 19.234 -0.217 1 98.25 338 LEU A O 1
ATOM 2627 N N . GLN A 1 339 ? -20.359 19.266 -2.229 1 97.56 339 GLN A N 1
ATOM 2628 C CA . GLN A 1 339 ? -19.953 20.656 -2.104 1 97.56 339 GLN A CA 1
ATOM 2629 C C . GLN A 1 339 ? -21.156 21.578 -1.957 1 97.56 339 GLN A C 1
ATOM 2631 O O . GLN A 1 339 ? -21.172 22.453 -1.101 1 97.56 339 GLN A O 1
ATOM 2636 N N . GLU A 1 340 ? -22.141 21.375 -2.775 1 96.94 340 GLU A N 1
ATOM 2637 C CA . GLU A 1 340 ? -23.359 22.188 -2.748 1 96.94 340 GLU A CA 1
ATOM 2638 C C . GLU A 1 340 ? -24.078 22.062 -1.416 1 96.94 340 GLU A C 1
ATOM 2640 O O . GLU A 1 340 ? -24.562 23.047 -0.862 1 96.94 340 GLU A O 1
ATOM 2645 N N . GLU A 1 341 ? -24.125 20.859 -0.982 1 98.25 341 GLU A N 1
ATOM 2646 C CA . GLU A 1 341 ? -24.781 20.609 0.298 1 98.25 341 GLU A CA 1
ATOM 2647 C C . GLU A 1 341 ? -24.062 21.344 1.435 1 98.25 341 GLU A C 1
ATOM 2649 O O . GLU A 1 341 ? -24.703 21.859 2.35 1 98.25 341 GLU A O 1
ATOM 2654 N N . ALA A 1 342 ? -22.781 21.328 1.423 1 98.62 342 ALA A N 1
ATOM 2655 C CA . ALA A 1 342 ? -22 22.031 2.441 1 98.62 342 ALA A CA 1
ATOM 2656 C C . ALA A 1 342 ? -22.172 23.531 2.312 1 98.62 342 ALA A C 1
ATOM 2658 O O . ALA A 1 342 ? -22.281 24.25 3.318 1 98.62 342 ALA A O 1
ATOM 2659 N N . GLU A 1 343 ? -22.203 24.047 1.086 1 97.81 343 GLU A N 1
ATOM 2660 C CA . GLU A 1 343 ? -22.359 25.484 0.823 1 97.81 343 GLU A CA 1
ATOM 2661 C C . GLU A 1 343 ? -23.672 26.016 1.363 1 97.81 343 GLU A C 1
ATOM 2663 O O . GLU A 1 343 ? -23.75 27.141 1.854 1 97.81 343 GLU A O 1
ATOM 2668 N N . ALA A 1 344 ? -24.641 25.234 1.241 1 97.38 344 ALA A N 1
ATOM 2669 C CA . ALA A 1 344 ? -25.984 25.625 1.694 1 97.38 344 ALA A CA 1
ATOM 2670 C C . ALA A 1 344 ? -25.984 25.906 3.195 1 97.38 344 ALA A C 1
ATOM 2672 O O . ALA A 1 344 ? -26.781 26.719 3.678 1 97.38 344 ALA A O 1
ATOM 2673 N N . VAL A 1 345 ? -25.094 25.266 3.863 1 97.56 345 VAL A N 1
ATOM 2674 C CA . VAL A 1 345 ? -25.047 25.406 5.316 1 97.56 345 VAL A CA 1
ATOM 2675 C C . VAL A 1 345 ? -23.969 26.422 5.707 1 97.56 345 VAL A C 1
ATOM 2677 O O . VAL A 1 345 ? -24.203 27.281 6.559 1 97.56 345 VAL A O 1
ATOM 2680 N N . PHE A 1 346 ? -22.859 26.25 5.086 1 96.88 346 PHE A N 1
ATOM 2681 C CA . PHE A 1 346 ? -21.688 27.047 5.434 1 96.88 346 PHE A CA 1
ATOM 2682 C C . PHE A 1 346 ? -21.938 28.516 5.148 1 96.88 346 PHE A C 1
ATOM 2684 O O . PHE A 1 346 ? -21.531 29.391 5.926 1 96.88 346 PHE A O 1
ATOM 2691 N N . GLY A 1 347 ? -22.781 28.875 4.133 1 87.38 347 GLY A N 1
ATOM 2692 C CA . GLY A 1 347 ? -23.078 30.25 3.775 1 87.38 347 GLY A CA 1
ATOM 2693 C C . GLY A 1 347 ? -21.984 30.891 2.93 1 87.38 347 GLY A C 1
ATOM 2694 O O . GLY A 1 347 ? -21.453 30.266 2.012 1 87.38 347 GLY A O 1
ATOM 2695 N N . PRO A 1 348 ? -21.781 32.281 3.475 1 72.44 348 PRO A N 1
ATOM 2696 C CA . PRO A 1 348 ? -20.766 33.062 2.785 1 72.44 348 PRO A CA 1
ATOM 2697 C C . PRO A 1 348 ? -19.344 32.562 3.025 1 72.44 348 PRO A C 1
ATOM 2699 O O . PRO A 1 348 ? -19.016 32.156 4.141 1 72.44 348 PRO A O 1
ATOM 2702 N N . GLY A 1 349 ? -18.547 32.125 2.088 1 71.94 349 GLY A N 1
ATOM 2703 C CA . GLY A 1 349 ? -17.188 31.609 2.143 1 71.94 349 GLY A CA 1
ATOM 2704 C C . GLY A 1 349 ? -16.906 30.578 1.081 1 71.94 349 GLY A C 1
ATOM 2705 O O . GLY A 1 349 ? -17.75 30.281 0.243 1 71.94 349 GLY A O 1
ATOM 2706 N N . ASP A 1 350 ? -15.773 30.172 1.289 1 88.06 350 ASP A N 1
ATOM 2707 C CA . ASP A 1 350 ? -15.312 29.266 0.246 1 88.06 350 ASP A CA 1
ATOM 2708 C C . ASP A 1 350 ? -15.43 27.812 0.695 1 88.06 350 ASP A C 1
ATOM 2710 O O . ASP A 1 350 ? -14.961 27.453 1.773 1 88.06 350 ASP A O 1
ATOM 2714 N N . VAL A 1 351 ? -16.281 27.078 0.09 1 97.81 351 VAL A N 1
ATOM 2715 C CA . VAL A 1 351 ? -16.328 25.625 0.233 1 97.81 351 VAL A CA 1
ATOM 2716 C C . VAL A 1 351 ? -15.703 24.969 -1 1 97.81 351 VAL A C 1
ATOM 2718 O O . VAL A 1 351 ? -16.078 25.281 -2.133 1 97.81 351 VAL A O 1
ATOM 2721 N N . ILE A 1 352 ? -14.742 24.141 -0.752 1 97.62 352 ILE A N 1
ATOM 2722 C CA . ILE A 1 352 ? -14.07 23.453 -1.844 1 97.62 352 ILE A CA 1
ATOM 2723 C C . ILE A 1 352 ? -14.211 21.938 -1.666 1 97.62 352 ILE A C 1
ATOM 2725 O O . ILE A 1 352 ? -14.008 21.406 -0.569 1 97.62 352 ILE A O 1
ATOM 2729 N N . ALA A 1 353 ? -14.664 21.219 -2.648 1 97.69 353 ALA A N 1
ATOM 2730 C CA . ALA A 1 353 ? -14.5 19.781 -2.711 1 97.69 353 ALA A CA 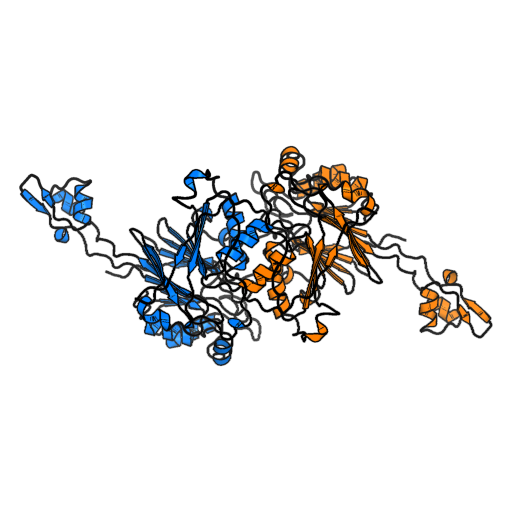1
ATOM 2731 C C . ALA A 1 353 ? -13.141 19.406 -3.311 1 97.69 353 ALA A C 1
ATOM 2733 O O . ALA A 1 353 ? -12.922 19.578 -4.512 1 97.69 353 ALA A O 1
ATOM 2734 N N . ALA A 1 354 ? -12.305 18.875 -2.482 1 98.19 354 ALA A N 1
ATOM 2735 C CA . ALA A 1 354 ? -10.93 18.609 -2.893 1 98.19 354 ALA A CA 1
ATOM 2736 C C . ALA A 1 354 ? -10.875 17.578 -4.02 1 98.19 354 ALA A C 1
ATOM 2738 O O . ALA A 1 354 ? -11.68 16.656 -4.055 1 98.19 354 ALA A O 1
ATOM 2739 N N . GLN A 1 355 ? -9.961 17.766 -4.891 1 97.62 355 GLN A N 1
ATOM 2740 C CA . GLN A 1 355 ? -9.648 16.812 -5.957 1 97.62 355 GLN A CA 1
ATOM 2741 C C . GLN A 1 355 ? -8.219 16.312 -5.84 1 97.62 355 GLN A C 1
ATOM 2743 O O . GLN A 1 355 ? -7.34 17.016 -5.344 1 97.62 355 GLN A O 1
ATOM 2748 N N . ASP A 1 356 ? -8.047 15.094 -6.309 1 98.19 356 ASP A N 1
ATOM 2749 C CA . ASP A 1 356 ? -6.684 14.586 -6.312 1 98.19 356 ASP A CA 1
ATOM 2750 C C . ASP A 1 356 ? -5.742 15.539 -7.051 1 98.19 356 ASP A C 1
ATOM 2752 O O . ASP A 1 356 ? -6.07 16.016 -8.141 1 98.19 356 ASP A O 1
ATOM 2756 N N . LEU A 1 357 ? -4.629 15.836 -6.379 1 98.31 357 LEU A N 1
ATOM 2757 C CA . LEU A 1 357 ? -3.512 16.609 -6.914 1 98.31 357 LEU A CA 1
ATOM 2758 C C . LEU A 1 357 ? -3.84 18.094 -6.938 1 98.31 357 LEU A C 1
ATOM 2760 O O . LEU A 1 357 ? -3.033 18.906 -7.398 1 98.31 357 LEU A O 1
ATOM 2764 N N . GLN A 1 358 ? -4.992 18.469 -6.449 1 98.12 358 GLN A N 1
ATOM 2765 C CA . GLN A 1 358 ? -5.348 19.891 -6.344 1 98.12 358 GLN A CA 1
ATOM 2766 C C . GLN A 1 358 ? -4.543 20.578 -5.246 1 98.12 358 GLN A C 1
ATOM 2768 O O . GLN A 1 358 ? -4.355 20.016 -4.164 1 98.12 358 GLN A O 1
ATOM 2773 N N . THR A 1 359 ? -4.039 21.75 -5.539 1 98.12 359 THR A N 1
ATOM 2774 C CA . THR A 1 359 ? -3.377 22.594 -4.547 1 98.12 359 THR A CA 1
ATOM 2775 C C . THR A 1 359 ? -4.25 23.781 -4.191 1 98.12 359 THR A C 1
ATOM 2777 O O . THR A 1 359 ? -4.754 24.484 -5.074 1 98.12 359 THR A O 1
ATOM 2780 N N . VAL A 1 360 ? -4.488 23.984 -2.934 1 97.56 360 VAL A N 1
ATOM 2781 C CA . VAL A 1 360 ? -5.262 25.109 -2.422 1 97.56 360 VAL A CA 1
ATOM 2782 C C . VAL A 1 360 ? -4.355 26.047 -1.625 1 97.56 360 VAL A C 1
ATOM 2784 O O . VAL A 1 360 ? -3.67 25.609 -0.694 1 97.56 360 VAL A O 1
ATOM 2787 N N . HIS A 1 361 ? -4.371 27.312 -1.943 1 96.44 361 HIS A N 1
ATOM 2788 C CA . HIS A 1 361 ? -3.59 28.328 -1.229 1 96.44 361 HIS A CA 1
ATOM 2789 C C . HIS A 1 361 ? -4.312 28.781 0.029 1 96.44 361 HIS A C 1
ATOM 2791 O O . HIS A 1 361 ? -5.504 29.109 -0.017 1 96.44 361 HIS A O 1
ATOM 2797 N N . VAL A 1 362 ? -3.602 28.75 1.143 1 96.44 362 VAL A N 1
ATOM 2798 C CA . VAL A 1 362 ? -4.145 29.281 2.391 1 96.44 362 VAL A CA 1
ATOM 2799 C C . VAL A 1 362 ? -3.859 30.781 2.484 1 96.44 362 VAL A C 1
ATOM 2801 O O . VAL A 1 362 ? -2.711 31.188 2.67 1 96.44 362 VAL A O 1
ATOM 2804 N N . GLN A 1 363 ? -4.867 31.531 2.447 1 90.44 363 GLN A N 1
ATOM 2805 C CA . GLN A 1 363 ? -4.727 33 2.381 1 90.44 363 GLN A CA 1
ATOM 2806 C C . GLN A 1 363 ? -4.277 33.562 3.725 1 90.44 363 GLN A C 1
ATOM 2808 O O . GLN A 1 363 ? -4.711 33.094 4.781 1 90.44 363 GLN A O 1
ATOM 2813 N N . GLN A 1 364 ? -3.326 34.5 3.623 1 85.69 364 GLN A N 1
ATOM 2814 C CA . GLN A 1 364 ? -2.951 35.25 4.816 1 85.69 364 GLN A CA 1
ATOM 2815 C C . GLN A 1 364 ? -4.086 36.156 5.266 1 85.69 364 GLN A C 1
ATOM 2817 O O . GLN A 1 364 ? -4.719 36.812 4.438 1 85.69 364 GLN A O 1
ATOM 2822 N N . PRO A 1 365 ? -4.371 36.062 6.543 1 76.81 365 PRO A N 1
ATOM 2823 C CA . PRO A 1 365 ? -5.406 36.969 7.031 1 76.81 365 PRO A CA 1
ATOM 2824 C C . PRO A 1 365 ? -5.078 38.438 6.746 1 76.81 365 PRO A C 1
ATOM 2826 O O . PRO A 1 365 ? -3.908 38.812 6.75 1 76.81 365 PRO A O 1
ATOM 2829 N N . ASN A 1 366 ? -6.023 39.156 5.961 1 62.38 366 ASN A N 1
ATOM 2830 C CA . ASN A 1 366 ? -5.84 40.594 5.703 1 62.38 366 ASN A CA 1
ATOM 2831 C C . ASN A 1 366 ? -5.594 41.375 6.992 1 62.38 366 ASN A C 1
ATOM 2833 O O . ASN A 1 366 ? -6.238 41.125 8.008 1 62.38 366 ASN A O 1
ATOM 2837 N N . CYS A 1 367 ? -4.309 41.938 7.121 1 49.16 367 CYS A N 1
ATOM 2838 C CA . CYS A 1 367 ? -4.148 42.938 8.172 1 49.16 367 CYS A CA 1
ATOM 2839 C C . CYS A 1 367 ? -5.012 44.156 7.891 1 49.16 367 CYS A C 1
ATOM 2841 O O . CYS A 1 367 ? -5.285 44.469 6.73 1 49.16 367 CYS A O 1
ATOM 2843 N N . MET B 1 1 ? -9.297 -26.203 -22.141 1 78.12 1 MET B N 1
ATOM 2844 C CA . MET B 1 1 ? -9.562 -25.188 -21.125 1 78.12 1 MET B CA 1
ATOM 2845 C C . MET B 1 1 ? -8.469 -24.125 -21.141 1 78.12 1 MET B C 1
ATOM 2847 O O . MET B 1 1 ? -7.301 -24.422 -21.406 1 78.12 1 MET B O 1
ATOM 2851 N N . SER B 1 2 ? -8.828 -22.906 -20.922 1 89.44 2 SER B N 1
ATOM 2852 C CA . SER B 1 2 ? -7.891 -21.812 -21.094 1 89.44 2 SER B CA 1
ATOM 2853 C C . SER B 1 2 ? -7.027 -21.609 -19.859 1 89.44 2 SER B C 1
ATOM 2855 O O . SER B 1 2 ? -7.434 -21.984 -18.75 1 89.44 2 SER B O 1
ATOM 2857 N N . MET B 1 3 ? -5.785 -21.344 -20.062 1 95.69 3 MET B N 1
ATOM 2858 C CA . MET B 1 3 ? -4.848 -20.922 -19.031 1 95.69 3 MET B CA 1
ATOM 2859 C C . MET B 1 3 ? -4.148 -19.625 -19.422 1 95.69 3 MET B C 1
ATOM 2861 O O . MET B 1 3 ? -3.521 -19.562 -20.484 1 95.69 3 MET B O 1
ATOM 2865 N N . ASP B 1 4 ? -4.387 -18.594 -18.547 1 97.62 4 ASP B N 1
ATOM 2866 C CA . ASP B 1 4 ? -3.896 -17.266 -18.891 1 97.62 4 ASP B CA 1
ATOM 2867 C C . ASP B 1 4 ? -3.102 -16.656 -17.734 1 97.62 4 ASP B C 1
ATOM 2869 O O . ASP B 1 4 ? -3.445 -16.859 -16.562 1 97.62 4 ASP B O 1
ATOM 2873 N N . LEU B 1 5 ? -2.062 -15.977 -18.094 1 98.62 5 LEU B N 1
ATOM 2874 C CA . LEU B 1 5 ? -1.324 -15.141 -17.156 1 98.62 5 LEU B CA 1
ATOM 2875 C C . LEU B 1 5 ? -1.581 -13.664 -17.422 1 98.62 5 LEU B C 1
ATOM 2877 O O . LEU B 1 5 ? -1.354 -13.18 -18.531 1 98.62 5 LEU B O 1
ATOM 2881 N N . THR B 1 6 ? -2.068 -12.992 -16.438 1 98.81 6 THR B N 1
ATOM 2882 C CA . THR B 1 6 ? -2.207 -11.539 -16.516 1 98.81 6 THR B CA 1
ATOM 2883 C C . THR B 1 6 ? -1.192 -10.844 -15.617 1 98.81 6 THR B C 1
ATOM 2885 O O . THR B 1 6 ? -1.15 -11.102 -14.414 1 98.81 6 THR B O 1
ATOM 2888 N N . PHE B 1 7 ? -0.411 -10 -16.25 1 98.88 7 PHE B N 1
ATOM 2889 C CA . PHE B 1 7 ? 0.598 -9.25 -15.5 1 98.88 7 PHE B CA 1
ATOM 2890 C C . PHE B 1 7 ? 0.041 -7.91 -15.031 1 98.88 7 PHE B C 1
ATOM 2892 O O . PHE B 1 7 ? -0.139 -6.992 -15.828 1 98.88 7 PHE B O 1
ATOM 2899 N N . LEU B 1 8 ? -0.14 -7.785 -13.703 1 98.81 8 LEU B N 1
ATOM 2900 C CA . LEU B 1 8 ? -0.747 -6.582 -13.148 1 98.81 8 LEU B CA 1
ATOM 2901 C C . LEU B 1 8 ? 0.316 -5.535 -12.828 1 98.81 8 LEU B C 1
ATOM 2903 O O . LEU B 1 8 ? 0.027 -4.34 -12.805 1 98.81 8 LEU B O 1
ATOM 2907 N N . GLY B 1 9 ? 1.469 -5.934 -12.531 1 98.75 9 GLY B N 1
ATOM 2908 C CA . GLY B 1 9 ? 2.621 -5.074 -12.305 1 98.75 9 GLY B CA 1
ATOM 2909 C C . GLY B 1 9 ? 3.932 -5.715 -12.719 1 98.75 9 GLY B C 1
ATOM 2910 O O . GLY B 1 9 ? 4.133 -6.914 -12.508 1 98.75 9 GLY B O 1
ATOM 2911 N N . THR B 1 10 ? 4.848 -4.871 -13.273 1 98.81 10 THR B N 1
ATOM 2912 C CA . THR B 1 10 ? 6.055 -5.438 -13.875 1 98.81 10 THR B CA 1
ATOM 2913 C C . THR B 1 10 ? 7.289 -4.645 -13.445 1 98.81 10 THR B C 1
ATOM 2915 O O . THR B 1 10 ? 8.383 -4.859 -13.977 1 98.81 10 THR B O 1
ATOM 2918 N N . ALA B 1 11 ? 7.098 -3.713 -12.477 1 98.31 11 ALA B N 1
ATOM 2919 C CA . ALA B 1 11 ? 8.219 -2.904 -12 1 98.31 11 ALA B CA 1
ATOM 2920 C C . ALA B 1 11 ? 8.898 -3.561 -10.805 1 98.31 11 ALA B C 1
ATOM 2922 O O . ALA B 1 11 ? 8.273 -4.32 -10.062 1 98.31 11 ALA B O 1
ATOM 2923 N N . SER B 1 12 ? 10.148 -3.256 -10.711 1 97.94 12 SER B N 1
ATOM 2924 C CA . SER B 1 12 ? 10.906 -3.656 -9.531 1 97.94 12 SER B CA 1
ATOM 2925 C C . SER B 1 12 ? 10.914 -2.549 -8.484 1 97.94 12 SER B C 1
ATOM 2927 O O . SER B 1 12 ? 10.602 -1.396 -8.781 1 97.94 12 SER B O 1
ATOM 2929 N N . CYS B 1 13 ? 11.062 -2.834 -7.254 1 96.06 13 CYS B N 1
ATOM 2930 C CA . CYS B 1 13 ? 11.484 -1.975 -6.152 1 96.06 13 CYS B CA 1
ATOM 2931 C C . CYS B 1 13 ? 10.336 -1.104 -5.672 1 96.06 13 CYS B C 1
ATOM 2933 O O . CYS B 1 13 ? 9.938 -1.18 -4.508 1 96.06 13 CYS B O 1
ATOM 2935 N N . TYR B 1 14 ? 9.797 -0.215 -6.527 1 96.44 14 TYR B N 1
ATOM 2936 C CA . TYR B 1 14 ? 8.711 0.673 -6.129 1 96.44 14 TYR B CA 1
ATOM 2937 C C . TYR B 1 14 ? 7.781 0.958 -7.305 1 96.44 14 TYR B C 1
ATOM 2939 O O . TYR B 1 14 ? 8.195 0.871 -8.469 1 96.44 14 TYR B O 1
ATOM 2947 N N . PRO B 1 15 ? 6.527 1.266 -7.004 1 97.19 15 PRO B N 1
ATOM 2948 C CA . PRO B 1 15 ? 5.578 1.554 -8.086 1 97.19 15 PRO B CA 1
ATOM 2949 C C . PRO B 1 15 ? 5.793 2.932 -8.703 1 97.19 15 PRO B C 1
ATOM 2951 O O . PRO B 1 15 ? 6.32 3.834 -8.047 1 97.19 15 PRO B O 1
ATOM 2954 N N . MET B 1 16 ? 5.43 3.02 -9.914 1 95.12 16 MET B N 1
ATOM 2955 C CA . MET B 1 16 ? 5.398 4.27 -10.664 1 95.12 16 MET B CA 1
ATOM 2956 C C . MET B 1 16 ? 3.979 4.613 -11.102 1 95.12 16 MET B C 1
ATOM 2958 O O . MET B 1 16 ? 3.088 3.766 -11.047 1 95.12 16 MET B O 1
ATOM 2962 N N . PRO B 1 17 ? 3.76 5.859 -11.5 1 93.31 17 PRO B N 1
ATOM 2963 C CA . PRO B 1 17 ? 2.418 6.23 -11.953 1 93.31 17 PRO B CA 1
ATOM 2964 C C . PRO B 1 17 ? 1.915 5.344 -13.094 1 93.31 17 PRO B C 1
ATOM 2966 O O . PRO B 1 17 ? 0.716 5.062 -13.18 1 93.31 17 PRO B O 1
ATOM 2969 N N . ASN B 1 18 ? 2.838 4.82 -13.883 1 91.38 18 ASN B N 1
ATOM 2970 C CA . ASN B 1 18 ? 2.387 4.102 -15.07 1 91.38 18 ASN B CA 1
ATOM 2971 C C . ASN B 1 18 ? 2.82 2.639 -15.039 1 91.38 18 ASN B C 1
ATOM 2973 O O . ASN B 1 18 ? 2.758 1.944 -16.047 1 91.38 18 ASN B O 1
ATOM 2977 N N . ARG B 1 19 ? 3.295 2.203 -14 1 96.56 19 ARG B N 1
ATOM 2978 C CA . ARG B 1 19 ? 3.75 0.82 -13.898 1 96.56 19 ARG B CA 1
ATOM 2979 C C . ARG B 1 19 ? 3.686 0.323 -12.461 1 96.56 19 ARG B C 1
ATOM 2981 O O . ARG B 1 19 ? 4.305 0.905 -11.57 1 96.56 19 ARG B O 1
ATOM 2988 N N . GLY B 1 20 ? 2.898 -0.707 -12.211 1 97.88 20 GLY B N 1
ATOM 2989 C CA . GLY B 1 20 ? 2.787 -1.293 -10.883 1 97.88 20 GLY B CA 1
ATOM 2990 C C . GLY B 1 20 ? 3.93 -2.232 -10.547 1 97.88 20 GLY B C 1
ATOM 2991 O O . GLY B 1 20 ? 4.699 -2.619 -11.43 1 97.88 20 GLY B O 1
ATOM 2992 N N . VAL B 1 21 ? 4.062 -2.541 -9.281 1 98.69 21 VAL B N 1
ATOM 2993 C CA . VAL B 1 21 ? 5.078 -3.496 -8.852 1 98.69 21 VAL B CA 1
ATOM 2994 C C . VAL B 1 21 ? 4.508 -4.914 -8.898 1 98.69 21 VAL B C 1
ATOM 2996 O O . VAL B 1 21 ? 3.344 -5.109 -9.25 1 98.69 21 VAL B O 1
ATOM 2999 N N . SER B 1 22 ? 5.285 -5.879 -8.539 1 98.88 22 SER B N 1
ATOM 3000 C CA . SER B 1 22 ? 5.133 -7.305 -8.82 1 98.88 22 SER B CA 1
ATOM 3001 C C . SER B 1 22 ? 3.752 -7.801 -8.414 1 98.88 22 SER B C 1
ATOM 3003 O O . SER B 1 22 ? 3.381 -7.738 -7.242 1 98.88 22 SER B O 1
ATOM 3005 N N . CYS B 1 23 ? 3.021 -8.281 -9.375 1 98.94 23 CYS B N 1
ATOM 3006 C CA . CYS B 1 23 ? 1.723 -8.93 -9.211 1 98.94 23 CYS B CA 1
ATOM 3007 C C . CYS B 1 23 ? 1.294 -9.617 -10.5 1 98.94 23 CYS B C 1
ATOM 3009 O O . CYS B 1 23 ? 1.206 -8.984 -11.547 1 98.94 23 CYS B O 1
ATOM 3011 N N . ILE B 1 24 ? 1.048 -10.93 -10.461 1 98.94 24 ILE B N 1
ATOM 3012 C CA . ILE B 1 24 ? 0.628 -11.734 -11.602 1 98.94 24 ILE B CA 1
ATOM 3013 C C . ILE B 1 24 ? -0.603 -12.562 -11.219 1 98.94 24 ILE B C 1
ATOM 3015 O O . ILE B 1 24 ? -0.694 -13.078 -10.109 1 98.94 24 ILE B O 1
ATOM 3019 N N . VAL B 1 25 ? -1.538 -12.703 -12.141 1 98.88 25 VAL B N 1
ATOM 3020 C CA . VAL B 1 25 ? -2.701 -13.547 -11.898 1 98.88 25 VAL B CA 1
ATOM 3021 C C . VAL B 1 25 ? -2.764 -14.656 -12.938 1 98.88 25 VAL B C 1
ATOM 3023 O O . VAL B 1 25 ? -2.656 -14.398 -14.141 1 98.88 25 VAL B O 1
ATOM 3026 N N . LEU B 1 26 ? -2.842 -15.875 -12.5 1 98.62 26 LEU B N 1
ATOM 3027 C CA . LEU B 1 26 ? -3.08 -17.047 -13.336 1 98.62 26 LEU B CA 1
ATOM 3028 C C . LEU B 1 26 ? -4.551 -17.438 -13.312 1 98.62 26 LEU B C 1
ATOM 3030 O O . LEU B 1 26 ? -5.102 -17.719 -12.242 1 98.62 26 LEU B O 1
ATOM 3034 N N . LYS B 1 27 ? -5.156 -17.406 -14.383 1 97.31 27 LYS B N 1
ATOM 3035 C CA . LYS B 1 27 ? -6.543 -17.828 -14.516 1 97.31 27 LYS B CA 1
ATOM 3036 C C . LYS B 1 27 ? -6.652 -19.109 -15.352 1 97.31 27 LYS B C 1
ATOM 3038 O O . LYS B 1 27 ? -6.113 -19.172 -16.453 1 97.31 27 LYS B O 1
ATOM 3043 N N . SER B 1 28 ? -7.234 -20.109 -14.82 1 93.88 28 SER B N 1
ATOM 3044 C CA . SER B 1 28 ? -7.531 -21.344 -15.531 1 93.88 28 SER B CA 1
ATOM 3045 C C . SER B 1 28 ? -8.891 -21.906 -15.117 1 93.88 28 SER B C 1
ATOM 3047 O O . SER B 1 28 ? -9.039 -22.438 -14.016 1 93.88 28 SER B O 1
ATOM 3049 N N . ASP B 1 29 ? -9.812 -21.859 -16.031 1 84.12 29 ASP B N 1
ATOM 3050 C CA . ASP B 1 29 ? -11.172 -22.312 -15.75 1 84.12 29 ASP B CA 1
ATOM 3051 C C . ASP B 1 29 ? -11.734 -21.641 -14.5 1 84.12 29 ASP B C 1
ATOM 3053 O O . ASP B 1 29 ? -11.891 -20.422 -14.461 1 84.12 29 ASP B O 1
ATOM 3057 N N . ARG B 1 30 ? -11.883 -22.359 -13.43 1 83.06 30 ARG B N 1
ATOM 3058 C CA . ARG B 1 30 ? -12.523 -21.812 -12.234 1 83.06 30 ARG B CA 1
ATOM 3059 C C . ARG B 1 30 ? -11.477 -21.359 -11.219 1 83.06 30 ARG B C 1
ATOM 3061 O O . ARG B 1 30 ? -11.828 -20.875 -10.133 1 83.06 30 ARG B O 1
ATOM 3068 N N . GLN B 1 31 ? -10.211 -21.531 -11.648 1 90.38 31 GLN B N 1
ATOM 3069 C CA . GLN B 1 31 ? -9.148 -21.125 -10.734 1 90.38 31 GLN B CA 1
ATOM 3070 C C . GLN B 1 31 ? -8.641 -19.719 -11.078 1 90.38 31 GLN B C 1
ATOM 3072 O O . GLN B 1 31 ? -8.516 -19.375 -12.25 1 90.38 31 GLN B O 1
ATOM 3077 N N . CYS B 1 32 ? -8.445 -18.906 -10.086 1 96.81 32 CYS B N 1
ATOM 3078 C CA . CYS B 1 32 ? -7.855 -17.578 -10.172 1 96.81 32 CYS B CA 1
ATOM 3079 C C . CYS B 1 32 ? -6.863 -17.344 -9.039 1 96.81 32 CYS B C 1
ATOM 3081 O O . CYS B 1 32 ? -7.262 -17.156 -7.891 1 96.81 32 CYS B O 1
ATOM 3083 N N . TRP B 1 33 ? -5.57 -17.422 -9.43 1 98.62 33 TRP B N 1
ATOM 3084 C CA . TRP B 1 33 ? -4.504 -17.375 -8.438 1 98.62 33 TRP B CA 1
ATOM 3085 C C . TRP B 1 33 ? -3.625 -16.141 -8.641 1 98.62 33 TRP B C 1
ATOM 3087 O O . TRP B 1 33 ? -3.326 -15.766 -9.781 1 98.62 33 TRP B O 1
ATOM 3097 N N . MET B 1 34 ? -3.291 -15.531 -7.531 1 98.88 34 MET B N 1
ATOM 3098 C CA . MET B 1 34 ? -2.434 -14.352 -7.566 1 98.88 34 MET B CA 1
ATOM 3099 C C . MET B 1 34 ? -1.028 -14.688 -7.078 1 98.88 34 MET B C 1
ATOM 3101 O O . MET B 1 34 ? -0.862 -15.422 -6.105 1 98.88 34 MET B O 1
ATOM 3105 N N . PHE B 1 35 ? -0.055 -14.195 -7.781 1 98.94 35 PHE B N 1
ATOM 3106 C CA . PHE B 1 35 ? 1.345 -14.336 -7.398 1 98.94 35 PHE B CA 1
ATOM 3107 C C . PHE B 1 35 ? 1.963 -12.977 -7.09 1 98.94 35 PHE B C 1
ATOM 3109 O O . PHE B 1 35 ? 2.098 -12.141 -7.984 1 98.94 35 PHE B O 1
ATOM 3116 N N . ASP B 1 36 ? 2.369 -12.797 -5.824 1 98.94 36 ASP B N 1
ATOM 3117 C CA . ASP B 1 36 ? 2.828 -11.539 -5.246 1 98.94 36 ASP B CA 1
ATOM 3118 C C . ASP B 1 36 ? 1.728 -10.477 -5.289 1 98.94 36 ASP B C 1
ATOM 3120 O O . ASP B 1 36 ? 0.755 -10.617 -6.035 1 98.94 36 ASP B O 1
ATOM 3124 N N . CYS B 1 37 ? 1.875 -9.531 -4.461 1 98.94 37 CYS B N 1
ATOM 3125 C CA . CYS B 1 37 ? 0.909 -8.445 -4.297 1 98.94 37 CYS B CA 1
ATOM 3126 C C . CYS B 1 37 ? 1.584 -7.188 -3.771 1 98.94 37 CYS B C 1
ATOM 3128 O O . CYS B 1 37 ? 1.466 -6.863 -2.588 1 98.94 37 CYS B O 1
ATOM 3130 N N . GLY B 1 38 ? 2.264 -6.48 -4.66 1 98.81 38 GLY B N 1
ATOM 3131 C CA . GLY B 1 38 ? 2.895 -5.227 -4.273 1 98.81 38 GLY B CA 1
ATOM 3132 C C . GLY B 1 38 ? 1.912 -4.078 -4.145 1 98.81 38 GLY B C 1
ATOM 3133 O O . GLY B 1 38 ? 0.729 -4.23 -4.457 1 98.81 38 GLY B O 1
ATOM 3134 N N . GLU B 1 39 ? 2.375 -3.01 -3.613 1 98.69 39 GLU B N 1
ATOM 3135 C CA . GLU B 1 39 ? 1.534 -1.831 -3.432 1 98.69 39 GLU B CA 1
ATOM 3136 C C . GLU B 1 39 ? 0.852 -1.434 -4.738 1 98.69 39 GLU B C 1
ATOM 3138 O O . GLU B 1 39 ? 1.493 -1.387 -5.789 1 98.69 39 GLU B O 1
ATOM 3143 N N . GLY B 1 40 ? -0.459 -1.146 -4.664 1 98.44 40 GLY B N 1
ATOM 3144 C CA . GLY B 1 40 ? -1.202 -0.696 -5.828 1 98.44 40 GLY B CA 1
ATOM 3145 C C . GLY B 1 40 ? -1.832 -1.833 -6.609 1 98.44 40 GLY B C 1
ATOM 3146 O O . GLY B 1 40 ? -2.576 -1.6 -7.566 1 98.44 40 GLY B O 1
ATOM 3147 N N . SER B 1 41 ? -1.609 -3.092 -6.223 1 98.69 41 SER B N 1
ATOM 3148 C CA . SER B 1 41 ? -2.123 -4.246 -6.953 1 98.69 41 SER B CA 1
ATOM 3149 C C . SER B 1 41 ? -3.646 -4.223 -7.027 1 98.69 41 SER B C 1
ATOM 3151 O O . SER B 1 41 ? -4.23 -4.609 -8.039 1 98.69 41 SER B O 1
ATOM 3153 N N . GLN B 1 42 ? -4.316 -3.77 -5.945 1 98.31 42 GLN B N 1
ATOM 3154 C CA . GLN B 1 42 ? -5.777 -3.775 -5.957 1 98.31 42 GLN B CA 1
ATOM 3155 C C . GLN B 1 42 ? -6.32 -2.848 -7.039 1 98.31 42 GLN B C 1
ATOM 3157 O O . GLN B 1 42 ? -7.344 -3.143 -7.664 1 98.31 42 GLN B O 1
ATOM 3162 N N . THR B 1 43 ? -5.648 -1.71 -7.297 1 98.06 43 THR B N 1
ATOM 3163 C CA . THR B 1 43 ? -6.09 -0.81 -8.359 1 98.06 43 THR B CA 1
ATOM 3164 C C . THR B 1 43 ? -5.824 -1.418 -9.727 1 98.06 43 THR B C 1
ATOM 3166 O O . THR B 1 43 ? -6.602 -1.222 -10.664 1 98.06 43 THR B O 1
ATOM 3169 N N . GLN B 1 44 ? -4.707 -2.152 -9.875 1 98.56 44 GLN B N 1
ATOM 3170 C CA . GLN B 1 44 ? -4.418 -2.842 -11.133 1 98.56 44 GLN B CA 1
ATOM 3171 C C . GLN B 1 44 ? -5.469 -3.908 -11.43 1 98.56 44 GLN B C 1
ATOM 3173 O O . GLN B 1 44 ? -5.859 -4.098 -12.578 1 98.56 44 GLN B O 1
ATOM 3178 N N . VAL B 1 45 ? -5.918 -4.641 -10.375 1 98.25 45 VAL B N 1
ATOM 3179 C CA . VAL B 1 45 ? -6.996 -5.609 -10.539 1 98.25 45 VAL B CA 1
ATOM 3180 C C . VAL B 1 45 ? -8.242 -4.914 -11.078 1 98.25 45 VAL B C 1
ATOM 3182 O O . VAL B 1 45 ? -8.875 -5.406 -12.016 1 98.25 45 VAL B O 1
ATOM 3185 N N . MET B 1 46 ? -8.547 -3.709 -10.57 1 96.94 46 MET B N 1
ATOM 3186 C CA . MET B 1 46 ? -9.727 -2.955 -10.984 1 96.94 46 MET B CA 1
ATOM 3187 C C . MET B 1 46 ? -9.617 -2.537 -12.445 1 96.94 46 MET B C 1
ATOM 3189 O O . MET B 1 46 ? -10.625 -2.416 -13.141 1 96.94 46 MET B O 1
ATOM 3193 N N . LYS B 1 47 ? -8.383 -2.342 -12.891 1 97.62 47 LYS B N 1
ATOM 3194 C CA . LYS B 1 47 ? -8.141 -1.908 -14.266 1 97.62 47 LYS B CA 1
ATOM 3195 C C . LYS B 1 47 ? -8.156 -3.094 -15.227 1 97.62 47 LYS B C 1
ATOM 3197 O O . LYS B 1 47 ? -8.172 -2.91 -16.438 1 97.62 47 LYS B O 1
ATOM 3202 N N . SER B 1 48 ? -8.117 -4.27 -14.688 1 97.75 48 SER B N 1
ATOM 3203 C CA . SER B 1 48 ? -7.988 -5.477 -15.5 1 97.75 48 SER B CA 1
ATOM 3204 C C . SER B 1 48 ? -9.336 -6.168 -15.68 1 97.75 48 SER B C 1
ATOM 3206 O O . SER B 1 48 ? -10.367 -5.66 -15.227 1 97.75 48 SER B O 1
ATOM 3208 N N . SER B 1 49 ? -9.312 -7.305 -16.359 1 95.12 49 SER B N 1
ATOM 3209 C CA . SER B 1 49 ? -10.516 -8.109 -16.547 1 95.12 49 SER B CA 1
ATOM 3210 C C . SER B 1 49 ? -10.688 -9.117 -15.414 1 95.12 49 SER B C 1
ATOM 3212 O O . SER B 1 49 ? -11.656 -9.875 -15.398 1 95.12 49 SER B O 1
ATOM 3214 N N . ILE B 1 50 ? -9.789 -9.062 -14.5 1 95.69 50 ILE B N 1
ATOM 3215 C CA . ILE B 1 50 ? -9.812 -10.016 -13.398 1 95.69 50 ILE B CA 1
ATOM 3216 C C . ILE B 1 50 ? -10.898 -9.625 -12.398 1 95.69 50 ILE B C 1
ATOM 3218 O O . ILE B 1 50 ? -10.992 -8.461 -11.992 1 95.69 50 ILE B O 1
ATOM 3222 N N . LYS B 1 51 ? -11.727 -10.547 -12.07 1 93.81 51 LYS B N 1
ATOM 3223 C CA . LYS B 1 51 ? -12.672 -10.344 -10.977 1 93.81 51 LYS B CA 1
ATOM 3224 C C . LYS B 1 51 ? -12.031 -10.672 -9.633 1 93.81 51 LYS B C 1
ATOM 3226 O O . LYS B 1 51 ? -11.773 -11.836 -9.328 1 93.81 51 LYS B O 1
ATOM 3231 N N . ALA B 1 52 ? -11.883 -9.703 -8.852 1 93.94 52 ALA B N 1
ATOM 3232 C CA . ALA B 1 52 ? -11.172 -9.844 -7.582 1 93.94 52 ALA B CA 1
ATOM 3233 C C . ALA B 1 52 ? -11.75 -10.977 -6.742 1 93.94 52 ALA B C 1
ATOM 3235 O O . ALA B 1 52 ? -11.008 -11.742 -6.133 1 93.94 52 ALA B O 1
ATOM 3236 N N . ALA B 1 53 ? -13.055 -11.117 -6.723 1 91.69 53 ALA B N 1
ATOM 3237 C CA . ALA B 1 53 ? -13.75 -12.07 -5.863 1 91.69 53 ALA B CA 1
ATOM 3238 C C . ALA B 1 53 ? -13.438 -13.508 -6.27 1 91.69 53 ALA B C 1
ATOM 3240 O O . ALA B 1 53 ? -13.695 -14.445 -5.512 1 91.69 53 ALA B O 1
ATOM 3241 N N . LYS B 1 54 ? -12.867 -13.672 -7.461 1 93.56 54 LYS B N 1
ATOM 3242 C CA . LYS B 1 54 ? -12.555 -15.016 -7.949 1 93.56 54 LYS B CA 1
ATOM 3243 C C . LYS B 1 54 ? -11.172 -15.461 -7.488 1 93.56 54 LYS B C 1
ATOM 3245 O O . LYS B 1 54 ? -10.828 -16.641 -7.582 1 93.56 54 LYS B O 1
ATOM 3250 N N . ILE B 1 55 ? -10.375 -14.539 -7.039 1 95.94 55 ILE B N 1
ATOM 3251 C CA . ILE B 1 55 ? -9.047 -14.898 -6.551 1 95.94 55 ILE B CA 1
ATOM 3252 C C . ILE B 1 55 ? -9.18 -15.664 -5.238 1 95.94 55 ILE B C 1
ATOM 3254 O O . ILE B 1 55 ? -9.672 -15.133 -4.242 1 95.94 55 ILE B O 1
ATOM 3258 N N . ASN B 1 56 ? -8.719 -16.891 -5.238 1 95.19 56 ASN B N 1
ATOM 3259 C CA . ASN B 1 56 ? -8.93 -17.703 -4.043 1 95.19 56 ASN B CA 1
ATOM 3260 C C . ASN B 1 56 ? -7.609 -18.234 -3.49 1 95.19 56 ASN B C 1
ATOM 3262 O O . ASN B 1 56 ? -7.578 -18.828 -2.406 1 95.19 56 ASN B O 1
ATOM 3266 N N . LYS B 1 57 ? -6.527 -18.094 -4.227 1 97.94 57 LYS B N 1
ATOM 3267 C CA . LYS B 1 57 ? -5.199 -18.375 -3.701 1 97.94 57 LYS B CA 1
ATOM 3268 C C . LYS B 1 57 ? -4.215 -17.266 -4.039 1 97.94 57 LYS B C 1
ATOM 3270 O O . LYS B 1 57 ? -4.273 -16.688 -5.125 1 97.94 57 LYS B O 1
ATOM 3275 N N . ILE B 1 58 ? -3.389 -16.938 -3.137 1 98.81 58 ILE B N 1
ATOM 3276 C CA . ILE B 1 58 ? -2.336 -15.945 -3.293 1 98.81 58 ILE B CA 1
ATOM 3277 C C . ILE B 1 58 ? -0.992 -16.547 -2.889 1 98.81 58 ILE B C 1
ATOM 3279 O O . ILE B 1 58 ? -0.876 -17.172 -1.829 1 98.81 58 ILE B O 1
ATOM 3283 N N . PHE B 1 59 ? -0.008 -16.422 -3.73 1 98.94 59 PHE B N 1
ATOM 3284 C CA . PHE B 1 59 ? 1.334 -16.938 -3.498 1 98.94 59 PHE B CA 1
ATOM 3285 C C . PHE B 1 59 ? 2.348 -15.805 -3.422 1 98.94 59 PHE B C 1
ATOM 3287 O O . PHE B 1 59 ? 2.549 -15.078 -4.398 1 98.94 59 PHE B O 1
ATOM 3294 N N . ILE B 1 60 ? 2.979 -15.633 -2.297 1 98.94 60 ILE B N 1
ATOM 3295 C CA . ILE B 1 60 ? 3.982 -14.594 -2.1 1 98.94 60 ILE B CA 1
ATOM 3296 C C . ILE B 1 60 ? 5.379 -15.195 -2.215 1 98.94 60 ILE B C 1
ATOM 3298 O O . ILE B 1 60 ? 5.746 -16.078 -1.438 1 98.94 60 ILE B O 1
ATOM 3302 N N . THR B 1 61 ? 6.156 -14.703 -3.119 1 98.94 61 THR B N 1
ATOM 3303 C CA . THR B 1 61 ? 7.461 -15.289 -3.406 1 98.94 61 THR B CA 1
ATOM 3304 C C . THR B 1 61 ? 8.445 -15 -2.271 1 98.94 61 THR B C 1
ATOM 3306 O O . THR B 1 61 ? 9.234 -15.867 -1.893 1 98.94 61 THR B O 1
ATOM 3309 N N . HIS B 1 62 ? 8.469 -13.797 -1.809 1 98.88 62 HIS B N 1
ATOM 3310 C CA . HIS B 1 62 ? 9.32 -13.367 -0.703 1 98.88 62 HIS B CA 1
ATOM 3311 C C . HIS B 1 62 ? 8.781 -12.086 -0.064 1 98.88 62 HIS B C 1
ATOM 3313 O O . HIS B 1 62 ? 7.816 -11.5 -0.558 1 98.88 62 HIS B O 1
ATOM 3319 N N . LEU B 1 63 ? 9.375 -11.625 0.996 1 98.56 63 LEU B N 1
ATOM 3320 C CA . LEU B 1 63 ? 8.703 -10.664 1.861 1 98.56 63 LEU B CA 1
ATOM 3321 C C . LEU B 1 63 ? 9.133 -9.242 1.527 1 98.56 63 LEU B C 1
ATOM 3323 O O . LEU B 1 63 ? 8.719 -8.289 2.195 1 98.56 63 LEU B O 1
ATOM 3327 N N . HIS B 1 64 ? 9.961 -9 0.439 1 98.62 64 HIS B N 1
ATOM 3328 C CA . HIS B 1 64 ? 10.266 -7.625 0.063 1 98.62 64 HIS B CA 1
ATOM 3329 C C . HIS B 1 64 ? 8.992 -6.848 -0.253 1 98.62 64 HIS B C 1
ATOM 3331 O O . HIS B 1 64 ? 8.023 -7.41 -0.762 1 98.62 64 HIS B O 1
ATOM 3337 N N . GLY B 1 65 ? 9.078 -5.59 0.004 1 98.56 65 GLY B N 1
ATOM 3338 C CA . GLY B 1 65 ? 7.918 -4.715 -0.037 1 98.56 65 GLY B CA 1
ATOM 3339 C C . GLY B 1 65 ? 7.238 -4.688 -1.394 1 98.56 65 GLY B C 1
ATOM 3340 O O . GLY B 1 65 ? 6.012 -4.676 -1.479 1 98.56 65 GLY B O 1
ATOM 3341 N N . ASP B 1 66 ? 8.023 -4.637 -2.486 1 98.62 66 ASP B N 1
ATOM 3342 C CA . ASP B 1 66 ? 7.445 -4.516 -3.822 1 98.62 66 ASP B CA 1
ATOM 3343 C C . ASP B 1 66 ? 6.77 -5.812 -4.25 1 98.62 66 ASP B C 1
ATOM 3345 O O . ASP B 1 66 ? 6.172 -5.883 -5.324 1 98.62 66 ASP B O 1
ATOM 3349 N N . HIS B 1 67 ? 6.738 -6.859 -3.426 1 98.88 67 HIS B N 1
ATOM 3350 C CA . HIS B 1 67 ? 6.023 -8.109 -3.652 1 98.88 67 HIS B CA 1
ATOM 3351 C C . HIS B 1 67 ? 4.926 -8.312 -2.611 1 98.88 67 HIS B C 1
ATOM 3353 O O . HIS B 1 67 ? 4.145 -9.266 -2.707 1 98.88 67 HIS B O 1
ATOM 3359 N N . LEU B 1 68 ? 4.812 -7.391 -1.632 1 98.81 68 LEU B N 1
ATOM 3360 C CA . LEU B 1 68 ? 4.062 -7.738 -0.429 1 98.81 68 LEU B CA 1
ATOM 3361 C C . LEU B 1 68 ? 3.182 -6.578 0.017 1 98.81 68 LEU B C 1
ATOM 3363 O O . LEU B 1 68 ? 2.055 -6.785 0.473 1 98.81 68 LEU B O 1
ATOM 3367 N N . PHE B 1 69 ? 3.529 -5.312 -0.14 1 98.88 69 PHE B N 1
ATOM 3368 C CA . PHE B 1 69 ? 3.008 -4.156 0.575 1 98.88 69 PHE B CA 1
ATOM 3369 C C . PHE B 1 69 ? 1.586 -3.838 0.127 1 98.88 69 PHE B C 1
ATOM 3371 O O . PHE B 1 69 ? 0.918 -2.988 0.719 1 98.88 69 PHE B O 1
ATOM 3378 N N . GLY B 1 70 ? 1.087 -4.512 -0.848 1 98.88 70 GLY B N 1
ATOM 3379 C CA . GLY B 1 70 ? -0.285 -4.289 -1.275 1 98.88 70 GLY B CA 1
ATOM 3380 C C . GLY B 1 70 ? -1.253 -5.328 -0.749 1 98.88 70 GLY B C 1
ATOM 3381 O O . GLY B 1 70 ? -2.465 -5.215 -0.947 1 98.88 70 GLY B O 1
ATOM 3382 N N . LEU B 1 71 ? -0.803 -6.324 -0.024 1 98.88 71 LEU B N 1
ATOM 3383 C CA . LEU B 1 71 ? -1.575 -7.516 0.312 1 98.88 71 LEU B CA 1
ATOM 3384 C C . LEU B 1 71 ? -2.711 -7.176 1.271 1 98.88 71 LEU B C 1
ATOM 3386 O O . LEU B 1 71 ? -3.859 -7.559 1.043 1 98.88 71 LEU B O 1
ATOM 3390 N N . GLN B 1 72 ? -2.438 -6.445 2.393 1 98.62 72 GLN B N 1
ATOM 3391 C CA . GLN B 1 72 ? -3.465 -6.125 3.377 1 98.62 72 GLN B CA 1
ATOM 3392 C C . GLN B 1 72 ? -4.551 -5.242 2.771 1 98.62 72 GLN B C 1
ATOM 3394 O O . GLN B 1 72 ? -5.738 -5.438 3.037 1 98.62 72 GLN B O 1
ATOM 3399 N N . GLY B 1 73 ? -4.066 -4.223 1.942 1 98.44 73 GLY B N 1
ATOM 3400 C CA . GLY B 1 73 ? -5.051 -3.387 1.271 1 98.44 73 GLY B CA 1
ATOM 3401 C C . GLY B 1 73 ? -5.941 -4.16 0.317 1 98.44 73 GLY B C 1
ATOM 3402 O O . GLY B 1 73 ? -7.148 -3.922 0.252 1 98.44 73 GLY B O 1
ATOM 3403 N N . PHE B 1 74 ? -5.348 -5.094 -0.403 1 98.56 74 PHE B N 1
ATOM 3404 C CA . PHE B 1 74 ? -6.102 -5.914 -1.346 1 98.56 74 PHE B CA 1
ATOM 3405 C C . PHE B 1 74 ? -7.137 -6.762 -0.621 1 98.56 74 PHE B C 1
ATOM 3407 O O . PHE B 1 74 ? -8.281 -6.859 -1.061 1 98.56 74 PHE B O 1
ATOM 3414 N N . LEU B 1 75 ? -6.777 -7.426 0.499 1 97.88 75 LEU B N 1
ATOM 3415 C CA . LEU B 1 75 ? -7.703 -8.25 1.263 1 97.88 75 LEU B CA 1
ATOM 3416 C C . LEU B 1 75 ? -8.875 -7.422 1.782 1 97.88 75 LEU B C 1
ATOM 3418 O O . LEU B 1 75 ? -10.016 -7.895 1.809 1 97.88 75 LEU B O 1
ATOM 3422 N N . CYS B 1 76 ? -8.562 -6.184 2.232 1 96.88 76 CYS B N 1
ATOM 3423 C CA . CYS B 1 76 ? -9.633 -5.305 2.688 1 96.88 76 CYS B CA 1
ATOM 3424 C C . CYS B 1 76 ? -10.625 -5.02 1.56 1 96.88 76 CYS B C 1
ATOM 3426 O O . CYS B 1 76 ? -11.836 -5.035 1.771 1 96.88 76 CYS B O 1
ATOM 3428 N N . THR B 1 77 ? -10.039 -4.746 0.385 1 94.56 77 THR B N 1
ATOM 3429 C CA . THR B 1 77 ? -10.891 -4.492 -0.775 1 94.56 77 THR B CA 1
ATOM 3430 C C . THR B 1 77 ? -11.719 -5.73 -1.118 1 94.56 77 THR B C 1
ATOM 3432 O O . THR B 1 77 ? -12.906 -5.621 -1.43 1 94.56 77 THR B O 1
ATOM 3435 N N . LEU B 1 78 ? -11.094 -6.91 -1.068 1 93.62 78 LEU B N 1
ATOM 3436 C CA . LEU B 1 78 ? -11.797 -8.164 -1.31 1 93.62 78 LEU B CA 1
ATOM 3437 C C . LEU B 1 78 ? -12.969 -8.336 -0.342 1 93.62 78 LEU B C 1
ATOM 3439 O O . LEU B 1 78 ? -14.031 -8.812 -0.727 1 93.62 78 LEU B O 1
ATOM 3443 N N . SER B 1 79 ? -12.758 -7.988 0.884 1 91.56 79 SER B N 1
ATOM 3444 C CA . SER B 1 79 ? -13.766 -8.125 1.928 1 91.56 79 SER B CA 1
ATOM 3445 C C . SER B 1 79 ? -15 -7.281 1.625 1 91.56 79 SER B C 1
ATOM 3447 O O . SER B 1 79 ? -16.109 -7.652 1.986 1 91.56 79 SER B O 1
ATOM 3449 N N . GLN B 1 80 ? -14.805 -6.148 0.991 1 84.75 80 GLN B N 1
ATOM 3450 C CA . GLN B 1 80 ? -15.914 -5.273 0.636 1 84.75 80 GLN B CA 1
ATOM 3451 C C . GLN B 1 80 ? -16.75 -5.867 -0.5 1 84.75 80 GLN B C 1
ATOM 3453 O O . GLN B 1 80 ? -17.906 -5.496 -0.69 1 84.75 80 GLN B O 1
ATOM 3458 N N . ASN B 1 81 ? -16.156 -6.789 -1.273 1 77.5 81 ASN B N 1
ATOM 3459 C CA . ASN B 1 81 ? -16.797 -7.293 -2.486 1 77.5 81 ASN B CA 1
ATOM 3460 C C . ASN B 1 81 ? -17.25 -8.742 -2.322 1 77.5 81 ASN B C 1
ATOM 3462 O O . ASN B 1 81 ? -17.703 -9.367 -3.281 1 77.5 81 ASN B O 1
ATOM 3466 N N . MET B 1 82 ? -17.016 -9.32 -1.223 1 75.62 82 MET B N 1
ATOM 3467 C CA . MET B 1 82 ? -17.375 -10.711 -0.975 1 75.62 82 MET B CA 1
ATOM 3468 C C . MET B 1 82 ? -18.531 -10.797 0.025 1 75.62 82 MET B C 1
ATOM 3470 O O . MET B 1 82 ? -18.672 -9.938 0.895 1 75.62 82 MET B O 1
ATOM 3474 N N . PRO B 1 83 ? -19.453 -11.703 -0.29 1 68.44 83 PRO B N 1
ATOM 3475 C CA . PRO B 1 83 ? -20.516 -11.914 0.699 1 68.44 83 PRO B CA 1
ATOM 3476 C C . PRO B 1 83 ? -19.969 -12.32 2.066 1 68.44 83 PRO B C 1
ATOM 3478 O O . PRO B 1 83 ? -18.891 -12.922 2.156 1 68.44 83 PRO B O 1
ATOM 3481 N N . GLU B 1 84 ? -20.641 -11.836 3.07 1 65.94 84 GLU B N 1
ATOM 3482 C CA . GLU B 1 84 ? -20.25 -12.164 4.438 1 65.94 84 GLU B CA 1
ATOM 3483 C C . GLU B 1 84 ? -20.328 -13.664 4.691 1 65.94 84 GLU B C 1
ATOM 3485 O O . GLU B 1 84 ? -21.281 -14.32 4.266 1 65.94 84 GLU B O 1
ATOM 3490 N N . GLN B 1 85 ? -19.234 -14.344 4.859 1 61.09 85 GLN B N 1
ATOM 3491 C CA . GLN B 1 85 ? -19.234 -15.758 5.219 1 61.09 85 GLN B CA 1
ATOM 3492 C C . GLN B 1 85 ? -19.328 -15.938 6.73 1 61.09 85 GLN B C 1
ATOM 3494 O O . GLN B 1 85 ? -18.75 -15.156 7.492 1 61.09 85 GLN B O 1
ATOM 3499 N N . THR B 1 86 ? -20.344 -16.656 7.211 1 51.62 86 THR B N 1
ATOM 3500 C CA . THR B 1 86 ? -20.547 -16.969 8.625 1 51.62 86 THR B CA 1
ATOM 3501 C C . THR B 1 86 ? -19.344 -17.719 9.18 1 51.62 86 THR B C 1
ATOM 3503 O O . THR B 1 86 ? -18.578 -18.328 8.43 1 51.62 86 THR B O 1
ATOM 3506 N N . SER B 1 87 ? -19.016 -17.578 10.477 1 50.78 87 SER B N 1
ATOM 3507 C CA . SER B 1 87 ? -17.922 -18.125 11.273 1 50.78 87 SER B CA 1
ATOM 3508 C C . SER B 1 87 ? -17.672 -19.594 10.93 1 50.78 87 SER B C 1
ATOM 3510 O O . SER B 1 87 ? -16.516 -20.031 10.859 1 50.78 87 SER B O 1
ATOM 3512 N N . GLN B 1 88 ? -18.688 -20.406 10.883 1 45.12 88 GLN B N 1
ATOM 3513 C CA . GLN B 1 88 ? -18.609 -21.859 10.789 1 45.12 88 GLN B CA 1
ATOM 3514 C C . GLN B 1 88 ? -18.062 -22.312 9.438 1 45.12 88 GLN B C 1
ATOM 3516 O O . GLN B 1 88 ? -17.406 -23.344 9.328 1 45.12 88 GLN B O 1
ATOM 3521 N N . GLU B 1 89 ? -18.391 -21.688 8.445 1 50.5 89 GLU B N 1
ATOM 3522 C CA . GLU B 1 89 ? -18.016 -22.047 7.086 1 50.5 89 GLU B CA 1
ATOM 3523 C C . GLU B 1 89 ? -16.531 -21.781 6.84 1 50.5 89 GLU B C 1
ATOM 3525 O O . GLU B 1 89 ? -15.938 -22.328 5.906 1 50.5 89 GLU B O 1
ATOM 3530 N N . THR B 1 90 ? -15.922 -20.953 7.664 1 53.53 90 THR B N 1
ATOM 3531 C CA . THR B 1 90 ? -14.57 -20.422 7.523 1 53.53 90 THR B CA 1
ATOM 3532 C C . THR B 1 90 ? -13.531 -21.531 7.605 1 53.53 90 THR B C 1
ATOM 3534 O O . THR B 1 90 ? -12.547 -21.531 6.863 1 53.53 90 THR B O 1
ATOM 3537 N N . SER B 1 91 ? -13.609 -22.422 8.617 1 53.25 91 SER B N 1
ATOM 3538 C CA . SER B 1 91 ? -12.453 -23.234 8.984 1 53.25 91 SER B CA 1
ATOM 3539 C C . SER B 1 91 ? -12.227 -24.359 7.984 1 53.25 91 SER B C 1
ATOM 3541 O O . SER B 1 91 ? -11.086 -24.75 7.73 1 53.25 91 SER B O 1
ATOM 3543 N N . GLN B 1 92 ? -13.234 -24.859 7.332 1 58.38 92 GLN B N 1
ATOM 3544 C CA . GLN B 1 92 ? -13.016 -26.062 6.523 1 58.38 92 GLN B CA 1
ATOM 3545 C C . GLN B 1 92 ? -12.867 -25.703 5.047 1 58.38 92 GLN B C 1
ATOM 3547 O O . GLN B 1 92 ? -12.188 -26.406 4.297 1 58.38 92 GLN B O 1
ATOM 3552 N N . ASN B 1 93 ? -13.336 -24.562 4.668 1 78.25 93 ASN B N 1
ATOM 3553 C CA . ASN B 1 93 ? -13.273 -24.141 3.273 1 78.25 93 ASN B CA 1
ATOM 3554 C C . ASN B 1 93 ? -13.039 -22.641 3.154 1 78.25 93 ASN B C 1
ATOM 3556 O O . ASN B 1 93 ? -13.961 -21.891 2.811 1 78.25 93 ASN B O 1
ATOM 3560 N N . PRO B 1 94 ? -11.734 -22.359 3.445 1 84.38 94 PRO B N 1
ATOM 3561 C CA . PRO B 1 94 ? -11.469 -20.922 3.389 1 84.38 94 PRO B CA 1
ATOM 3562 C C . PRO B 1 94 ? -11.727 -20.328 2.006 1 84.38 94 PRO B C 1
ATOM 3564 O O . PRO B 1 94 ? -11.5 -21 0.992 1 84.38 94 PRO B O 1
ATOM 3567 N N . SER B 1 95 ? -12.125 -19.047 2.068 1 89.12 95 SER B N 1
ATOM 3568 C CA . SER B 1 95 ? -12.359 -18.344 0.812 1 89.12 95 SER B CA 1
ATOM 3569 C C . SER B 1 95 ? -11.055 -18.031 0.1 1 89.12 95 SER B C 1
ATOM 3571 O O . SER B 1 95 ? -10.984 -18.047 -1.132 1 89.12 95 SER B O 1
ATOM 3573 N N . VAL B 1 96 ? -10.008 -17.734 0.88 1 95.75 96 VAL B N 1
ATOM 3574 C CA . VAL B 1 96 ? -8.711 -17.359 0.31 1 95.75 96 VAL B CA 1
ATOM 3575 C C . VAL B 1 96 ? -7.594 -18.062 1.076 1 95.75 96 VAL B C 1
ATOM 3577 O O . VAL B 1 96 ? -7.551 -18.016 2.307 1 95.75 96 VAL B O 1
ATOM 3580 N N . GLU B 1 97 ? -6.762 -18.812 0.379 1 97.81 97 GLU B N 1
ATOM 3581 C CA . GLU B 1 97 ? -5.531 -19.359 0.943 1 97.81 97 GLU B CA 1
ATOM 3582 C C . GLU B 1 97 ? -4.309 -18.578 0.462 1 97.81 97 GLU B C 1
ATOM 3584 O O . GLU B 1 97 ? -4.176 -18.297 -0.731 1 97.81 97 GLU B O 1
ATOM 3589 N N . ILE B 1 98 ? -3.508 -18.234 1.401 1 98.75 98 ILE B N 1
ATOM 3590 C CA . ILE B 1 98 ? -2.305 -17.469 1.102 1 98.75 98 ILE B CA 1
ATOM 3591 C C . ILE B 1 98 ? -1.065 -18.297 1.453 1 98.75 98 ILE B C 1
ATOM 3593 O O . ILE B 1 98 ? -0.981 -18.859 2.541 1 98.75 98 ILE B O 1
ATOM 3597 N N . TYR B 1 99 ? -0.147 -18.422 0.517 1 98.88 99 TYR B N 1
ATOM 3598 C CA . TYR B 1 99 ? 1.109 -19.141 0.688 1 98.88 99 TYR B CA 1
ATOM 3599 C C . TYR B 1 99 ? 2.299 -18.188 0.59 1 98.88 99 TYR B C 1
ATOM 3601 O O . TYR B 1 99 ? 2.338 -17.328 -0.283 1 98.88 99 TYR B O 1
ATOM 3609 N N . GLY B 1 100 ? 3.225 -18.281 1.426 1 98.75 100 GLY B N 1
ATOM 3610 C CA . GLY B 1 100 ? 4.43 -17.469 1.331 1 98.75 100 GLY B CA 1
ATOM 3611 C C . GLY B 1 100 ? 5.449 -17.797 2.408 1 98.75 100 GLY B C 1
ATOM 3612 O O . GLY B 1 100 ? 5.293 -18.766 3.148 1 98.75 100 GLY B O 1
ATOM 3613 N N . PRO B 1 101 ? 6.535 -17.047 2.506 1 98.56 101 PRO B N 1
ATOM 3614 C CA . PRO B 1 101 ? 7.625 -17.328 3.447 1 98.56 101 PRO B CA 1
ATOM 3615 C C . PRO B 1 101 ? 7.207 -17.125 4.902 1 98.56 101 PRO B C 1
ATOM 3617 O O . PRO B 1 101 ? 6.254 -16.406 5.188 1 98.56 101 PRO B O 1
ATOM 3620 N N . LEU B 1 102 ? 7.988 -17.828 5.758 1 97.75 102 LEU B N 1
ATOM 3621 C CA . LEU B 1 102 ? 7.871 -17.547 7.188 1 97.75 102 LEU B CA 1
ATOM 3622 C C . LEU B 1 102 ? 7.949 -16.047 7.465 1 97.75 102 LEU B C 1
ATOM 3624 O O . LEU B 1 102 ? 8.844 -15.367 6.961 1 97.75 102 LEU B O 1
ATOM 3628 N N . GLY B 1 103 ? 7.016 -15.562 8.258 1 97.94 103 GLY B N 1
ATOM 3629 C CA . GLY B 1 103 ? 6.906 -14.141 8.539 1 97.94 103 GLY B CA 1
ATOM 3630 C C . GLY B 1 103 ? 5.684 -13.5 7.918 1 97.94 103 GLY B C 1
ATOM 3631 O O . GLY B 1 103 ? 5.25 -12.422 8.344 1 97.94 103 GLY B O 1
ATOM 3632 N N . LEU B 1 104 ? 5.16 -14.141 6.906 1 98.62 104 LEU B N 1
ATOM 3633 C CA . LEU B 1 104 ? 4.004 -13.609 6.191 1 98.62 104 LEU B CA 1
ATOM 3634 C C . LEU B 1 104 ? 2.793 -13.516 7.113 1 98.62 104 LEU B C 1
ATOM 3636 O O . LEU B 1 104 ? 2.049 -12.531 7.07 1 98.62 104 LEU B O 1
ATOM 3640 N N . ARG B 1 105 ? 2.545 -14.523 7.879 1 98.06 105 ARG B N 1
ATOM 3641 C CA . ARG B 1 105 ? 1.419 -14.547 8.812 1 98.06 105 ARG B CA 1
ATOM 3642 C C . ARG B 1 105 ? 1.493 -13.383 9.789 1 98.06 105 ARG B C 1
ATOM 3644 O O . ARG B 1 105 ? 0.498 -12.695 10.016 1 98.06 105 ARG B O 1
ATOM 3651 N N . ARG B 1 106 ? 2.674 -13.195 10.406 1 97.19 106 ARG B N 1
ATOM 3652 C CA . ARG B 1 106 ? 2.875 -12.102 11.352 1 97.19 106 ARG B CA 1
ATOM 3653 C C . ARG B 1 106 ? 2.641 -10.75 10.688 1 97.19 106 ARG B C 1
ATOM 3655 O O . ARG B 1 106 ? 1.972 -9.883 11.25 1 97.19 106 ARG B O 1
ATOM 3662 N N . TYR B 1 107 ? 3.217 -10.594 9.508 1 98.19 107 TYR B N 1
ATOM 3663 C CA . TYR B 1 107 ? 3.041 -9.359 8.75 1 98.19 107 TYR B CA 1
ATOM 3664 C C . TYR B 1 107 ? 1.563 -9.039 8.562 1 98.19 107 TYR B C 1
ATOM 3666 O O . TYR B 1 107 ? 1.107 -7.953 8.938 1 98.19 107 TYR B O 1
ATOM 3674 N N . LEU B 1 108 ? 0.875 -9.961 8 1 98.44 108 LEU B N 1
ATOM 3675 C CA . LEU B 1 108 ? -0.517 -9.734 7.629 1 98.44 108 LEU B CA 1
ATOM 3676 C C . LEU B 1 108 ? -1.385 -9.539 8.867 1 98.44 108 LEU B C 1
ATOM 3678 O O . LEU B 1 108 ? -2.203 -8.617 8.914 1 98.44 108 LEU B O 1
ATOM 3682 N N . ARG B 1 109 ? -1.24 -10.375 9.852 1 96.88 109 ARG B N 1
ATOM 3683 C CA . ARG B 1 109 ? -2.025 -10.266 11.078 1 96.88 109 ARG B CA 1
ATOM 3684 C C . ARG B 1 109 ? -1.806 -8.922 11.758 1 96.88 109 ARG B C 1
ATOM 3686 O O . ARG B 1 109 ? -2.764 -8.273 12.18 1 96.88 109 ARG B O 1
ATOM 3693 N N . THR B 1 110 ? -0.54 -8.516 11.891 1 96.75 110 THR B N 1
ATOM 3694 C CA . THR B 1 110 ? -0.229 -7.242 12.531 1 96.75 110 THR B CA 1
ATOM 3695 C C . THR B 1 110 ? -0.895 -6.086 11.789 1 96.75 110 THR B C 1
ATOM 3697 O O . THR B 1 110 ? -1.508 -5.215 12.414 1 96.75 110 THR B O 1
ATOM 3700 N N . CYS B 1 111 ? -0.782 -6.086 10.453 1 98 111 CYS B N 1
ATOM 3701 C CA . CYS B 1 111 ? -1.375 -5.023 9.656 1 98 111 CYS B CA 1
ATOM 3702 C C . CYS B 1 111 ? -2.885 -4.961 9.859 1 98 111 CYS B C 1
ATOM 3704 O O . CYS B 1 111 ? -3.439 -3.891 10.102 1 98 111 CYS B O 1
ATOM 3706 N N . LEU B 1 112 ? -3.533 -6.09 9.773 1 97.38 112 LEU B N 1
ATOM 3707 C CA . LEU B 1 112 ? -4.992 -6.141 9.828 1 97.38 112 LEU B CA 1
ATOM 3708 C C . LEU B 1 112 ? -5.496 -5.848 11.234 1 97.38 112 LEU B C 1
ATOM 3710 O O . LEU B 1 112 ? -6.543 -5.219 11.406 1 97.38 112 LEU B O 1
ATOM 3714 N N . GLU B 1 113 ? -4.785 -6.262 12.227 1 95.88 113 GLU B N 1
ATOM 3715 C CA . GLU B 1 113 ? -5.203 -6.047 13.609 1 95.88 113 GLU B CA 1
ATOM 3716 C C . GLU B 1 113 ? -5.055 -4.578 14.008 1 95.88 113 GLU B C 1
ATOM 3718 O O . GLU B 1 113 ? -5.988 -3.98 14.547 1 95.88 113 GLU B O 1
ATOM 3723 N N . LEU B 1 114 ? -3.908 -4.004 13.766 1 96.38 114 LEU B N 1
ATOM 3724 C CA . LEU B 1 114 ? -3.639 -2.643 14.211 1 96.38 114 LEU B CA 1
ATOM 3725 C C . LEU B 1 114 ? -4.504 -1.642 13.445 1 96.38 114 LEU B C 1
ATOM 3727 O O . LEU B 1 114 ? -4.902 -0.616 14 1 96.38 114 LEU B O 1
ATOM 3731 N N . SER B 1 115 ? -4.812 -1.943 12.156 1 97.19 115 SER B N 1
ATOM 3732 C CA . SER B 1 115 ? -5.695 -1.075 11.383 1 97.19 115 SER B CA 1
ATOM 3733 C C . SER B 1 115 ? -7.16 -1.362 11.688 1 97.19 115 SER B C 1
ATOM 3735 O O . SER B 1 115 ? -8.055 -0.69 11.172 1 97.19 115 SER B O 1
ATOM 3737 N N . ARG B 1 116 ? -7.406 -2.377 12.453 1 94.81 116 ARG B N 1
ATOM 3738 C CA . ARG B 1 116 ? -8.75 -2.82 12.812 1 94.81 116 ARG B CA 1
ATOM 3739 C C . ARG B 1 116 ? -9.594 -3.07 11.57 1 94.81 116 ARG B C 1
ATOM 3741 O O . ARG B 1 116 ? -10.719 -2.576 11.461 1 94.81 116 ARG B O 1
ATOM 3748 N N . SER B 1 117 ? -8.961 -3.727 10.617 1 95.19 117 SER B N 1
ATOM 3749 C CA . SER B 1 117 ? -9.641 -4.078 9.375 1 95.19 117 SER B CA 1
ATOM 3750 C C . SER B 1 117 ? -10.453 -5.355 9.531 1 95.19 117 SER B C 1
ATOM 3752 O O . SER B 1 117 ? -9.898 -6.434 9.742 1 95.19 117 SER B O 1
ATOM 3754 N N . PRO B 1 118 ? -11.695 -5.199 9.398 1 90 118 PRO B N 1
ATOM 3755 C CA . PRO B 1 118 ? -12.484 -6.43 9.422 1 90 118 PRO B CA 1
ATOM 3756 C C . PRO B 1 118 ? -12.445 -7.191 8.102 1 90 118 PRO B C 1
ATOM 3758 O O . PRO B 1 118 ? -12.438 -6.574 7.031 1 90 118 PRO B O 1
ATOM 3761 N N . ILE B 1 119 ? -12.133 -8.461 8.125 1 91.75 119 ILE B N 1
ATOM 3762 C CA . ILE B 1 119 ? -12.195 -9.32 6.949 1 91.75 119 ILE B CA 1
ATOM 3763 C C . ILE B 1 119 ? -13.43 -10.219 7.027 1 91.75 119 ILE B C 1
ATOM 3765 O O . ILE B 1 119 ? -13.57 -11.016 7.961 1 91.75 119 ILE B O 1
ATOM 3769 N N . SER B 1 120 ? -14.328 -10.07 6.023 1 89.06 120 SER B N 1
ATOM 3770 C CA . SER B 1 120 ? -15.648 -10.688 6.07 1 89.06 120 SER B CA 1
ATOM 3771 C C . SER B 1 120 ? -15.602 -12.133 5.586 1 89.06 120 SER B C 1
ATOM 3773 O O . SER B 1 120 ? -16.625 -12.828 5.582 1 89.06 120 SER B O 1
ATOM 3775 N N . PHE B 1 121 ? -14.523 -12.555 5.129 1 91.06 121 PHE B N 1
ATOM 3776 C CA . PHE B 1 121 ? -14.352 -13.922 4.652 1 91.06 121 PHE B CA 1
ATOM 3777 C C . PHE B 1 121 ? -13.258 -14.633 5.434 1 91.06 121 PHE B C 1
ATOM 3779 O O . PHE B 1 121 ? -12.516 -14 6.191 1 91.06 121 PHE B O 1
ATOM 3786 N N . SER B 1 122 ? -13.219 -15.875 5.246 1 93.31 122 SER B N 1
ATOM 3787 C CA . SER B 1 122 ? -12.188 -16.672 5.906 1 93.31 122 SER B CA 1
ATOM 3788 C C . SER B 1 122 ? -10.938 -16.766 5.035 1 93.31 122 SER B C 1
ATOM 3790 O O . SER B 1 122 ? -11.031 -16.969 3.822 1 93.31 122 SER B O 1
ATOM 3792 N N . TYR B 1 123 ? -9.852 -16.547 5.691 1 95.94 123 TYR B N 1
ATOM 3793 C CA . TYR B 1 123 ? -8.586 -16.75 4.984 1 95.94 123 TYR B CA 1
ATOM 3794 C C . TYR B 1 123 ? -7.598 -17.531 5.844 1 95.94 123 TYR B C 1
ATOM 3796 O O . TYR B 1 123 ? -7.73 -17.562 7.07 1 95.94 123 TYR B O 1
ATOM 3804 N N . ILE B 1 124 ? -6.672 -18.234 5.203 1 97.56 124 ILE B N 1
ATOM 3805 C CA . ILE B 1 124 ? -5.629 -18.984 5.883 1 97.56 124 ILE B CA 1
ATOM 3806 C C . ILE B 1 124 ? -4.27 -18.656 5.277 1 97.56 124 ILE B C 1
ATOM 3808 O O . ILE B 1 124 ? -4.137 -18.562 4.055 1 97.56 124 ILE B O 1
ATOM 3812 N N . VAL B 1 125 ? -3.271 -18.438 6.137 1 98.38 125 VAL B N 1
ATOM 3813 C CA . VAL B 1 125 ? -1.904 -18.188 5.691 1 98.38 125 VAL B CA 1
ATOM 3814 C C . VAL B 1 125 ? -1.036 -19.406 5.965 1 98.38 125 VAL B C 1
ATOM 3816 O O . VAL B 1 125 ? -0.817 -19.781 7.121 1 98.38 125 VAL B O 1
ATOM 3819 N N . HIS B 1 126 ? -0.595 -20.047 4.902 1 98.62 126 HIS B N 1
ATOM 3820 C CA . HIS B 1 126 ? 0.383 -21.125 4.973 1 98.62 126 HIS B CA 1
ATOM 3821 C C . HIS B 1 126 ? 1.798 -20.609 4.746 1 98.62 126 HIS B C 1
ATOM 3823 O O . HIS B 1 126 ? 2.045 -19.859 3.797 1 98.62 126 HIS B O 1
ATOM 3829 N N . GLU B 1 127 ? 2.707 -21 5.613 1 98.75 127 GLU B N 1
ATOM 3830 C CA . GLU B 1 127 ? 4.051 -20.438 5.516 1 98.75 127 GLU B CA 1
ATOM 3831 C C . GLU B 1 127 ? 5.062 -21.5 5.086 1 98.75 127 GLU B C 1
ATOM 3833 O O . GLU B 1 127 ? 4.977 -22.656 5.516 1 98.75 127 GLU B O 1
ATOM 3838 N N . LEU B 1 128 ? 5.941 -21.141 4.203 1 98.81 128 LEU B N 1
ATOM 3839 C CA . LEU B 1 128 ? 7.051 -21.969 3.748 1 98.81 128 LEU B CA 1
ATOM 3840 C C . LEU B 1 128 ? 8.281 -21.75 4.617 1 98.81 128 LEU B C 1
ATOM 3842 O O . LEU B 1 128 ? 8.805 -20.625 4.691 1 98.81 128 LEU B O 1
ATOM 3846 N N . GLU B 1 129 ? 8.742 -22.781 5.238 1 98.19 129 GLU B N 1
ATOM 3847 C CA . GLU B 1 129 ? 9.945 -22.703 6.066 1 98.19 129 GLU B CA 1
ATOM 3848 C C . GLU B 1 129 ? 11.203 -22.641 5.211 1 98.19 129 GLU B C 1
ATOM 3850 O O . GLU B 1 129 ? 11.477 -23.562 4.434 1 98.19 129 GLU B O 1
ATOM 3855 N N . PRO B 1 130 ? 11.898 -21.531 5.363 1 96.88 130 PRO B N 1
ATOM 3856 C CA . PRO B 1 130 ? 13.117 -21.438 4.555 1 96.88 130 PRO B CA 1
ATOM 3857 C C . PRO B 1 130 ? 14.18 -22.453 4.992 1 96.88 130 PRO B C 1
ATOM 3859 O O . PRO B 1 130 ? 14.141 -22.953 6.121 1 96.88 130 PRO B O 1
ATOM 3862 N N . VAL B 1 131 ? 15.078 -22.797 4.098 1 96.56 131 VAL B N 1
ATOM 3863 C CA . VAL B 1 131 ? 16.234 -23.641 4.414 1 96.56 131 VAL B CA 1
ATOM 3864 C C . VAL B 1 131 ? 17.469 -22.766 4.605 1 96.56 131 VAL B C 1
ATOM 3866 O O . VAL B 1 131 ? 17.484 -21.609 4.18 1 96.56 131 VAL B O 1
ATOM 3869 N N . GLU B 1 132 ? 18.484 -23.281 5.164 1 94.12 132 GLU B N 1
ATOM 3870 C CA . GLU B 1 132 ? 19.688 -22.547 5.543 1 94.12 132 GLU B CA 1
ATOM 3871 C C . GLU B 1 132 ? 20.297 -21.844 4.332 1 94.12 132 GLU B C 1
ATOM 3873 O O . GLU B 1 132 ? 20.781 -20.719 4.438 1 94.12 132 GLU B O 1
ATOM 3878 N N . GLU B 1 133 ? 20.234 -22.5 3.219 1 93.75 133 GLU B N 1
ATOM 3879 C CA . GLU B 1 133 ? 20.891 -22 2.02 1 93.75 133 GLU B CA 1
ATOM 3880 C C . GLU B 1 133 ? 20.219 -20.734 1.506 1 93.75 133 GLU B C 1
ATOM 3882 O O . GLU B 1 133 ? 20.797 -19.969 0.729 1 93.75 133 GLU B O 1
ATOM 3887 N N . GLN B 1 134 ? 18.969 -20.484 1.914 1 95.06 134 GLN B N 1
ATOM 3888 C CA . GLN B 1 134 ? 18.203 -19.328 1.448 1 95.06 134 GLN B CA 1
ATOM 3889 C C . GLN B 1 134 ? 18.484 -18.094 2.318 1 95.06 134 GLN B C 1
ATOM 3891 O O . GLN B 1 134 ? 18.141 -16.984 1.949 1 95.06 134 GLN B O 1
ATOM 3896 N N . LEU B 1 135 ? 19.078 -18.312 3.512 1 94.25 135 LEU B N 1
ATOM 3897 C CA . LEU B 1 135 ? 19.234 -17.234 4.477 1 94.25 135 LEU B CA 1
ATOM 3898 C C . LEU B 1 135 ? 20.438 -16.359 4.117 1 94.25 135 LEU B C 1
ATOM 3900 O O . LEU B 1 135 ? 21.5 -16.875 3.77 1 94.25 135 LEU B O 1
ATOM 3904 N N . PRO B 1 136 ? 20.188 -15.078 4.164 1 89.31 136 PRO B N 1
ATOM 3905 C CA . PRO B 1 136 ? 21.344 -14.219 3.887 1 89.31 136 PRO B CA 1
ATOM 3906 C C . PRO B 1 136 ? 22.406 -14.305 4.965 1 89.31 136 PRO B C 1
ATOM 3908 O O . PRO B 1 136 ? 22.156 -14.836 6.051 1 89.31 136 PRO B O 1
ATOM 3911 N N . GLN B 1 137 ? 23.516 -13.695 4.629 1 86.06 137 GLN B N 1
ATOM 3912 C CA . GLN B 1 137 ? 24.672 -13.789 5.52 1 86.06 137 GLN B CA 1
ATOM 3913 C C . GLN B 1 137 ? 24.406 -13.047 6.828 1 86.06 137 GLN B C 1
ATOM 3915 O O . GLN B 1 137 ? 24.875 -13.461 7.891 1 86.06 137 GLN B O 1
ATOM 3920 N N . ASP B 1 138 ? 23.641 -12.008 6.758 1 86.5 138 ASP B N 1
ATOM 3921 C CA . ASP B 1 138 ? 23.422 -11.18 7.941 1 86.5 138 ASP B CA 1
ATOM 3922 C C . ASP B 1 138 ? 22.141 -11.578 8.672 1 86.5 138 ASP B C 1
ATOM 3924 O O . ASP B 1 138 ? 21.625 -10.82 9.484 1 86.5 138 ASP B O 1
ATOM 3928 N N . TRP B 1 139 ? 21.688 -12.758 8.367 1 86.38 139 TRP B N 1
ATOM 3929 C CA . TRP B 1 139 ? 20.406 -13.211 8.898 1 86.38 139 TRP B CA 1
ATOM 3930 C C . TRP B 1 139 ? 20.422 -13.219 10.422 1 86.38 139 TRP B C 1
ATOM 3932 O O . TRP B 1 139 ? 19.422 -12.898 11.062 1 86.38 139 TRP B O 1
ATOM 3942 N N . GLU B 1 140 ? 21.594 -13.469 11.008 1 82.56 140 GLU B N 1
ATOM 3943 C CA . GLU B 1 140 ? 21.688 -13.562 12.461 1 82.56 140 GLU B CA 1
ATOM 3944 C C . GLU B 1 140 ? 21.781 -12.172 13.094 1 82.56 140 GLU B C 1
ATOM 3946 O O . GLU B 1 140 ? 21.375 -11.984 14.242 1 82.56 140 GLU B O 1
ATOM 3951 N N . GLU B 1 141 ? 22.25 -11.266 12.32 1 82.75 141 GLU B N 1
ATOM 3952 C CA . GLU B 1 141 ? 22.406 -9.898 12.812 1 82.75 141 GLU B CA 1
ATOM 3953 C C . GLU B 1 141 ? 21.094 -9.133 12.719 1 82.75 141 GLU B C 1
ATOM 3955 O O . GLU B 1 141 ? 20.703 -8.422 13.648 1 82.75 141 GLU B O 1
ATOM 3960 N N . TRP B 1 142 ? 20.516 -9.266 11.656 1 83.06 142 TRP B N 1
ATOM 3961 C CA . TRP B 1 142 ? 19.219 -8.656 11.438 1 83.06 142 TRP B CA 1
ATOM 3962 C C . TRP B 1 142 ? 18.141 -9.727 11.234 1 83.06 142 TRP B C 1
ATOM 3964 O O . TRP B 1 142 ? 17.828 -10.086 10.102 1 83.06 142 TRP B O 1
ATOM 3974 N N . HIS B 1 143 ? 17.609 -10.172 12.297 1 80.62 143 HIS B N 1
ATOM 3975 C CA . HIS B 1 143 ? 16.625 -11.25 12.273 1 80.62 143 HIS B CA 1
ATOM 3976 C C . HIS B 1 143 ? 15.336 -10.836 12.984 1 80.62 143 HIS B C 1
ATOM 3978 O O . HIS B 1 143 ? 15.18 -11.094 14.18 1 80.62 143 HIS B O 1
ATOM 3984 N N . PRO B 1 144 ? 14.594 -10.203 12.211 1 84.75 144 PRO B N 1
ATOM 3985 C CA . PRO B 1 144 ? 13.328 -9.859 12.859 1 84.75 144 PRO B CA 1
ATOM 3986 C C . PRO B 1 144 ? 12.547 -11.086 13.328 1 84.75 144 PRO B C 1
ATOM 3988 O O . PRO B 1 144 ? 12.836 -12.203 12.891 1 84.75 144 PRO B O 1
ATOM 3991 N N . GLU B 1 145 ? 11.688 -10.828 14.273 1 88.94 145 GLU B N 1
ATOM 3992 C CA . GLU B 1 145 ? 10.781 -11.898 14.695 1 88.94 145 GLU B CA 1
ATOM 3993 C C . GLU B 1 145 ? 9.812 -12.273 13.578 1 88.94 145 GLU B C 1
ATOM 3995 O O . GLU B 1 145 ? 8.977 -11.453 13.172 1 88.94 145 GLU B O 1
ATOM 4000 N N . HIS B 1 146 ? 9.891 -13.508 13.148 1 92.81 146 HIS B N 1
ATOM 4001 C CA . HIS B 1 146 ? 9.078 -13.945 12.016 1 92.81 146 HIS B CA 1
ATOM 4002 C C . HIS B 1 146 ? 7.82 -14.672 12.484 1 92.81 146 HIS B C 1
ATOM 4004 O O . HIS B 1 146 ? 6.836 -14.742 11.75 1 92.81 146 HIS B O 1
ATOM 4010 N N . THR B 1 147 ? 7.867 -15.188 13.641 1 91.94 147 THR B N 1
ATOM 4011 C CA . THR B 1 147 ? 6.762 -16 14.125 1 91.94 147 THR B CA 1
ATOM 4012 C C . THR B 1 147 ? 5.605 -15.133 14.594 1 91.94 147 THR B C 1
ATOM 4014 O O . THR B 1 147 ? 5.82 -14.117 15.258 1 91.94 147 THR B O 1
ATOM 4017 N N . SER B 1 148 ? 4.48 -15.5 14.141 1 88.88 148 SER B N 1
ATOM 4018 C CA . SER B 1 148 ? 3.289 -14.797 14.609 1 88.88 148 SER B CA 1
ATOM 4019 C C . SER B 1 148 ? 2.889 -15.266 16 1 88.88 148 SER B C 1
ATOM 4021 O O . SER B 1 148 ? 3.123 -16.422 16.375 1 88.88 148 SER B O 1
ATOM 4023 N N . SER B 1 149 ? 2.371 -14.297 16.75 1 82.62 149 SER B N 1
ATOM 4024 C CA . SER B 1 149 ? 1.904 -14.617 18.109 1 82.62 149 SER B CA 1
ATOM 4025 C C . SER B 1 149 ? 0.558 -13.961 18.391 1 82.62 149 SER B C 1
ATOM 4027 O O . SER B 1 149 ? 0.073 -13.148 17.594 1 82.62 149 SER B O 1
ATOM 4029 N N . GLY B 1 150 ? -0.008 -14.484 19.422 1 82.62 150 GLY B N 1
ATOM 4030 C CA . GLY B 1 150 ? -1.284 -13.922 19.844 1 82.62 150 GLY B CA 1
ATOM 4031 C C . GLY B 1 150 ? -2.475 -14.617 19.203 1 82.62 150 GLY B C 1
ATOM 4032 O O . GLY B 1 150 ? -2.332 -15.695 18.625 1 82.62 150 GLY B O 1
ATOM 4033 N N . LEU B 1 151 ? -3.613 -14.008 19.312 1 87.5 151 LEU B N 1
ATOM 4034 C CA . LEU B 1 151 ? -4.855 -14.57 18.797 1 87.5 151 LEU B CA 1
ATOM 4035 C C . LEU B 1 151 ? -4.949 -14.383 17.281 1 87.5 151 LEU B C 1
ATOM 4037 O O . LEU B 1 151 ? -4.422 -13.406 16.75 1 87.5 151 LEU B O 1
ATOM 4041 N N . LEU B 1 152 ? -5.598 -15.359 16.688 1 91.44 152 LEU B N 1
ATOM 4042 C CA . LEU B 1 152 ? -5.895 -15.227 15.273 1 91.44 152 LEU B CA 1
ATOM 4043 C C . LEU B 1 152 ? -6.781 -14.016 15.008 1 91.44 152 LEU B C 1
ATOM 4045 O O . LEU B 1 152 ? -7.656 -13.695 15.82 1 91.44 152 LEU B O 1
ATOM 4049 N N . HIS B 1 153 ? -6.48 -13.344 13.93 1 92.31 153 HIS B N 1
ATOM 4050 C CA . HIS B 1 153 ? -7.461 -12.383 13.43 1 92.31 153 HIS B CA 1
ATOM 4051 C C . HIS B 1 153 ? -8.82 -13.039 13.234 1 92.31 153 HIS B C 1
ATOM 4053 O O . HIS B 1 153 ? -8.898 -14.211 12.852 1 92.31 153 HIS B O 1
ATOM 4059 N N . PRO B 1 154 ? -9.953 -12.359 13.492 1 88.12 154 PRO B N 1
ATOM 4060 C CA . PRO B 1 154 ? -11.281 -12.961 13.375 1 88.12 154 PRO B CA 1
ATOM 4061 C C . PRO B 1 154 ? -11.508 -13.648 12.031 1 88.12 154 PRO B C 1
ATOM 4063 O O . PRO B 1 154 ? -12.242 -14.641 11.953 1 88.12 154 PRO B O 1
ATOM 4066 N N . GLY B 1 155 ? -10.969 -13.266 10.938 1 89.81 155 GLY B N 1
ATOM 4067 C CA . GLY B 1 155 ? -11.125 -13.898 9.633 1 89.81 155 GLY B CA 1
ATOM 4068 C C . GLY B 1 155 ? -10.031 -14.898 9.32 1 89.81 155 GLY B C 1
ATOM 4069 O O . GLY B 1 155 ? -10.07 -15.562 8.281 1 89.81 155 GLY B O 1
ATOM 4070 N N . GLU B 1 156 ? -9.195 -15.117 10.227 1 94.44 156 GLU B N 1
ATOM 4071 C CA . GLU B 1 156 ? -8.008 -15.938 9.992 1 94.44 156 GLU B CA 1
ATOM 4072 C C . GLU B 1 156 ? -8.211 -17.359 10.508 1 94.44 156 GLU B C 1
ATOM 4074 O O . GLU B 1 156 ? -8.703 -17.562 11.617 1 94.44 156 GLU B O 1
ATOM 4079 N N . GLY B 1 157 ? -7.93 -18.312 9.688 1 94.56 157 GLY B N 1
ATOM 4080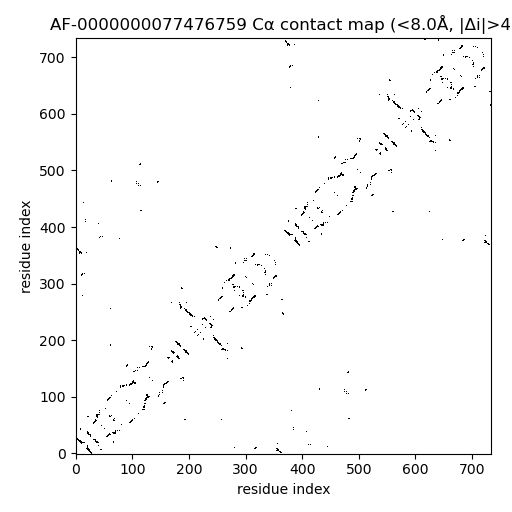 C CA . GLY B 1 157 ? -7.852 -19.703 10.141 1 94.56 157 GLY B CA 1
ATOM 4081 C C . GLY B 1 157 ? -6.43 -20.156 10.414 1 94.56 157 GLY B C 1
ATOM 4082 O O . GLY B 1 157 ? -5.473 -19.438 10.125 1 94.56 157 GLY B O 1
ATOM 4083 N N . GLU B 1 158 ? -6.34 -21.312 11.008 1 94.94 158 GLU B N 1
ATOM 4084 C CA . GLU B 1 158 ? -5.027 -21.875 11.328 1 94.94 158 GLU B CA 1
ATOM 4085 C C . GLU B 1 158 ? -4.316 -22.359 10.062 1 94.94 158 GLU B C 1
ATOM 4087 O O . GLU B 1 158 ? -4.859 -23.172 9.32 1 94.94 158 GLU B O 1
ATOM 4092 N N . GLY B 1 159 ? -3.17 -21.75 9.844 1 95.19 159 GLY B N 1
ATOM 4093 C CA . GLY B 1 159 ? -2.381 -22.188 8.703 1 95.19 159 GLY B CA 1
ATOM 4094 C C . GLY B 1 159 ? -1.328 -23.219 9.062 1 95.19 159 GLY B C 1
ATOM 4095 O O . GLY B 1 159 ? -1.134 -23.531 10.242 1 95.19 159 GLY B O 1
ATOM 4096 N N . ARG B 1 160 ? -0.682 -23.766 8.102 1 96.12 160 ARG B N 1
ATOM 4097 C CA . ARG B 1 160 ? 0.376 -24.75 8.32 1 96.12 160 ARG B CA 1
ATOM 4098 C C . ARG B 1 160 ? 1.741 -24.172 7.953 1 96.12 160 ARG B C 1
ATOM 4100 O O . ARG B 1 160 ? 1.829 -23.203 7.211 1 96.12 160 ARG B O 1
ATOM 4107 N N . THR B 1 161 ? 2.729 -24.734 8.594 1 97.69 161 THR B N 1
ATOM 4108 C CA . THR B 1 161 ? 4.109 -24.531 8.172 1 97.69 161 THR B CA 1
ATOM 4109 C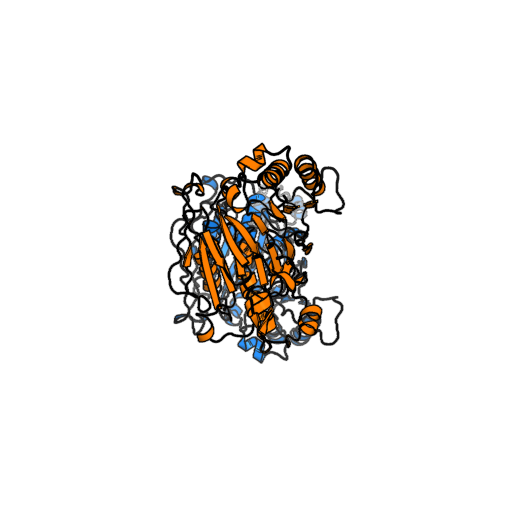 C . THR B 1 161 ? 4.57 -25.672 7.258 1 97.69 161 THR B C 1
ATOM 4111 O O . THR B 1 161 ? 4.562 -26.828 7.656 1 97.69 161 THR B O 1
ATOM 4114 N N . ILE B 1 162 ? 4.906 -25.297 6.047 1 98.69 162 ILE B N 1
ATOM 4115 C CA . ILE B 1 162 ? 5.262 -26.281 5.031 1 98.69 162 ILE B CA 1
ATOM 4116 C C . ILE B 1 162 ? 6.781 -26.406 4.934 1 98.69 162 ILE B C 1
ATOM 4118 O O . ILE B 1 162 ? 7.48 -25.406 4.777 1 98.69 162 ILE B O 1
ATOM 4122 N N . ARG B 1 163 ? 7.297 -27.641 5.016 1 98.31 163 ARG B N 1
ATOM 4123 C CA . ARG B 1 163 ? 8.734 -27.891 4.969 1 98.31 163 ARG B CA 1
ATOM 4124 C C . ARG B 1 163 ? 9.133 -28.516 3.641 1 98.31 163 ARG B C 1
ATOM 4126 O O . ARG B 1 163 ? 8.32 -29.188 2.988 1 98.31 163 ARG B O 1
ATOM 4133 N N . ARG B 1 164 ? 10.305 -28.156 3.338 1 98.06 164 ARG B N 1
ATOM 4134 C CA . ARG B 1 164 ? 10.867 -28.797 2.145 1 98.06 164 ARG B CA 1
ATOM 4135 C C . ARG B 1 164 ? 10.875 -30.312 2.281 1 9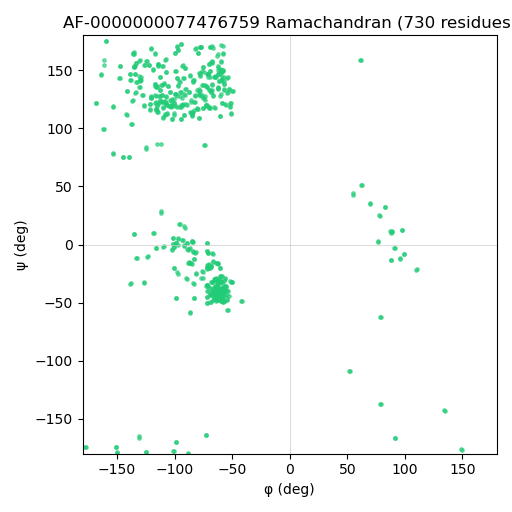8.06 164 ARG B C 1
ATOM 4137 O O . ARG B 1 164 ? 11.219 -30.844 3.34 1 98.06 164 ARG B O 1
ATOM 4144 N N . ASP B 1 165 ? 10.516 -31.047 1.226 1 96.81 165 ASP B N 1
ATOM 4145 C CA . ASP B 1 165 ? 10.5 -32.5 1.286 1 96.81 165 ASP B CA 1
ATOM 4146 C C . ASP B 1 165 ? 11.766 -33.094 0.672 1 96.81 165 ASP B C 1
ATOM 4148 O O . ASP B 1 165 ? 12.719 -32.375 0.39 1 96.81 165 ASP B O 1
ATOM 4152 N N . GLU B 1 166 ? 11.766 -34.375 0.483 1 94.81 166 GLU B N 1
ATOM 4153 C CA . GLU B 1 166 ? 12.953 -35.094 0.033 1 94.81 166 GLU B CA 1
ATOM 4154 C C . GLU B 1 166 ? 13.289 -34.781 -1.417 1 94.81 166 GLU B C 1
ATOM 4156 O O . GLU B 1 166 ? 14.438 -34.875 -1.838 1 94.81 166 GLU B O 1
ATOM 4161 N N . THR B 1 167 ? 12.352 -34.281 -2.154 1 93.94 167 THR B N 1
ATOM 4162 C CA . THR B 1 167 ? 12.562 -33.938 -3.557 1 93.94 167 THR B CA 1
ATOM 4163 C C . THR B 1 167 ? 13.07 -32.5 -3.697 1 93.94 167 THR B C 1
ATOM 4165 O O . THR B 1 167 ? 13.406 -32.062 -4.797 1 93.94 167 THR B O 1
ATOM 4168 N N . GLY B 1 168 ? 13.164 -31.781 -2.568 1 95.81 168 GLY B N 1
ATOM 4169 C CA . GLY B 1 168 ? 13.609 -30.391 -2.59 1 95.81 168 GLY B CA 1
ATOM 4170 C C . GLY B 1 168 ? 12.477 -29.406 -2.818 1 95.81 168 GLY B C 1
ATOM 4171 O O . GLY B 1 168 ? 12.719 -28.234 -3.059 1 95.81 168 GLY B O 1
ATOM 4172 N N . ALA B 1 169 ? 11.242 -29.891 -2.725 1 98.25 169 ALA B N 1
ATOM 4173 C CA . ALA B 1 169 ? 10.07 -29.062 -3.018 1 98.25 169 ALA B CA 1
ATOM 4174 C C . ALA B 1 169 ? 9.25 -28.812 -1.758 1 98.25 169 ALA B C 1
ATOM 4176 O O . ALA B 1 169 ? 9.312 -29.578 -0.802 1 98.25 169 ALA B O 1
ATOM 4177 N N . TRP B 1 170 ? 8.664 -27.672 -1.594 1 98.81 170 TRP B N 1
ATOM 4178 C CA . TRP B 1 170 ? 7.531 -27.453 -0.703 1 98.81 170 TRP B CA 1
ATOM 4179 C C . TRP B 1 170 ? 6.215 -27.797 -1.398 1 98.81 170 TRP B C 1
ATOM 4181 O O . TRP B 1 170 ? 5.828 -27.125 -2.363 1 98.81 170 TRP B O 1
ATOM 4191 N N . HIS B 1 171 ? 5.504 -28.797 -1.021 1 98.44 171 HIS B N 1
ATOM 4192 C CA . HIS B 1 171 ? 4.219 -29.156 -1.609 1 98.44 171 HIS B CA 1
ATOM 4193 C C . HIS B 1 171 ? 3.098 -28.266 -1.07 1 98.44 171 HIS B C 1
ATOM 4195 O O . HIS B 1 171 ? 2.703 -28.406 0.091 1 98.44 171 HIS B O 1
ATOM 4201 N N . LEU B 1 172 ? 2.58 -27.391 -1.887 1 98.38 172 LEU B N 1
ATOM 4202 C CA . LEU B 1 172 ? 1.618 -26.391 -1.42 1 98.38 172 LEU B CA 1
ATOM 4203 C C . LEU B 1 172 ? 0.2 -26.953 -1.451 1 98.38 172 LEU B C 1
ATOM 4205 O O . LEU B 1 172 ? -0.494 -26.953 -0.432 1 98.38 172 LEU B O 1
ATOM 4209 N N . PHE B 1 173 ? -0.268 -27.375 -2.596 1 93.94 173 PHE B N 1
ATOM 4210 C CA . PHE B 1 173 ? -1.579 -28.016 -2.664 1 93.94 173 PHE B CA 1
ATOM 4211 C C . PHE B 1 173 ? -1.729 -28.812 -3.955 1 93.94 173 PHE B C 1
ATOM 4213 O O . PHE B 1 173 ? -0.925 -28.656 -4.879 1 93.94 173 PHE B O 1
ATOM 4220 N N . GLU B 1 174 ? -2.611 -29.719 -3.961 1 95.12 174 GLU B N 1
ATOM 4221 C CA . GLU B 1 174 ? -2.957 -30.578 -5.094 1 95.12 174 GLU B CA 1
ATOM 4222 C C . GLU B 1 174 ? -4.461 -30.828 -5.16 1 95.12 174 GLU B C 1
ATOM 4224 O O . GLU B 1 174 ? -5.109 -31.016 -4.129 1 95.12 174 GLU B O 1
ATOM 4229 N N . ASP B 1 175 ? -5.023 -30.672 -6.332 1 92.25 175 ASP B N 1
ATOM 4230 C CA . ASP B 1 175 ? -6.414 -31.047 -6.555 1 92.25 175 ASP B CA 1
ATOM 4231 C C . ASP B 1 175 ? -6.551 -31.906 -7.809 1 92.25 175 ASP B C 1
ATOM 4233 O O . ASP B 1 175 ? -5.598 -32.594 -8.211 1 92.25 175 ASP B O 1
ATOM 4237 N N . SER B 1 176 ? -7.734 -32.125 -8.328 1 88.56 176 SER B N 1
ATOM 4238 C CA . SER B 1 176 ? -7.973 -33.031 -9.453 1 88.56 176 SER B CA 1
ATOM 4239 C C . SER B 1 176 ? -7.32 -32.5 -10.727 1 88.56 176 SER B C 1
ATOM 4241 O O . SER B 1 176 ? -7.129 -33.25 -11.688 1 88.56 176 SER B O 1
ATOM 4243 N N . ARG B 1 177 ? -6.805 -31.266 -10.656 1 91.94 177 ARG B N 1
ATOM 4244 C CA . ARG B 1 177 ? -6.348 -30.672 -11.914 1 91.94 177 ARG B CA 1
ATOM 4245 C C . ARG B 1 177 ? -4.91 -30.188 -11.805 1 91.94 177 ARG B C 1
ATOM 4247 O O . ARG B 1 177 ? -4.168 -30.188 -12.789 1 91.94 177 ARG B O 1
ATOM 4254 N N . PHE B 1 178 ? -4.551 -29.703 -10.531 1 95.94 178 PHE B N 1
ATOM 4255 C CA . PHE B 1 178 ? -3.262 -29.031 -10.43 1 95.94 178 PHE B CA 1
ATOM 4256 C C . PHE B 1 178 ? -2.443 -29.609 -9.273 1 95.94 178 PHE B C 1
ATOM 4258 O O . PHE B 1 178 ? -3.002 -30.062 -8.281 1 95.94 178 PHE B O 1
ATOM 4265 N N . VAL B 1 179 ? -1.19 -29.672 -9.5 1 97.25 179 VAL B N 1
ATOM 4266 C CA . VAL B 1 179 ? -0.199 -29.797 -8.438 1 97.25 179 VAL B CA 1
ATOM 4267 C C . VAL B 1 179 ? 0.649 -28.531 -8.367 1 97.25 179 VAL B C 1
ATOM 4269 O O . VAL B 1 179 ? 1.241 -28.109 -9.359 1 97.25 179 VAL B O 1
ATOM 4272 N N . VAL B 1 180 ? 0.657 -27.891 -7.207 1 98.44 180 VAL B N 1
ATOM 4273 C CA . VAL B 1 180 ? 1.423 -26.656 -7.035 1 98.44 180 VAL B CA 1
ATOM 4274 C C . VAL B 1 180 ? 2.516 -26.859 -5.992 1 98.44 180 VAL B C 1
ATOM 4276 O O . VAL B 1 180 ? 2.234 -27.281 -4.867 1 98.44 180 VAL B O 1
ATOM 4279 N N . LYS B 1 181 ? 3.723 -26.641 -6.383 1 98.75 181 LYS B N 1
ATOM 4280 C CA . LYS B 1 181 ? 4.902 -26.75 -5.531 1 98.75 181 LYS B CA 1
ATOM 4281 C C . LYS B 1 181 ? 5.703 -25.453 -5.535 1 98.75 181 LYS B C 1
ATOM 4283 O O . LYS B 1 181 ? 5.504 -24.594 -6.402 1 98.75 181 LYS B O 1
ATOM 4288 N N . ALA B 1 182 ? 6.469 -25.312 -4.484 1 98.88 182 ALA B N 1
ATOM 4289 C CA . ALA B 1 182 ? 7.469 -24.25 -4.453 1 98.88 182 ALA B CA 1
ATOM 4290 C C . ALA B 1 182 ? 8.883 -24.812 -4.434 1 98.88 182 ALA B C 1
ATOM 4292 O O . ALA B 1 182 ? 9.078 -25.984 -4.074 1 98.88 182 ALA B O 1
ATOM 4293 N N . GLY B 1 183 ? 9.812 -24.109 -4.887 1 98.69 183 GLY B N 1
ATOM 4294 C CA . GLY B 1 183 ? 11.234 -24.391 -4.781 1 98.69 183 GLY B CA 1
ATOM 4295 C C . GLY B 1 183 ? 12.062 -23.203 -4.359 1 98.69 183 GLY B C 1
ATOM 4296 O O . GLY B 1 183 ? 11.641 -22.047 -4.539 1 98.69 183 GLY B O 1
ATOM 4297 N N . ALA B 1 184 ? 13.195 -23.5 -3.791 1 98.38 184 ALA B N 1
ATOM 4298 C CA . ALA B 1 184 ? 14.078 -22.422 -3.326 1 98.38 184 ALA B CA 1
ATOM 4299 C C . ALA B 1 184 ? 14.797 -21.766 -4.496 1 98.38 184 ALA B C 1
ATOM 4301 O O . ALA B 1 184 ? 15.219 -22.438 -5.438 1 98.38 184 ALA B O 1
ATOM 4302 N N . ILE B 1 185 ? 14.867 -20.469 -4.453 1 98.56 185 ILE B N 1
ATOM 4303 C CA . ILE B 1 185 ? 15.75 -19.703 -5.332 1 98.56 185 ILE B CA 1
ATOM 4304 C C . ILE B 1 185 ? 16.562 -18.703 -4.508 1 98.56 185 ILE B C 1
ATOM 4306 O O . ILE B 1 185 ? 16.188 -18.375 -3.383 1 98.56 185 ILE B O 1
ATOM 4310 N N . TYR B 1 186 ? 17.703 -18.266 -5.059 1 97.81 186 TYR B N 1
ATOM 4311 C CA . TYR B 1 186 ? 18.594 -17.453 -4.246 1 97.81 186 TYR B CA 1
ATOM 4312 C C . TYR B 1 186 ? 18.359 -15.969 -4.484 1 97.81 186 TYR B C 1
ATOM 4314 O O . TYR B 1 186 ? 18.312 -15.516 -5.633 1 97.81 186 TYR B O 1
ATOM 4322 N N . HIS B 1 187 ? 18.156 -15.25 -3.492 1 97.94 187 HIS B N 1
ATOM 4323 C CA . HIS B 1 187 ? 17.953 -13.812 -3.389 1 97.94 187 HIS B CA 1
ATOM 4324 C C . HIS B 1 187 ? 18.453 -13.281 -2.045 1 97.94 187 HIS B C 1
ATOM 4326 O O . HIS B 1 187 ? 19.078 -14.016 -1.283 1 97.94 187 HIS B O 1
ATOM 4332 N N . ARG B 1 188 ? 18.328 -12.031 -1.775 1 95.38 188 ARG B N 1
ATOM 4333 C CA . ARG B 1 188 ? 18.875 -11.391 -0.583 1 95.38 188 ARG B CA 1
ATOM 4334 C C . ARG B 1 188 ? 18.109 -11.82 0.666 1 95.38 188 ARG B C 1
ATOM 4336 O O . ARG B 1 188 ? 18.578 -11.617 1.787 1 95.38 188 ARG B O 1
ATOM 4343 N N . VAL B 1 189 ? 16.922 -12.359 0.525 1 96.75 189 VAL B N 1
ATOM 4344 C CA . VAL B 1 189 ? 16.109 -12.961 1.572 1 96.75 189 VAL B CA 1
ATOM 4345 C C . VAL B 1 189 ? 15.516 -14.281 1.074 1 96.75 189 VAL B C 1
ATOM 4347 O O . VAL B 1 189 ? 15.594 -14.586 -0.117 1 96.75 189 VAL B O 1
ATOM 4350 N N . PRO B 1 190 ? 14.969 -15.133 2.016 1 97.38 190 PRO B N 1
ATOM 4351 C CA . PRO B 1 190 ? 14.336 -16.359 1.526 1 97.38 190 PRO B CA 1
ATOM 4352 C C . PRO B 1 190 ? 13.305 -16.094 0.43 1 97.38 190 PRO B C 1
ATOM 4354 O O . PRO B 1 190 ? 12.391 -15.281 0.619 1 97.38 190 PRO B O 1
ATOM 4357 N N . CYS B 1 191 ? 13.492 -16.672 -0.684 1 98.62 191 CYS B N 1
ATOM 4358 C CA . CYS B 1 191 ? 12.672 -16.453 -1.87 1 98.62 191 CYS B CA 1
ATOM 4359 C C . CYS B 1 191 ? 12.32 -17.781 -2.539 1 98.62 191 CYS B C 1
ATOM 4361 O O . CYS B 1 191 ? 13.047 -18.766 -2.406 1 98.62 191 CYS B O 1
ATOM 4363 N N . PHE B 1 192 ? 11.18 -17.797 -3.234 1 98.94 192 PHE B N 1
ATOM 4364 C CA . PHE B 1 192 ? 10.672 -19.047 -3.795 1 98.94 192 PHE B CA 1
ATOM 4365 C C . PHE B 1 192 ? 10.227 -18.844 -5.238 1 98.94 192 PHE B C 1
ATOM 4367 O O . PHE B 1 192 ? 9.82 -17.75 -5.621 1 98.94 192 PHE B O 1
ATOM 4374 N N . GLY B 1 193 ? 10.391 -19.844 -6.035 1 98.88 193 GLY B N 1
ATOM 4375 C CA . GLY B 1 193 ? 9.648 -20.031 -7.273 1 98.88 193 GLY B CA 1
ATOM 4376 C C . GLY B 1 193 ? 8.484 -21 -7.141 1 98.88 193 GLY B C 1
ATOM 4377 O O . GLY B 1 193 ? 8.531 -21.906 -6.32 1 98.88 193 GLY B O 1
ATOM 4378 N N . PHE B 1 194 ? 7.473 -20.766 -7.91 1 98.94 194 PHE B N 1
ATOM 4379 C CA . PHE B 1 194 ? 6.285 -21.625 -7.859 1 98.94 194 PHE B CA 1
ATOM 4380 C C . PHE B 1 194 ? 6.133 -22.422 -9.148 1 98.94 194 PHE B C 1
ATOM 4382 O O . PHE B 1 194 ? 6.305 -21.875 -10.242 1 98.94 194 PHE B O 1
ATOM 4389 N N . ILE B 1 195 ? 5.883 -23.719 -9.008 1 98.75 195 ILE B N 1
ATOM 4390 C CA . ILE B 1 195 ? 5.641 -24.625 -10.117 1 98.75 195 ILE B CA 1
ATOM 4391 C C . ILE B 1 195 ? 4.168 -25.031 -10.141 1 98.75 195 ILE B C 1
ATOM 4393 O O . ILE B 1 195 ? 3.674 -25.656 -9.203 1 98.75 195 ILE B O 1
ATOM 4397 N N . ILE B 1 196 ? 3.475 -24.594 -11.156 1 98.44 196 ILE B N 1
ATOM 4398 C CA . ILE B 1 196 ? 2.08 -24.953 -11.375 1 98.44 196 ILE B CA 1
ATOM 4399 C C . ILE B 1 196 ? 1.991 -26.031 -12.469 1 98.44 196 ILE B C 1
ATOM 4401 O O . ILE B 1 196 ? 2.197 -25.734 -13.648 1 98.44 196 ILE B O 1
ATOM 4405 N N . GLN B 1 197 ? 1.686 -27.234 -12.078 1 97.19 197 GLN B N 1
ATOM 4406 C CA . GLN B 1 197 ? 1.61 -28.344 -13.008 1 97.19 197 GLN B CA 1
ATOM 4407 C C . GLN B 1 197 ? 0.168 -28.812 -13.203 1 97.19 197 GLN B C 1
ATOM 4409 O O . GLN B 1 197 ? -0.453 -29.328 -12.266 1 97.19 197 GLN B O 1
ATOM 4414 N N . GLU B 1 198 ? -0.341 -28.531 -14.375 1 95.56 198 GLU B N 1
ATOM 4415 C CA . GLU B 1 198 ? -1.614 -29.141 -14.766 1 95.56 198 GLU B CA 1
ATOM 4416 C C . GLU B 1 198 ? -1.476 -30.641 -14.977 1 95.56 198 GLU B C 1
ATOM 4418 O O . GLU B 1 198 ? -0.515 -31.109 -15.594 1 95.56 198 GLU B O 1
ATOM 4423 N N . LYS B 1 199 ? -2.391 -31.391 -14.398 1 92.75 199 LYS B N 1
ATOM 4424 C CA . LYS B 1 199 ? -2.369 -32.844 -14.578 1 92.75 199 LYS B CA 1
ATOM 4425 C C . LYS B 1 199 ? -2.752 -33.219 -16 1 92.75 199 LYS B C 1
ATOM 4427 O O . LYS B 1 199 ? -3.432 -32.469 -16.703 1 92.75 199 LYS B O 1
ATOM 4432 N N . THR B 1 200 ? -2.252 -34.406 -16.328 1 90.06 200 THR B N 1
ATOM 4433 C CA . THR B 1 200 ? -2.629 -34.938 -17.641 1 90.06 200 THR B CA 1
ATOM 4434 C C . THR B 1 200 ? -4.145 -35.094 -17.734 1 90.06 200 THR B C 1
ATOM 4436 O O . THR B 1 200 ? -4.777 -35.594 -16.812 1 90.06 200 THR B O 1
ATOM 4439 N N . LEU B 1 201 ? -4.641 -34.594 -18.719 1 82.25 201 LEU B N 1
ATOM 4440 C CA . LEU B 1 201 ? -6.078 -34.688 -18.938 1 82.25 201 LEU B CA 1
ATOM 4441 C C . LEU B 1 201 ? -6.395 -35.875 -19.875 1 82.25 201 LEU B C 1
ATOM 4443 O O . LEU B 1 201 ? -5.656 -36.125 -20.828 1 82.25 201 LEU B O 1
ATOM 4447 N N . PRO B 1 202 ? -7.512 -36.562 -19.516 1 78.88 202 PRO B N 1
ATOM 4448 C CA . PRO B 1 202 ? -7.898 -37.656 -20.406 1 78.88 202 PRO B CA 1
ATOM 4449 C C . PRO B 1 202 ? -8.242 -37.156 -21.812 1 78.88 202 PRO B C 1
ATOM 4451 O O . PRO B 1 202 ? -8.625 -36 -21.984 1 78.88 202 PRO B O 1
ATOM 4454 N N . GLY B 1 203 ? -8.055 -38.031 -22.703 1 79.56 203 GLY B N 1
ATOM 4455 C CA . GLY B 1 203 ? -8.414 -37.719 -24.078 1 79.56 203 GLY B CA 1
ATOM 4456 C C . GLY B 1 203 ? -9.898 -37.469 -24.266 1 79.56 203 GLY B C 1
ATOM 4457 O O . GLY B 1 203 ? -10.695 -37.719 -23.359 1 79.56 203 GLY B O 1
ATOM 4458 N N . LYS B 1 204 ? -10.219 -36.844 -25.375 1 83 204 LYS B N 1
ATOM 4459 C CA . LYS B 1 204 ? -11.617 -36.594 -25.703 1 83 204 LYS B CA 1
ATOM 4460 C C . LYS B 1 204 ? -12.367 -37.906 -26 1 83 204 LYS B C 1
ATOM 4462 O O . LYS B 1 204 ? -11.859 -38.75 -26.703 1 83 204 LYS B O 1
ATOM 4467 N N . LEU B 1 205 ? -13.5 -37.969 -25.391 1 86.5 205 LEU B N 1
ATOM 4468 C CA . LEU B 1 205 ? -14.367 -39.125 -25.641 1 86.5 205 LEU B CA 1
ATOM 4469 C C . LEU B 1 205 ? -15.039 -39 -27 1 86.5 205 LEU B C 1
ATOM 4471 O O . LEU B 1 205 ? -15.57 -37.938 -27.344 1 86.5 205 LEU B O 1
ATOM 4475 N N . ASP B 1 206 ? -14.914 -39.969 -27.828 1 88.75 206 ASP B N 1
ATOM 4476 C CA . ASP B 1 206 ? -15.641 -40.031 -29.094 1 88.75 206 ASP B CA 1
ATOM 4477 C C . ASP B 1 206 ? -17.109 -40.375 -28.875 1 88.75 206 ASP B C 1
ATOM 4479 O O . ASP B 1 206 ? -17.484 -41.562 -29.016 1 88.75 206 ASP B O 1
ATOM 4483 N N . ALA B 1 207 ? -17.828 -39.406 -28.625 1 88.5 207 ALA B N 1
ATOM 4484 C CA . ALA B 1 207 ? -19.234 -39.625 -28.297 1 88.5 207 ALA B CA 1
ATOM 4485 C C . ALA B 1 207 ? -19.984 -40.25 -29.469 1 88.5 207 ALA B C 1
ATOM 4487 O O . ALA B 1 207 ? -20.875 -41.062 -29.281 1 88.5 207 ALA B O 1
ATOM 4488 N N . ALA B 1 208 ? -19.672 -39.812 -30.656 1 90.19 208 ALA B N 1
ATOM 4489 C CA . ALA B 1 208 ? -20.312 -40.344 -31.844 1 90.19 208 ALA B CA 1
ATOM 4490 C C . ALA B 1 208 ? -20.062 -41.844 -31.953 1 90.19 208 ALA B C 1
ATOM 4492 O O . ALA B 1 208 ? -20.984 -42.625 -32.219 1 90.19 208 ALA B O 1
ATOM 4493 N N . LYS B 1 209 ? -18.812 -42.188 -31.75 1 90.81 209 LYS B N 1
ATOM 4494 C CA . LYS B 1 209 ? -18.453 -43.594 -31.812 1 90.81 209 LYS B CA 1
ATOM 4495 C C . LYS B 1 209 ? -19.125 -44.406 -30.688 1 90.81 209 LYS B C 1
ATOM 4497 O O . LYS B 1 209 ? -19.562 -45.531 -30.906 1 90.81 209 LYS B O 1
ATOM 4502 N N . LEU B 1 210 ? -19.234 -43.812 -29.594 1 90.81 210 LEU B N 1
ATOM 4503 C CA . LEU B 1 210 ? -19.891 -44.469 -28.469 1 90.81 210 LEU B CA 1
ATOM 4504 C C . LEU B 1 210 ? -21.375 -44.688 -28.75 1 90.81 210 LEU B C 1
ATOM 4506 O O . LEU B 1 210 ? -21.922 -45.75 -28.422 1 90.81 210 LEU B O 1
ATOM 4510 N N . LYS B 1 211 ? -21.922 -43.625 -29.281 1 89.38 211 LYS B N 1
ATOM 4511 C CA . LYS B 1 211 ? -23.312 -43.75 -29.656 1 89.38 211 LYS B CA 1
ATOM 4512 C C . LYS B 1 211 ? -23.516 -44.875 -30.672 1 89.38 211 LYS B C 1
ATOM 4514 O O . LYS B 1 211 ? -24.469 -45.656 -30.578 1 89.38 211 LYS B O 1
ATOM 4519 N N . GLU B 1 212 ? -22.641 -44.906 -31.641 1 89.75 212 GLU B N 1
ATOM 4520 C CA . GLU B 1 212 ? -22.703 -45.969 -32.656 1 89.75 212 GLU B CA 1
ATOM 4521 C C . GLU B 1 212 ? -22.562 -47.344 -32.031 1 89.75 212 GLU B C 1
ATOM 4523 O O . GLU B 1 212 ? -23.172 -48.312 -32.531 1 89.75 212 GLU B O 1
ATOM 4528 N N . LEU B 1 213 ? -21.828 -47.344 -30.984 1 88.38 213 LEU B N 1
ATOM 4529 C CA . LEU B 1 213 ? -21.562 -48.625 -30.312 1 88.38 213 LEU B CA 1
ATOM 4530 C C . LEU B 1 213 ? -22.672 -48.938 -29.312 1 88.38 213 LEU B C 1
ATOM 4532 O O . LEU B 1 213 ? -22.641 -49.969 -28.656 1 88.38 213 LEU B O 1
ATOM 4536 N N . GLY B 1 214 ? -23.625 -48 -29.172 1 85.5 214 GLY B N 1
ATOM 4537 C CA . GLY B 1 214 ? -24.797 -48.25 -28.344 1 85.5 214 GLY B CA 1
ATOM 4538 C C . GLY B 1 214 ? -24.594 -47.875 -26.891 1 85.5 214 GLY B C 1
ATOM 4539 O O . GLY B 1 214 ? -25.297 -48.375 -26.016 1 85.5 214 GLY B O 1
ATOM 4540 N N . VAL B 1 215 ? -23.516 -47.219 -26.672 1 88.5 215 VAL B N 1
ATOM 4541 C CA . VAL B 1 215 ? -23.266 -46.812 -25.281 1 88.5 215 VAL B CA 1
ATOM 4542 C C . VAL B 1 215 ? -24.094 -45.562 -24.984 1 88.5 215 VAL B C 1
ATOM 4544 O O . VAL B 1 215 ? -23.891 -44.5 -25.609 1 88.5 215 VAL B O 1
ATOM 4547 N N . PRO B 1 216 ? -25.062 -45.594 -24.047 1 83.94 216 PRO B N 1
ATOM 4548 C CA . PRO B 1 216 ? -25.828 -44.406 -23.703 1 83.94 216 PRO B CA 1
ATOM 4549 C C . PRO B 1 216 ? -24.984 -43.344 -22.969 1 83.94 216 PRO B C 1
ATOM 4551 O O . PRO B 1 216 ? -24.109 -43.719 -22.188 1 83.94 216 PRO B O 1
ATOM 4554 N N . PRO B 1 217 ? -25.312 -42.062 -23.297 1 84.69 217 PRO B N 1
ATOM 4555 C CA . PRO B 1 217 ? -24.641 -41.031 -22.547 1 84.69 217 PRO B CA 1
ATOM 4556 C C . PRO B 1 217 ? -24.891 -41.125 -21.031 1 84.69 217 PRO B C 1
ATOM 4558 O O . PRO B 1 217 ? -25.953 -41.594 -20.625 1 84.69 217 PRO B O 1
ATOM 4561 N N . GLY B 1 218 ? -23.953 -40.688 -20.125 1 81.88 218 GLY B N 1
ATOM 4562 C CA . GLY B 1 218 ? -24.078 -40.75 -18.672 1 81.88 218 GLY B CA 1
ATOM 4563 C C . GLY B 1 218 ? -22.844 -41.281 -17.984 1 81.88 218 GLY B C 1
ATOM 4564 O O . GLY B 1 218 ? -21.719 -41 -18.391 1 81.88 218 GLY B O 1
ATOM 4565 N N . PRO B 1 219 ? -23.094 -42.031 -16.984 1 85.19 219 PRO B N 1
ATOM 4566 C CA . PRO B 1 219 ? -22 -42.5 -16.125 1 85.19 219 PRO B CA 1
ATOM 4567 C C . PRO B 1 219 ? -21.016 -43.406 -16.875 1 85.19 219 PRO B C 1
ATOM 4569 O O . PRO B 1 219 ? -19.828 -43.438 -16.531 1 85.19 219 PRO B O 1
ATOM 4572 N N . LEU B 1 220 ? -21.531 -44.156 -17.875 1 86.62 220 LEU B N 1
ATOM 4573 C CA . LEU B 1 220 ? -20.641 -45.031 -18.609 1 86.62 220 LEU B CA 1
ATOM 4574 C C . LEU B 1 220 ? -19.609 -44.25 -19.406 1 86.62 220 LEU B C 1
ATOM 4576 O O . LEU B 1 220 ? -18.453 -44.656 -19.5 1 86.62 220 LEU B O 1
ATOM 4580 N N . TYR B 1 221 ? -20.047 -43.094 -20 1 87.62 221 TYR B N 1
ATOM 4581 C CA . TYR B 1 221 ? -19.125 -42.219 -20.719 1 87.62 221 TYR B CA 1
ATOM 4582 C C . TYR B 1 221 ? -17.984 -41.781 -19.812 1 87.62 221 TYR B C 1
ATOM 4584 O O . TYR B 1 221 ? -16.812 -41.812 -20.234 1 87.62 221 TYR B O 1
ATOM 4592 N N . SER B 1 222 ? -18.297 -41.5 -18.531 1 85.25 222 SER B N 1
ATOM 4593 C CA . SER B 1 222 ? -17.312 -41.031 -17.578 1 85.25 222 SER B CA 1
ATOM 4594 C C . SER B 1 222 ? -16.312 -42.156 -17.25 1 85.25 222 SER B C 1
ATOM 4596 O O . SER B 1 222 ? -15.102 -41.906 -17.172 1 85.25 222 SER B O 1
ATOM 4598 N N . ARG B 1 223 ? -16.844 -43.281 -17.062 1 87 223 ARG B N 1
ATOM 4599 C CA . ARG B 1 223 ? -15.992 -44.406 -16.734 1 87 223 ARG B CA 1
ATOM 4600 C C . ARG B 1 223 ? -15.039 -44.719 -17.891 1 87 223 ARG B C 1
ATOM 4602 O O . ARG B 1 223 ? -13.852 -44.969 -17.672 1 87 223 ARG B O 1
ATOM 4609 N N . ILE B 1 224 ? -15.594 -44.719 -19.062 1 87.75 224 ILE B N 1
ATOM 4610 C CA . ILE B 1 224 ? -14.797 -45 -20.25 1 87.75 224 ILE B CA 1
ATOM 4611 C C . ILE B 1 224 ? -13.734 -43.906 -20.422 1 87.75 224 ILE B C 1
ATOM 4613 O O . ILE B 1 224 ? -12.57 -44.219 -20.703 1 87.75 224 ILE B O 1
ATOM 4617 N N . LYS B 1 225 ? -14.117 -42.656 -20.141 1 85.25 225 LYS B N 1
ATOM 4618 C CA . LYS B 1 225 ? -13.188 -41.531 -20.266 1 85.25 225 LYS B CA 1
ATOM 4619 C C . LYS B 1 225 ? -12.039 -41.656 -19.266 1 85.25 225 LYS B C 1
ATOM 4621 O O . LYS B 1 225 ? -10.914 -41.25 -19.562 1 85.25 225 LYS B O 1
ATOM 4626 N N . GLN B 1 226 ? -12.352 -42.281 -18.172 1 81.31 226 GLN B N 1
ATOM 4627 C CA . GLN B 1 226 ? -11.344 -42.438 -17.141 1 81.31 226 GLN B CA 1
ATOM 4628 C C . GLN B 1 226 ? -10.461 -43.656 -17.406 1 81.31 226 GLN B C 1
ATOM 4630 O O . GLN B 1 226 ? -9.57 -43.969 -16.609 1 81.31 226 GLN B O 1
ATOM 4635 N N . GLY B 1 227 ? -10.68 -44.281 -18.438 1 81.94 227 GLY B N 1
ATOM 4636 C CA . GLY B 1 227 ? -9.812 -45.375 -18.875 1 81.94 227 GLY B CA 1
ATOM 4637 C C . GLY B 1 227 ? -10.336 -46.75 -18.5 1 81.94 227 GLY B C 1
ATOM 4638 O O . GLY B 1 227 ? -9.625 -47.75 -18.609 1 81.94 227 GLY B O 1
ATOM 4639 N N . GLU B 1 228 ? -11.609 -46.688 -18.078 1 88 228 GLU B N 1
ATOM 4640 C CA . GLU B 1 228 ? -12.172 -47.969 -17.656 1 88 228 GLU B CA 1
ATOM 4641 C C . GLU B 1 228 ? -12.773 -48.719 -18.844 1 88 228 GLU B C 1
ATOM 4643 O O . GLU B 1 228 ? -13.539 -48.156 -19.625 1 88 228 GLU B O 1
ATOM 4648 N N . THR B 1 229 ? -12.43 -49.969 -18.984 1 90.94 229 THR B N 1
ATOM 4649 C CA . THR B 1 229 ? -13.086 -50.812 -19.969 1 90.94 229 THR B CA 1
ATOM 4650 C C . THR B 1 229 ? -14.492 -51.188 -19.516 1 90.94 229 THR B C 1
ATOM 4652 O O . THR B 1 229 ? -14.695 -51.594 -18.359 1 90.94 229 THR B O 1
ATOM 4655 N N . VAL B 1 230 ? -15.391 -50.969 -20.312 1 90.19 230 VAL B N 1
ATOM 4656 C CA . VAL B 1 230 ? -16.781 -51.219 -19.938 1 90.19 230 VAL B CA 1
ATOM 4657 C C . VAL B 1 230 ? -17.359 -52.312 -20.844 1 90.19 230 VAL B C 1
ATOM 4659 O O . VAL B 1 230 ? -17.078 -52.344 -22.047 1 90.19 230 VAL B O 1
ATOM 4662 N N . THR B 1 231 ? -18.062 -53.219 -20.266 1 90.56 231 THR B N 1
ATOM 4663 C CA . THR B 1 231 ? -18.797 -54.25 -21 1 90.56 231 THR B CA 1
ATOM 4664 C C . THR B 1 231 ? -20.281 -53.938 -21.047 1 90.56 231 THR B C 1
ATOM 4666 O O . THR B 1 231 ? -20.922 -53.719 -20.016 1 90.56 231 THR B O 1
ATOM 4669 N N . LEU B 1 232 ? -20.781 -53.875 -22.25 1 88 232 LEU B N 1
ATOM 4670 C CA . LEU B 1 232 ? -22.188 -53.594 -22.422 1 88 232 LEU B CA 1
ATOM 4671 C C . LEU B 1 232 ? -23.047 -54.812 -22.156 1 88 232 LEU B C 1
ATOM 4673 O O . LEU B 1 232 ? -22.531 -55.906 -21.984 1 88 232 LEU B O 1
ATOM 4677 N N . ASP B 1 233 ? -24.375 -54.562 -22.094 1 85.12 233 ASP B N 1
ATOM 4678 C CA . ASP B 1 233 ? -25.328 -55.625 -21.812 1 85.12 233 ASP B CA 1
ATOM 4679 C C . ASP B 1 233 ? -25.281 -56.719 -22.891 1 85.12 233 ASP B C 1
ATOM 4681 O O . ASP B 1 233 ? -25.531 -57.875 -22.609 1 85.12 233 ASP B O 1
ATOM 4685 N N . ASN B 1 234 ? -24.969 -56.344 -24.078 1 86.94 234 ASN B N 1
ATOM 4686 C CA . ASN B 1 234 ? -24.953 -57.281 -25.188 1 86.94 234 ASN B CA 1
ATOM 4687 C C . ASN B 1 234 ? -23.641 -58.031 -25.281 1 86.94 234 ASN B C 1
ATOM 4689 O O . ASN B 1 234 ? -23.422 -58.781 -26.219 1 86.94 234 ASN B O 1
ATOM 4693 N N . GLY B 1 235 ? -22.734 -57.781 -24.312 1 89.19 235 GLY B N 1
ATOM 4694 C CA . GLY B 1 235 ? -21.469 -58.5 -24.25 1 89.19 235 GLY B CA 1
ATOM 4695 C C . GLY B 1 235 ? -20.328 -57.75 -24.922 1 89.19 235 GLY B C 1
ATOM 4696 O O . GLY B 1 235 ? -19.172 -58.156 -24.812 1 89.19 235 GLY B O 1
ATOM 4697 N N . GLN B 1 236 ? -20.703 -56.719 -25.641 1 89.06 236 GLN B N 1
ATOM 4698 C CA . GLN B 1 236 ? -19.672 -55.938 -26.328 1 89.06 236 GLN B CA 1
ATOM 4699 C C . GLN B 1 236 ? -18.781 -55.219 -25.328 1 89.06 236 GLN B C 1
ATOM 4701 O O . GLN B 1 236 ? -19.266 -54.594 -24.391 1 89.06 236 GLN B O 1
ATOM 4706 N N . VAL B 1 237 ? -17.422 -55.375 -25.453 1 92.5 237 VAL B N 1
ATOM 4707 C CA . VAL B 1 237 ? -16.453 -54.719 -24.594 1 92.5 237 VAL B CA 1
ATOM 4708 C C . VAL B 1 237 ? -15.977 -53.406 -25.266 1 92.5 237 VAL B C 1
ATOM 4710 O O . VAL B 1 237 ? -15.57 -53.438 -26.422 1 92.5 237 VAL B O 1
ATOM 4713 N N . ILE B 1 238 ? -16.203 -52.312 -24.594 1 91.25 238 ILE B N 1
ATOM 4714 C CA . ILE B 1 238 ? -15.719 -51.031 -25.062 1 91.25 238 ILE B CA 1
ATOM 4715 C C . ILE B 1 238 ? -14.367 -50.688 -24.438 1 91.25 238 ILE B C 1
ATOM 4717 O O . ILE B 1 238 ? -14.273 -50.469 -23.234 1 91.25 238 ILE B O 1
ATOM 4721 N N . ASP B 1 239 ? -13.32 -50.75 -25.219 1 90.5 239 ASP B N 1
ATOM 4722 C CA . ASP B 1 239 ? -11.992 -50.344 -24.797 1 90.5 239 ASP B CA 1
ATOM 4723 C C . ASP B 1 239 ? -11.812 -48.844 -24.922 1 90.5 239 ASP B C 1
ATOM 4725 O O . ASP B 1 239 ? -11.969 -48.281 -26.016 1 90.5 239 ASP B O 1
ATOM 4729 N N . PRO B 1 240 ? -11.477 -48.188 -23.781 1 90.19 240 PRO B N 1
ATOM 4730 C CA . PRO B 1 240 ? -11.281 -46.75 -23.844 1 90.19 240 PRO B CA 1
ATOM 4731 C C . PRO B 1 240 ? -10.344 -46.312 -24.969 1 90.19 240 PRO B C 1
ATOM 4733 O O . PRO B 1 240 ? -10.508 -45.25 -25.562 1 90.19 240 PRO B O 1
ATOM 4736 N N . LYS B 1 241 ? -9.398 -47.062 -25.312 1 88.69 241 LYS B N 1
ATOM 4737 C CA . LYS B 1 241 ? -8.438 -46.75 -26.359 1 88.69 241 LYS B CA 1
ATOM 4738 C C . LYS B 1 241 ? -9.133 -46.531 -27.703 1 88.69 241 LYS B C 1
ATOM 4740 O O . LYS B 1 241 ? -8.602 -45.844 -28.578 1 88.69 241 LYS B O 1
ATOM 4745 N N . ASP B 1 242 ? -10.234 -47.156 -27.797 1 87.38 242 ASP B N 1
ATOM 4746 C CA . ASP B 1 242 ? -10.945 -47.094 -29.062 1 87.38 242 ASP B CA 1
ATOM 4747 C C . ASP B 1 242 ? -11.836 -45.844 -29.156 1 87.38 242 ASP B C 1
ATOM 4749 O O . ASP B 1 242 ? -12.289 -45.5 -30.234 1 87.38 242 ASP B O 1
ATOM 4753 N N . VAL B 1 243 ? -12.016 -45.344 -28.016 1 90.38 243 VAL B N 1
ATOM 4754 C CA . VAL B 1 243 ? -13.062 -44.344 -28.062 1 90.38 243 VAL B CA 1
ATOM 4755 C C . VAL B 1 243 ? -12.586 -43.062 -27.328 1 90.38 243 VAL B C 1
ATOM 4757 O O . VAL B 1 243 ? -13.305 -42.094 -27.266 1 90.38 243 VAL B O 1
ATOM 4760 N N . VAL B 1 244 ? -11.562 -43.156 -26.656 1 87.62 244 VAL B N 1
ATOM 4761 C CA . VAL B 1 244 ? -10.984 -42 -26 1 87.62 244 VAL B CA 1
ATOM 4762 C C . VAL B 1 244 ? -9.711 -41.562 -26.734 1 87.62 244 VAL B C 1
ATOM 4764 O O . VAL B 1 244 ? -8.836 -42.406 -27.016 1 87.62 244 VAL B O 1
ATOM 4767 N N . GLY B 1 245 ? -9.711 -40.375 -27.203 1 83.56 245 GLY B N 1
ATOM 4768 C CA . GLY B 1 245 ? -8.531 -39.812 -27.859 1 83.56 245 GLY B CA 1
ATOM 4769 C C . GLY B 1 245 ? -7.305 -39.812 -26.969 1 83.56 245 GLY B C 1
ATOM 4770 O O . GLY B 1 245 ? -7.375 -40.219 -25.797 1 83.56 245 GLY B O 1
ATOM 4771 N N . PRO B 1 246 ? -6.18 -39.5 -27.531 1 82.62 246 PRO B N 1
ATOM 4772 C CA . PRO B 1 246 ? -4.949 -39.469 -26.734 1 82.62 246 PRO B CA 1
ATOM 4773 C C . PRO B 1 246 ? -5.027 -38.469 -25.578 1 82.62 246 PRO B C 1
ATOM 4775 O O . PRO B 1 246 ? -5.676 -37.438 -25.688 1 82.62 246 PRO B O 1
ATOM 4778 N N . SER B 1 247 ? -4.441 -38.906 -24.469 1 83.44 247 SER B N 1
ATOM 4779 C CA . SER B 1 247 ? -4.359 -38 -23.328 1 83.44 247 SER B CA 1
ATOM 4780 C C . SER B 1 247 ? -3.584 -36.75 -23.688 1 83.44 247 SER B C 1
ATOM 4782 O O . SER B 1 247 ? -2.768 -36.75 -24.609 1 83.44 247 SER B O 1
ATOM 4784 N N . ARG B 1 248 ? -3.971 -35.625 -23.078 1 83.44 248 ARG B N 1
ATOM 4785 C CA . ARG B 1 248 ? -3.291 -34.375 -23.266 1 83.44 248 ARG B CA 1
ATOM 4786 C C . ARG B 1 248 ? -2.396 -34.031 -22.078 1 83.44 248 ARG B C 1
ATOM 4788 O O . ARG B 1 248 ? -2.879 -33.906 -20.953 1 83.44 248 ARG B O 1
ATOM 4795 N N . PRO B 1 249 ? -1.087 -33.938 -22.422 1 88.69 249 PRO B N 1
ATOM 4796 C CA . PRO B 1 249 ? -0.206 -33.562 -21.312 1 88.69 249 PRO B CA 1
ATOM 4797 C C . PRO B 1 249 ? -0.582 -32.25 -20.656 1 88.69 249 PRO B C 1
ATOM 4799 O O . PRO B 1 249 ? -0.989 -31.312 -21.359 1 88.69 249 PRO B O 1
ATOM 4802 N N . GLY B 1 250 ? -0.507 -32.125 -19.344 1 93.38 250 GLY B N 1
ATOM 4803 C CA . GLY B 1 250 ? -0.809 -30.906 -18.641 1 93.38 250 GLY B CA 1
ATOM 4804 C C . GLY B 1 250 ? 0.232 -29.812 -18.844 1 93.38 250 GLY B C 1
ATOM 4805 O O . GLY B 1 250 ? 1.41 -30.109 -19.062 1 93.38 250 GLY B O 1
ATOM 4806 N N . ARG B 1 251 ? -0.166 -28.625 -18.859 1 96.12 251 ARG B N 1
ATOM 4807 C CA . ARG B 1 251 ? 0.739 -27.484 -18.953 1 96.12 251 ARG B CA 1
ATOM 4808 C C . ARG B 1 251 ? 1.519 -27.281 -17.672 1 96.12 251 ARG B C 1
ATOM 4810 O O . ARG B 1 251 ? 1.018 -27.594 -16.578 1 96.12 251 ARG B O 1
ATOM 4817 N N . LYS B 1 252 ? 2.684 -26.828 -17.828 1 97.31 252 LYS B N 1
ATOM 4818 C CA . LYS B 1 252 ? 3.531 -26.5 -16.688 1 97.31 252 LYS B CA 1
ATOM 4819 C C . LYS B 1 252 ? 3.953 -25.031 -16.719 1 97.31 252 LYS B C 1
ATOM 4821 O O . LYS B 1 252 ? 4.613 -24.594 -17.672 1 97.31 252 LYS B O 1
ATOM 4826 N N . VAL B 1 253 ? 3.545 -24.219 -15.742 1 98.56 253 VAL B N 1
ATOM 4827 C CA . VAL B 1 253 ? 3.92 -22.812 -15.609 1 98.56 253 VAL B CA 1
ATOM 4828 C C . VAL B 1 253 ? 4.84 -22.641 -14.398 1 98.56 253 VAL B C 1
ATOM 4830 O O . VAL B 1 253 ? 4.543 -23.125 -13.312 1 98.56 253 VAL B O 1
ATOM 4833 N N . VAL B 1 254 ? 5.957 -22.016 -14.594 1 98.88 254 VAL B N 1
ATOM 4834 C CA . VAL B 1 254 ? 6.902 -21.703 -13.523 1 98.88 254 VAL B CA 1
ATOM 4835 C C . VAL B 1 254 ? 7.008 -20.188 -13.344 1 98.88 254 VAL B C 1
ATOM 4837 O O . VAL B 1 254 ? 7.332 -19.469 -14.297 1 98.88 254 VAL B O 1
ATOM 4840 N N . ILE B 1 255 ? 6.668 -19.703 -12.164 1 98.94 255 ILE B N 1
ATOM 4841 C CA . ILE B 1 255 ? 6.73 -18.281 -11.828 1 98.94 255 ILE B CA 1
ATOM 4842 C C . ILE B 1 255 ? 7.777 -18.062 -10.734 1 98.94 255 ILE B C 1
ATOM 4844 O O . ILE B 1 255 ? 7.609 -18.516 -9.602 1 98.94 255 ILE B O 1
ATOM 4848 N N . LEU B 1 256 ? 8.82 -17.375 -11.062 1 98.94 256 LEU B N 1
ATOM 4849 C CA . LEU B 1 256 ? 9.914 -17.172 -10.125 1 98.94 256 LEU B CA 1
ATOM 4850 C C . LEU B 1 256 ? 9.789 -15.82 -9.43 1 98.94 256 LEU B C 1
ATOM 4852 O O . LEU B 1 256 ? 9.328 -14.844 -10.031 1 98.94 256 LEU B O 1
ATOM 4856 N N . GLY B 1 257 ? 10.164 -15.766 -8.094 1 98.69 257 GLY B N 1
ATOM 4857 C CA . GLY B 1 257 ? 10.445 -14.492 -7.457 1 98.69 257 GLY B CA 1
ATOM 4858 C C . GLY B 1 257 ? 11.758 -13.875 -7.902 1 98.69 257 GLY B C 1
ATOM 4859 O O . GLY B 1 257 ? 12.305 -14.258 -8.938 1 98.69 257 GLY B O 1
ATOM 4860 N N . ASP B 1 258 ? 12.211 -12.914 -7.141 1 98.81 258 ASP B N 1
ATOM 4861 C CA . ASP B 1 258 ? 13.5 -12.281 -7.422 1 98.81 258 ASP B CA 1
ATOM 4862 C C . ASP B 1 258 ? 14.648 -13.258 -7.188 1 98.81 258 ASP B C 1
ATOM 4864 O O . ASP B 1 258 ? 14.656 -13.992 -6.199 1 98.81 258 ASP B O 1
ATOM 4868 N N . THR B 1 259 ? 15.625 -13.234 -8.117 1 98.75 259 THR B N 1
ATOM 4869 C CA . THR B 1 259 ? 16.703 -14.195 -7.922 1 98.75 259 THR B CA 1
ATOM 4870 C C . THR B 1 259 ? 17.922 -13.836 -8.773 1 98.75 259 THR B C 1
ATOM 4872 O O . THR B 1 259 ? 17.766 -13.312 -9.883 1 98.75 259 THR B O 1
ATOM 4875 N N . HIS B 1 260 ? 19.062 -14.109 -8.234 1 98.44 260 HIS B N 1
ATOM 4876 C CA . HIS B 1 260 ? 20.281 -14.07 -9.047 1 98.44 260 HIS B CA 1
ATOM 4877 C C . HIS B 1 260 ? 20.734 -15.477 -9.43 1 98.44 260 HIS B C 1
ATOM 4879 O O . HIS B 1 260 ? 21.656 -15.641 -10.234 1 98.44 260 HIS B O 1
ATOM 4885 N N . ASP B 1 261 ? 20 -16.469 -8.898 1 98.25 261 ASP B N 1
ATOM 4886 C CA . ASP B 1 261 ? 20.344 -17.859 -9.18 1 98.25 261 ASP B CA 1
ATOM 4887 C C . ASP B 1 261 ? 19.188 -18.797 -8.875 1 98.25 261 ASP B C 1
ATOM 4889 O O . ASP B 1 261 ? 18.984 -19.203 -7.727 1 98.25 261 ASP B O 1
ATOM 4893 N N . PRO B 1 262 ? 18.453 -19.188 -9.875 1 98.38 262 PRO B N 1
ATOM 4894 C CA . PRO B 1 262 ? 17.312 -20.094 -9.672 1 98.38 262 PRO B CA 1
ATOM 4895 C C . PRO B 1 262 ? 17.703 -21.562 -9.82 1 98.38 262 PRO B C 1
ATOM 4897 O O . PRO B 1 262 ? 16.828 -22.438 -9.867 1 98.38 262 PRO B O 1
ATOM 4900 N N . SER B 1 263 ? 18.922 -21.953 -9.797 1 97.81 263 SER B N 1
ATOM 4901 C CA . SER B 1 263 ? 19.422 -23.281 -10.133 1 97.81 263 SER B CA 1
ATOM 4902 C C . SER B 1 263 ? 18.859 -24.344 -9.188 1 97.81 263 SER B C 1
ATOM 4904 O O . SER B 1 263 ? 18.625 -25.484 -9.586 1 97.81 263 SER B O 1
ATOM 4906 N N . PRO B 1 264 ? 18.625 -24 -7.906 1 97.06 264 PRO B N 1
ATOM 4907 C CA . PRO B 1 264 ? 18.078 -25.031 -7.027 1 97.06 264 PRO B CA 1
ATOM 4908 C C . PRO B 1 264 ? 16.719 -25.547 -7.488 1 97.06 264 PRO B C 1
ATOM 4910 O O . PRO B 1 264 ? 16.297 -26.641 -7.102 1 97.06 264 PRO B O 1
ATOM 4913 N N . LEU B 1 265 ? 16.062 -24.797 -8.289 1 96.69 265 LEU B N 1
ATOM 4914 C CA . LEU B 1 265 ? 14.711 -25.094 -8.734 1 96.69 265 LEU B CA 1
ATOM 4915 C C . LEU B 1 265 ? 14.727 -25.891 -10.039 1 96.69 265 LEU B C 1
ATOM 4917 O O . LEU B 1 265 ? 13.672 -26.234 -10.586 1 96.69 265 LEU B O 1
ATOM 4921 N N . THR B 1 266 ? 15.891 -26.188 -10.602 1 98.25 266 THR B N 1
ATOM 4922 C CA . THR B 1 266 ? 16.062 -26.719 -11.945 1 98.25 266 THR B CA 1
ATOM 4923 C C . THR B 1 266 ? 15.273 -28.016 -12.133 1 98.25 266 THR B C 1
ATOM 4925 O O . THR B 1 266 ? 14.5 -28.141 -13.078 1 98.25 266 THR B O 1
ATOM 4928 N N . SER B 1 267 ? 15.391 -28.953 -11.219 1 98.06 267 SER B N 1
ATOM 4929 C CA . SER B 1 267 ? 14.766 -30.266 -11.359 1 98.06 267 SER B CA 1
ATOM 4930 C C . SER B 1 267 ? 13.25 -30.156 -11.352 1 98.06 267 SER B C 1
ATOM 4932 O O . SER B 1 267 ? 12.57 -30.875 -12.094 1 98.06 267 SER B O 1
ATOM 4934 N N . LEU B 1 268 ? 12.734 -29.266 -10.57 1 98.12 268 LEU B N 1
ATOM 4935 C CA . LEU B 1 268 ? 11.289 -29.094 -10.422 1 98.12 268 LEU B CA 1
ATOM 4936 C C . LEU B 1 268 ? 10.695 -28.391 -11.641 1 98.12 268 LEU B C 1
ATOM 4938 O O . LEU B 1 268 ? 9.516 -28.562 -11.953 1 98.12 268 LEU B O 1
ATOM 4942 N N . ALA B 1 269 ? 11.508 -27.625 -12.375 1 98.44 269 ALA B N 1
ATOM 4943 C CA . ALA B 1 269 ? 11.008 -26.703 -13.391 1 98.44 269 ALA B CA 1
ATOM 4944 C C . ALA B 1 269 ? 11.164 -27.281 -14.789 1 98.44 269 ALA B C 1
ATOM 4946 O O . ALA B 1 269 ? 10.766 -26.672 -15.773 1 98.44 269 ALA B O 1
ATOM 4947 N N . GLN B 1 270 ? 11.703 -28.484 -14.891 1 98.25 270 GLN B N 1
ATOM 4948 C CA . GLN B 1 270 ? 12.008 -29.078 -16.188 1 98.25 270 GLN B CA 1
ATOM 4949 C C . GLN B 1 270 ? 10.766 -29.156 -17.062 1 98.25 270 GLN B C 1
ATOM 4951 O O . GLN B 1 270 ? 9.695 -29.547 -16.609 1 98.25 270 GLN B O 1
ATOM 4956 N N . GLY B 1 271 ? 10.938 -28.719 -18.344 1 96.5 271 GLY B N 1
ATOM 4957 C CA . GLY B 1 271 ? 9.891 -28.891 -19.344 1 96.5 271 GLY B CA 1
ATOM 4958 C C . GLY B 1 271 ? 8.773 -27.859 -19.203 1 96.5 271 GLY B C 1
ATOM 4959 O O . GLY B 1 271 ? 7.641 -28.109 -19.609 1 96.5 271 GLY B O 1
ATOM 4960 N N . ALA B 1 272 ? 9.062 -26.719 -18.625 1 97.06 272 ALA B N 1
ATOM 4961 C CA . ALA B 1 272 ? 8.055 -25.688 -18.453 1 97.06 272 ALA B CA 1
ATOM 4962 C C . ALA B 1 272 ? 7.523 -25.188 -19.797 1 97.06 272 ALA B C 1
ATOM 4964 O O . ALA B 1 272 ? 8.297 -25.016 -20.734 1 97.06 272 ALA B O 1
ATOM 4965 N N . ASP B 1 273 ? 6.199 -25.078 -19.859 1 96.69 273 ASP B N 1
ATOM 4966 C CA . ASP B 1 273 ? 5.625 -24.438 -21.031 1 96.69 273 ASP B CA 1
ATOM 4967 C C . ASP B 1 273 ? 5.891 -22.922 -21.016 1 96.69 273 ASP B C 1
ATOM 4969 O O . ASP B 1 273 ? 6.152 -22.328 -22.047 1 96.69 273 ASP B O 1
ATOM 4973 N N . VAL B 1 274 ? 5.781 -22.344 -19.859 1 98.12 274 VAL B N 1
ATOM 4974 C CA . VAL B 1 274 ? 6.082 -20.938 -19.672 1 98.12 274 VAL B CA 1
ATOM 4975 C C . VAL B 1 274 ? 6.945 -20.75 -18.422 1 98.12 274 VAL B C 1
ATOM 4977 O O . VAL B 1 274 ? 6.645 -21.312 -17.359 1 98.12 274 VAL B O 1
ATOM 4980 N N . LEU B 1 275 ? 8 -20.031 -18.562 1 98.69 275 LEU B N 1
ATOM 4981 C CA . LEU B 1 275 ? 8.789 -19.547 -17.438 1 98.69 275 LEU B CA 1
ATOM 4982 C C . LEU B 1 275 ? 8.633 -18.031 -17.297 1 98.69 275 LEU B C 1
ATOM 4984 O O . LEU B 1 275 ? 8.891 -17.281 -18.234 1 98.69 275 LEU B O 1
ATOM 4988 N N . VAL B 1 276 ? 8.109 -17.594 -16.172 1 98.94 276 VAL B N 1
ATOM 4989 C CA . VAL B 1 276 ? 8.148 -16.172 -15.812 1 98.94 276 VAL B CA 1
ATOM 4990 C C . VAL B 1 276 ? 9.383 -15.891 -14.961 1 98.94 276 VAL B C 1
ATOM 4992 O O . VAL B 1 276 ? 9.578 -16.5 -13.906 1 98.94 276 VAL B O 1
ATOM 4995 N N . HIS B 1 277 ? 10.25 -15.031 -15.367 1 98.94 277 HIS B N 1
ATOM 4996 C CA . HIS B 1 277 ? 11.531 -14.75 -14.727 1 98.94 277 HIS B CA 1
ATOM 4997 C C . HIS B 1 277 ? 11.812 -13.25 -14.703 1 98.94 277 HIS B C 1
ATOM 4999 O O . HIS B 1 277 ? 11.477 -12.531 -15.648 1 98.94 277 HIS B O 1
ATOM 5005 N N . GLU B 1 278 ? 12.383 -12.781 -13.625 1 98.88 278 GLU B N 1
ATOM 5006 C CA . GLU B 1 278 ? 12.773 -11.375 -13.586 1 98.88 278 GLU B CA 1
ATOM 5007 C C . GLU B 1 278 ? 13.938 -11.102 -14.539 1 98.88 278 GLU B C 1
ATOM 5009 O O . GLU B 1 278 ? 14.758 -11.984 -14.797 1 98.88 278 GLU B O 1
ATOM 5014 N N . ALA B 1 279 ? 13.969 -9.945 -15.047 1 98.62 279 ALA B N 1
ATOM 5015 C CA . ALA B 1 279 ? 15.109 -9.344 -15.727 1 98.62 279 ALA B CA 1
ATOM 5016 C C . ALA B 1 279 ? 15.258 -7.871 -15.344 1 98.62 279 ALA B C 1
ATOM 5018 O O . ALA B 1 279 ? 15.016 -6.984 -16.156 1 98.62 279 ALA B O 1
ATOM 5019 N N . THR B 1 280 ? 15.734 -7.66 -14.18 1 98.75 280 THR B N 1
ATOM 5020 C CA . THR B 1 280 ? 15.711 -6.344 -13.547 1 98.75 280 THR B CA 1
ATOM 5021 C C . THR B 1 280 ? 16.656 -5.387 -14.258 1 98.75 280 THR B C 1
ATOM 5023 O O . THR B 1 280 ? 16.328 -4.219 -14.469 1 98.75 280 THR B O 1
ATOM 5026 N N . LEU B 1 281 ? 17.859 -5.879 -14.602 1 98.69 281 LEU B N 1
ATOM 5027 C CA . LEU B 1 281 ? 18.891 -5.047 -15.234 1 98.69 281 LEU B CA 1
ATOM 5028 C C . LEU B 1 281 ? 19.375 -5.684 -16.531 1 98.69 281 LEU B C 1
ATOM 5030 O O . LEU B 1 281 ? 19.312 -6.902 -16.688 1 98.69 281 LEU B O 1
ATOM 5034 N N . GLU B 1 282 ? 19.859 -4.875 -17.406 1 98.62 282 GLU B N 1
ATOM 5035 C CA . GLU B 1 282 ? 20.359 -5.336 -18.703 1 98.62 282 GLU B CA 1
ATOM 5036 C C . GLU B 1 282 ? 21.641 -6.148 -18.547 1 98.62 282 GLU B C 1
ATOM 5038 O O . GLU B 1 282 ? 22.25 -6.148 -17.469 1 98.62 282 GLU B O 1
ATOM 5043 N N . ASN B 1 283 ? 22.094 -6.801 -19.609 1 98.69 283 ASN B N 1
ATOM 5044 C CA . ASN B 1 283 ? 23.219 -7.723 -19.562 1 98.69 283 ASN B CA 1
ATOM 5045 C C . ASN B 1 283 ? 24.516 -7.012 -19.172 1 98.69 283 ASN B C 1
ATOM 5047 O O . ASN B 1 283 ? 25.344 -7.574 -18.453 1 98.69 283 ASN B O 1
ATOM 5051 N N . ASN B 1 284 ? 24.703 -5.77 -19.594 1 98.19 284 ASN B N 1
ATOM 5052 C CA . ASN B 1 284 ? 25.922 -5.027 -19.312 1 98.19 284 ASN B CA 1
ATOM 5053 C C . ASN B 1 284 ? 26.016 -4.633 -17.844 1 98.19 284 ASN B C 1
ATOM 5055 O O . ASN B 1 284 ? 27.047 -4.164 -17.391 1 98.19 284 ASN B O 1
ATOM 5059 N N . MET B 1 285 ? 24.969 -4.867 -17.125 1 98.31 285 MET B N 1
ATOM 5060 C CA . MET B 1 285 ? 24.953 -4.551 -15.695 1 98.31 285 MET B CA 1
ATOM 5061 C C . MET B 1 285 ? 24.906 -5.824 -14.859 1 98.31 285 MET B C 1
ATOM 5063 O O . MET B 1 285 ? 24.359 -5.832 -13.758 1 98.31 285 MET B O 1
ATOM 5067 N N . ARG B 1 286 ? 25.438 -6.875 -15.359 1 98.44 286 ARG B N 1
ATOM 5068 C CA . ARG B 1 286 ? 25.406 -8.18 -14.711 1 98.44 286 ARG B CA 1
ATOM 5069 C C . ARG B 1 286 ? 26.016 -8.117 -13.312 1 98.44 286 ARG B C 1
ATOM 5071 O O . ARG B 1 286 ? 25.484 -8.688 -12.367 1 98.44 286 ARG B O 1
ATOM 5078 N N . ALA B 1 287 ? 27.141 -7.449 -13.141 1 98.44 287 ALA B N 1
ATOM 5079 C CA . ALA B 1 287 ? 27.797 -7.344 -11.844 1 98.44 287 ALA B CA 1
ATOM 5080 C C . ALA B 1 287 ? 26.875 -6.691 -10.812 1 98.44 287 ALA B C 1
ATOM 5082 O O . ALA B 1 287 ? 26.766 -7.164 -9.68 1 98.44 287 ALA B O 1
ATOM 5083 N N . LYS B 1 288 ? 26.266 -5.609 -11.188 1 98.06 288 LYS B N 1
ATOM 5084 C CA . LYS B 1 288 ? 25.328 -4.922 -10.305 1 98.06 288 LYS B CA 1
ATOM 5085 C C . LYS B 1 288 ? 24.125 -5.809 -9.992 1 98.06 288 LYS B C 1
ATOM 5087 O O . LYS B 1 288 ? 23.656 -5.84 -8.852 1 98.06 288 LYS B O 1
ATOM 5092 N N . ALA B 1 289 ? 23.594 -6.453 -11.023 1 98.38 289 ALA B N 1
ATOM 5093 C CA . ALA B 1 289 ? 22.469 -7.359 -10.828 1 98.38 289 ALA B CA 1
ATOM 5094 C C . ALA B 1 289 ? 22.781 -8.414 -9.773 1 98.38 289 ALA B C 1
ATOM 5096 O O . ALA B 1 289 ? 22 -8.633 -8.844 1 98.38 289 ALA B O 1
ATOM 5097 N N . LEU B 1 290 ? 23.938 -9.031 -9.867 1 98.06 290 LEU B N 1
ATOM 5098 C CA . LEU B 1 290 ? 24.375 -10.047 -8.922 1 98.06 290 LEU B CA 1
ATOM 5099 C C . LEU B 1 290 ? 24.531 -9.461 -7.523 1 98.06 290 LEU B C 1
ATOM 5101 O O . LEU B 1 290 ? 24.125 -10.07 -6.531 1 98.06 290 LEU B O 1
ATOM 5105 N N . GLU B 1 291 ? 25.062 -8.281 -7.48 1 96.5 291 GLU B N 1
ATOM 5106 C CA . GLU B 1 291 ? 25.297 -7.598 -6.211 1 96.5 291 GLU B CA 1
ATOM 5107 C C . GLU B 1 291 ? 24 -7.391 -5.449 1 96.5 291 GLU B C 1
ATOM 5109 O O . GLU B 1 291 ? 23.953 -7.555 -4.23 1 96.5 291 GLU B O 1
ATOM 5114 N N . VAL B 1 292 ? 22.984 -7.09 -6.16 1 95.69 292 VAL B N 1
ATOM 5115 C CA . VAL B 1 292 ? 21.734 -6.746 -5.488 1 95.69 292 VAL B CA 1
ATOM 5116 C C . VAL B 1 292 ? 20.781 -7.938 -5.527 1 95.69 292 VAL B C 1
ATOM 5118 O O . VAL B 1 292 ? 19.594 -7.809 -5.191 1 95.69 292 VAL B O 1
ATOM 5121 N N . GLY B 1 293 ? 21.203 -9.086 -6.016 1 97.69 293 GLY B N 1
ATOM 5122 C CA . GLY B 1 293 ? 20.453 -10.336 -5.941 1 97.69 293 GLY B CA 1
ATOM 5123 C C . GLY B 1 293 ? 19.406 -10.469 -7.031 1 97.69 293 GLY B C 1
ATOM 5124 O O . GLY B 1 293 ? 18.328 -11.008 -6.793 1 97.69 293 GLY B O 1
ATOM 5125 N N . HIS B 1 294 ? 19.688 -9.898 -8.227 1 98.75 294 HIS B N 1
ATOM 5126 C CA . HIS B 1 294 ? 18.734 -9.922 -9.32 1 98.75 294 HIS B CA 1
ATOM 5127 C C . HIS B 1 294 ? 19.344 -10.531 -10.578 1 98.75 294 HIS B C 1
ATOM 5129 O O . HIS B 1 294 ? 20.469 -11.031 -10.547 1 98.75 294 HIS B O 1
ATOM 5135 N N . SER B 1 295 ? 18.594 -10.586 -11.68 1 98.88 295 SER B N 1
ATOM 5136 C CA . SER B 1 295 ? 19.016 -11.25 -12.906 1 98.88 295 SER B CA 1
ATOM 5137 C C . SER B 1 295 ? 19.016 -10.289 -14.086 1 98.88 295 SER B C 1
ATOM 5139 O O . SER B 1 295 ? 18.328 -9.273 -14.062 1 98.88 295 SER B O 1
ATOM 5141 N N . THR B 1 296 ? 19.859 -10.617 -15.062 1 98.81 296 THR B N 1
ATOM 5142 C CA . THR B 1 296 ? 19.828 -10.008 -16.391 1 98.81 296 THR B CA 1
ATOM 5143 C C . THR B 1 296 ? 19.062 -10.883 -17.375 1 98.81 296 THR B C 1
ATOM 5145 O O . THR B 1 296 ? 18.734 -12.031 -17.062 1 98.81 296 THR B O 1
ATOM 5148 N N . PRO B 1 297 ? 18.75 -10.305 -18.547 1 98.75 297 PRO B N 1
ATOM 5149 C CA . PRO B 1 297 ? 18.062 -11.109 -19.562 1 98.75 297 PRO B CA 1
ATOM 5150 C C . PRO B 1 297 ? 18.844 -12.367 -19.938 1 98.75 297 PRO B C 1
ATOM 5152 O O . PRO B 1 297 ? 18.25 -13.43 -20.141 1 98.75 297 PRO B O 1
ATOM 5155 N N . GLU B 1 298 ? 20.109 -12.297 -20.016 1 98.69 298 GLU B N 1
ATOM 5156 C CA . GLU B 1 298 ? 20.938 -13.461 -20.344 1 98.69 298 GLU B CA 1
ATOM 5157 C C . GLU B 1 298 ? 20.797 -14.539 -19.281 1 98.69 298 GLU B C 1
ATOM 5159 O O . GLU B 1 298 ? 20.688 -15.727 -19.594 1 98.69 298 GLU B O 1
ATOM 5164 N N . MET B 1 299 ? 20.844 -14.164 -18.047 1 98.81 299 MET B N 1
ATOM 5165 C CA . MET B 1 299 ? 20.688 -15.109 -16.953 1 98.81 299 MET B CA 1
ATOM 5166 C C . MET B 1 299 ? 19.328 -15.797 -17 1 98.81 299 MET B C 1
ATOM 5168 O O . MET B 1 299 ? 19.25 -17.016 -16.875 1 98.81 299 MET B O 1
ATOM 5172 N N . ALA B 1 300 ? 18.297 -15.008 -17.234 1 98.81 300 ALA B N 1
ATOM 5173 C CA . ALA B 1 300 ? 16.953 -15.547 -17.328 1 98.81 300 ALA B CA 1
ATOM 5174 C C . ALA B 1 300 ? 16.828 -16.516 -18.5 1 98.81 300 ALA B C 1
ATOM 5176 O O . ALA B 1 300 ? 16.281 -17.609 -18.344 1 98.81 300 ALA B O 1
ATOM 5177 N N . ALA B 1 301 ? 17.328 -16.094 -19.656 1 98.69 301 ALA B N 1
ATOM 5178 C CA . ALA B 1 301 ? 17.234 -16.906 -20.859 1 98.69 301 ALA B CA 1
ATOM 5179 C C . ALA B 1 301 ? 18.031 -18.188 -20.719 1 98.69 301 ALA B C 1
ATOM 5181 O O . ALA B 1 301 ? 17.609 -19.25 -21.188 1 98.69 301 ALA B O 1
ATOM 5182 N N . THR B 1 302 ? 19.188 -18.094 -20.141 1 98.5 302 THR B N 1
ATOM 5183 C CA . THR B 1 302 ? 20.016 -19.266 -19.922 1 98.5 302 THR B CA 1
ATOM 5184 C C . THR B 1 302 ? 19.312 -20.297 -19.047 1 98.5 302 THR B C 1
ATOM 5186 O O . THR B 1 302 ? 19.328 -21.484 -19.344 1 98.5 302 THR B O 1
ATOM 5189 N N . PHE B 1 303 ? 18.703 -19.812 -18 1 98.75 303 PHE B N 1
ATOM 5190 C CA . PHE B 1 303 ? 17.953 -20.734 -17.156 1 98.75 303 PHE B CA 1
ATOM 5191 C C . PHE B 1 303 ? 16.781 -21.328 -17.922 1 98.75 303 PHE B C 1
ATOM 5193 O O . PHE B 1 303 ? 16.5 -22.531 -17.797 1 98.75 303 PHE B O 1
ATOM 5200 N N . ALA B 1 304 ? 16.078 -20.5 -18.641 1 98.56 304 ALA B N 1
ATOM 5201 C CA . ALA B 1 304 ? 14.953 -20.984 -19.453 1 98.56 304 ALA B CA 1
ATOM 5202 C C . ALA B 1 304 ? 15.391 -22.125 -20.359 1 98.56 304 ALA B C 1
ATOM 5204 O O . ALA B 1 304 ? 14.703 -23.141 -20.469 1 98.56 304 ALA B O 1
ATOM 5205 N N . LYS B 1 305 ? 16.516 -21.984 -20.984 1 97.38 305 LYS B N 1
ATOM 5206 C CA . LYS B 1 305 ? 17.062 -23.031 -21.844 1 97.38 305 LYS B CA 1
ATOM 5207 C C . LYS B 1 305 ? 17.406 -24.297 -21.047 1 97.38 305 LYS B C 1
ATOM 5209 O O . LYS B 1 305 ? 17.125 -25.406 -21.484 1 97.38 305 LYS B O 1
ATOM 5214 N N . THR B 1 306 ? 18.016 -24.047 -19.953 1 98 306 THR B N 1
ATOM 5215 C CA . THR B 1 306 ? 18.453 -25.141 -19.094 1 98 306 THR B CA 1
ATOM 5216 C C . THR B 1 306 ? 17.266 -26.047 -18.734 1 98 306 THR B C 1
ATOM 5218 O O . THR B 1 306 ? 17.406 -27.266 -18.672 1 98 306 THR B O 1
ATOM 5221 N N . ILE B 1 307 ? 16.109 -25.453 -18.562 1 98.25 307 ILE B N 1
ATOM 5222 C CA . ILE B 1 307 ? 14.984 -26.266 -18.094 1 98.25 307 ILE B CA 1
ATOM 5223 C C . ILE B 1 307 ? 14.109 -26.656 -19.281 1 98.25 307 ILE B C 1
ATOM 5225 O O . ILE B 1 307 ? 13.047 -27.25 -19.109 1 98.25 307 ILE B O 1
ATOM 5229 N N . GLY B 1 308 ? 14.484 -26.25 -20.484 1 96.25 308 GLY B N 1
ATOM 5230 C CA . GLY B 1 308 ? 13.727 -26.594 -21.672 1 96.25 308 GLY B CA 1
ATOM 5231 C C . GLY B 1 308 ? 12.383 -25.891 -21.75 1 96.25 308 GLY B C 1
ATOM 5232 O O . GLY B 1 308 ? 11.383 -26.484 -22.156 1 96.25 308 GLY B O 1
ATOM 5233 N N . ALA B 1 309 ? 12.336 -24.641 -21.266 1 96.88 309 ALA B N 1
ATOM 5234 C CA . ALA B 1 309 ? 11.094 -23.875 -21.359 1 96.88 309 ALA B CA 1
ATOM 5235 C C . ALA B 1 309 ? 10.719 -23.594 -22.797 1 96.88 309 ALA B C 1
ATOM 5237 O O . ALA B 1 309 ? 11.594 -23.328 -23.641 1 96.88 309 ALA B O 1
ATOM 5238 N N . LYS B 1 310 ? 9.414 -23.609 -23.078 1 95.5 310 LYS B N 1
ATOM 5239 C CA . LYS B 1 310 ? 8.945 -23.312 -24.438 1 95.5 310 LYS B CA 1
ATOM 5240 C C . LYS B 1 310 ? 8.828 -21.797 -24.656 1 95.5 310 LYS B C 1
ATOM 5242 O O . LYS B 1 310 ? 8.984 -21.312 -25.781 1 95.5 310 LYS B O 1
ATOM 5247 N N . SER B 1 311 ? 8.492 -21.109 -23.625 1 97.06 311 SER B N 1
ATOM 5248 C CA . SER B 1 311 ? 8.367 -19.656 -23.672 1 97.06 311 SER B CA 1
ATOM 5249 C C . SER B 1 311 ? 8.945 -19.016 -22.406 1 97.06 311 SER B C 1
ATOM 5251 O O . SER B 1 311 ? 8.93 -19.625 -21.344 1 97.06 311 SER B O 1
ATOM 5253 N N . LEU B 1 312 ? 9.508 -17.828 -22.609 1 98.44 312 LEU B N 1
ATOM 5254 C CA . LEU B 1 312 ? 10.078 -17.031 -21.516 1 98.44 312 LEU B CA 1
ATOM 5255 C C . LEU B 1 312 ? 9.398 -15.672 -21.422 1 98.44 312 LEU B C 1
ATOM 5257 O O . LEU B 1 312 ? 9.352 -14.93 -22.406 1 98.44 312 LEU B O 1
ATOM 5261 N N . ILE B 1 313 ? 8.789 -15.367 -20.281 1 98.81 313 ILE B N 1
ATOM 5262 C CA . ILE B 1 313 ? 8.219 -14.047 -20.047 1 98.81 313 ILE B CA 1
ATOM 5263 C C . ILE B 1 313 ? 9.047 -13.305 -19 1 98.81 313 ILE B C 1
ATOM 5265 O O . ILE B 1 313 ? 9.211 -13.773 -17.875 1 98.81 313 ILE B O 1
ATOM 5269 N N . LEU B 1 314 ? 9.539 -12.133 -19.406 1 98.75 314 LEU B N 1
ATOM 5270 C CA . LEU B 1 314 ? 10.344 -11.289 -18.531 1 98.75 314 LEU B CA 1
ATOM 5271 C C . LEU B 1 314 ? 9.469 -10.289 -17.781 1 98.75 314 LEU B C 1
ATOM 5273 O O . LEU B 1 314 ? 8.516 -9.742 -18.359 1 98.75 314 LEU B O 1
ATOM 5277 N N . THR B 1 315 ? 9.82 -10.023 -16.516 1 98.81 315 THR B N 1
ATOM 5278 C CA . THR B 1 315 ? 9.109 -9.062 -15.688 1 98.81 315 THR B CA 1
ATOM 5279 C C . THR B 1 315 ? 10.047 -8.43 -14.664 1 98.81 315 THR B C 1
ATOM 5281 O O . THR B 1 315 ? 11.266 -8.625 -14.734 1 98.81 315 THR B O 1
ATOM 5284 N N . HIS B 1 316 ? 9.523 -7.582 -13.711 1 98.81 316 HIS B N 1
ATOM 5285 C CA . HIS B 1 316 ? 10.258 -6.996 -12.594 1 98.81 316 HIS B CA 1
ATOM 5286 C C . HIS B 1 316 ? 11.383 -6.094 -13.086 1 98.81 316 HIS B C 1
ATOM 5288 O O . HIS B 1 316 ? 12.539 -6.266 -12.695 1 98.81 316 HIS B O 1
ATOM 5294 N N . PHE B 1 317 ? 11.078 -5.195 -13.945 1 98.62 317 PHE B N 1
ATOM 5295 C CA . PHE B 1 317 ? 12.039 -4.336 -14.633 1 98.62 317 PHE B CA 1
ATOM 5296 C C . PHE B 1 317 ? 12.398 -3.131 -13.766 1 98.62 317 PHE B C 1
ATOM 5298 O O . PHE B 1 317 ? 11.531 -2.553 -13.109 1 98.62 317 PHE B O 1
ATOM 5305 N N . SER B 1 318 ? 13.648 -2.771 -13.812 1 97.62 318 SER B N 1
ATOM 5306 C CA . SER B 1 318 ? 14.07 -1.501 -13.234 1 97.62 318 SER B CA 1
ATOM 5307 C C . SER B 1 318 ? 13.344 -0.329 -13.891 1 97.62 318 SER B C 1
ATOM 5309 O O . SER B 1 318 ? 13.039 -0.367 -15.078 1 97.62 318 SER B O 1
ATOM 5311 N N . GLN B 1 319 ? 13.141 0.701 -13.109 1 93.5 319 GLN B N 1
ATOM 5312 C CA . GLN B 1 319 ? 12.453 1.893 -13.586 1 93.5 319 GLN B CA 1
ATOM 5313 C C . GLN B 1 319 ? 13.242 2.574 -14.703 1 93.5 319 GLN B C 1
ATOM 5315 O O . GLN B 1 319 ? 12.695 3.406 -15.438 1 93.5 319 GLN B O 1
ATOM 5320 N N . ARG B 1 320 ? 14.469 2.229 -14.828 1 94.62 320 ARG B N 1
ATOM 5321 C CA . ARG B 1 320 ? 15.32 2.834 -15.852 1 94.62 320 ARG B CA 1
ATOM 5322 C C . ARG B 1 320 ? 14.883 2.412 -17.25 1 94.62 320 ARG B C 1
ATOM 5324 O O . ARG B 1 320 ? 15.242 3.055 -18.234 1 94.62 320 ARG B O 1
ATOM 5331 N N . TYR B 1 321 ? 14.148 1.371 -17.344 1 97.06 321 TYR B N 1
ATOM 5332 C CA . TYR B 1 321 ? 13.664 0.897 -18.641 1 97.06 321 TYR B CA 1
ATOM 5333 C C . TYR B 1 321 ? 12.195 1.251 -18.844 1 97.06 321 TYR B C 1
ATOM 5335 O O . TYR B 1 321 ? 11.328 0.762 -18.125 1 97.06 321 TYR B O 1
ATOM 5343 N N . ARG B 1 322 ? 11.906 2.006 -19.844 1 94.75 322 ARG B N 1
ATOM 5344 C CA . ARG B 1 322 ? 10.547 2.445 -20.141 1 94.75 322 ARG B CA 1
ATOM 5345 C C . ARG B 1 322 ? 9.719 1.312 -20.734 1 94.75 322 ARG B C 1
ATOM 5347 O O . ARG B 1 322 ? 10.258 0.437 -21.422 1 94.75 322 ARG B O 1
ATOM 5354 N N . PRO B 1 323 ? 8.406 1.354 -20.438 1 92.25 323 PRO B N 1
ATOM 5355 C CA . PRO B 1 323 ? 7.547 0.321 -21.031 1 92.25 323 PRO B CA 1
ATOM 5356 C C . PRO B 1 323 ? 7.598 0.303 -22.547 1 92.25 323 PRO B C 1
ATOM 5358 O O . PRO B 1 323 ? 8.047 1.271 -23.172 1 92.25 323 PRO B O 1
ATOM 5361 N N . LEU B 1 324 ? 7.117 -0.773 -23.047 1 88.81 324 LEU B N 1
ATOM 5362 C CA . LEU B 1 324 ? 7.055 -0.89 -24.5 1 88.81 324 LEU B CA 1
ATOM 5363 C C . LEU B 1 324 ? 6.152 0.184 -25.094 1 88.81 324 LEU B C 1
ATOM 5365 O O . LEU B 1 324 ? 5.082 0.47 -24.547 1 88.81 324 LEU B O 1
ATOM 5369 N N . GLY B 1 325 ? 6.547 0.835 -26.141 1 83.5 325 GLY B N 1
ATOM 5370 C CA . GLY B 1 325 ? 5.727 1.817 -26.828 1 83.5 325 GLY B CA 1
ATOM 5371 C C . GLY B 1 325 ? 5.867 3.217 -26.266 1 83.5 325 GLY B C 1
ATOM 5372 O O . GLY B 1 325 ? 5.348 4.18 -26.828 1 83.5 325 GLY B O 1
ATOM 5373 N N . ALA B 1 326 ? 6.48 3.295 -25.094 1 86 326 ALA B N 1
ATOM 5374 C CA . ALA B 1 326 ? 6.68 4.617 -24.516 1 86 326 ALA B CA 1
ATOM 5375 C C . ALA B 1 326 ? 7.566 5.484 -25.406 1 86 326 ALA B C 1
ATOM 5377 O O . ALA B 1 326 ? 8.422 4.965 -26.125 1 86 326 ALA B O 1
ATOM 5378 N N . THR B 1 327 ? 7.273 6.828 -25.391 1 88.44 327 THR B N 1
ATOM 5379 C CA . THR B 1 327 ? 8.18 7.773 -26.047 1 88.44 327 THR B CA 1
ATOM 5380 C C . THR B 1 327 ? 9.461 7.93 -25.234 1 88.44 327 THR B C 1
ATOM 5382 O O . THR B 1 327 ? 9.422 8.297 -24.062 1 88.44 327 THR B O 1
ATOM 5385 N N . LEU B 1 328 ? 10.531 7.586 -25.906 1 89.44 328 LEU B N 1
ATOM 5386 C CA . LEU B 1 328 ? 11.805 7.586 -25.203 1 89.44 328 LEU B CA 1
ATOM 5387 C C . LEU B 1 328 ? 12.5 8.938 -25.344 1 89.44 328 LEU B C 1
ATOM 5389 O O . LEU B 1 328 ? 12.516 9.523 -26.422 1 89.44 328 LEU B O 1
ATOM 5393 N N . GLU B 1 329 ? 12.898 9.461 -24.266 1 88.44 329 GLU B N 1
ATOM 5394 C CA . GLU B 1 329 ? 13.805 10.602 -24.297 1 88.44 329 GLU B CA 1
ATOM 5395 C C . GLU B 1 329 ? 15.25 10.156 -24.484 1 88.44 329 GLU B C 1
ATOM 5397 O O . GLU B 1 329 ? 15.531 8.953 -24.5 1 88.44 329 GLU B O 1
ATOM 5402 N N . LYS B 1 330 ? 16.094 11.312 -24.781 1 86.81 330 LYS B N 1
ATOM 5403 C CA . LYS B 1 330 ? 17.516 11 -24.984 1 86.81 330 LYS B CA 1
ATOM 5404 C C . LYS B 1 330 ? 18.094 10.32 -23.75 1 86.81 330 LYS B C 1
ATOM 5406 O O . LYS B 1 330 ? 17.938 10.805 -22.625 1 86.81 330 LYS B O 1
ATOM 5411 N N . GLY B 1 331 ? 18.625 9.102 -23.938 1 88.5 331 GLY B N 1
ATOM 5412 C CA . GLY B 1 331 ? 19.297 8.391 -22.859 1 88.5 331 GLY B CA 1
ATOM 5413 C C . GLY B 1 331 ? 18.422 7.359 -22.188 1 88.5 331 GLY B C 1
ATOM 5414 O O . GLY B 1 331 ? 18.891 6.586 -21.344 1 88.5 331 GLY B O 1
ATOM 5415 N N . GLU B 1 332 ? 17.188 7.348 -22.516 1 90.94 332 GLU B N 1
ATOM 5416 C CA . GLU B 1 332 ? 16.266 6.383 -21.922 1 90.94 332 GLU B CA 1
ATOM 5417 C C . GLU B 1 332 ? 16.266 5.066 -22.688 1 90.94 332 GLU B C 1
ATOM 5419 O O . GLU B 1 332 ? 16.562 5.043 -23.891 1 90.94 332 GLU B O 1
ATOM 5424 N N . GLU B 1 333 ? 16.109 4.035 -21.984 1 93.88 333 GLU B N 1
ATOM 5425 C CA . GLU B 1 333 ? 16 2.709 -22.578 1 93.88 333 GLU B CA 1
ATOM 5426 C C . GLU B 1 333 ? 14.609 2.117 -22.344 1 93.88 333 GLU B C 1
ATOM 5428 O O . GLU B 1 333 ? 13.914 2.508 -21.406 1 93.88 333 GLU B O 1
ATOM 5433 N N . SER B 1 334 ? 14.281 1.244 -23.203 1 95.12 334 SER B N 1
ATOM 5434 C CA . SER B 1 334 ? 13.008 0.542 -23.125 1 95.12 334 SER B CA 1
ATOM 5435 C C . SER B 1 334 ? 13.203 -0.912 -22.703 1 95.12 334 SER B C 1
ATOM 5437 O O . SER B 1 334 ? 14.297 -1.467 -22.859 1 95.12 334 SER B O 1
ATOM 5439 N N . VAL B 1 335 ? 12.133 -1.46 -22.203 1 96.94 335 VAL B N 1
ATOM 5440 C CA . VAL B 1 335 ? 12.164 -2.875 -21.844 1 96.94 335 VAL B CA 1
ATOM 5441 C C . VAL B 1 335 ? 12.414 -3.717 -23.094 1 96.94 335 VAL B C 1
ATOM 5443 O O . VAL B 1 335 ? 12.812 -4.879 -23 1 96.94 335 VAL B O 1
ATOM 5446 N N . SER B 1 336 ? 12.25 -3.188 -24.312 1 95.56 336 SER B N 1
ATOM 5447 C CA . SER B 1 336 ? 12.547 -3.887 -25.547 1 95.56 336 SER B CA 1
ATOM 5448 C C . SER B 1 336 ? 14.008 -4.336 -25.594 1 95.56 336 SER B C 1
ATOM 5450 O O . SER B 1 336 ? 14.32 -5.375 -26.172 1 95.56 336 SER B O 1
ATOM 5452 N N . LYS B 1 337 ? 14.82 -3.51 -25.031 1 96.81 337 LYS B N 1
ATOM 5453 C CA . LYS B 1 337 ? 16.234 -3.875 -24.969 1 96.81 337 LYS B CA 1
ATOM 5454 C C . LYS B 1 337 ? 16.422 -5.18 -24.203 1 96.81 337 LYS B C 1
ATOM 5456 O O . LYS B 1 337 ? 17.203 -6.043 -24.625 1 96.81 337 LYS B O 1
ATOM 5461 N N . LEU B 1 338 ? 15.727 -5.297 -23.094 1 98.25 338 LEU B N 1
ATOM 5462 C CA . LEU B 1 338 ? 15.828 -6.496 -22.266 1 98.25 338 LEU B CA 1
ATOM 5463 C C . LEU B 1 338 ? 15.281 -7.711 -23 1 98.25 338 LEU B C 1
ATOM 5465 O O . LEU B 1 338 ? 15.852 -8.797 -22.922 1 98.25 338 LEU B O 1
ATOM 5469 N N . GLN B 1 339 ? 14.203 -7.508 -23.672 1 97.5 339 GLN B N 1
ATOM 5470 C CA . GLN B 1 339 ? 13.625 -8.586 -24.469 1 97.5 339 GLN B CA 1
ATOM 5471 C C . GLN B 1 339 ? 14.594 -9.07 -25.547 1 97.5 339 GLN B C 1
ATOM 5473 O O . GLN B 1 339 ? 14.781 -10.273 -25.734 1 97.5 339 GLN B O 1
ATOM 5478 N N . GLU B 1 340 ? 15.195 -8.156 -26.234 1 96.81 340 GLU B N 1
ATOM 5479 C CA . GLU B 1 340 ? 16.141 -8.492 -27.297 1 96.81 340 GLU B CA 1
ATOM 5480 C C . GLU B 1 340 ? 17.344 -9.242 -26.75 1 96.81 340 GLU B C 1
ATOM 5482 O O . GLU B 1 340 ? 17.812 -10.203 -27.359 1 96.81 340 GLU B O 1
ATOM 5487 N N . GLU B 1 341 ? 17.781 -8.773 -25.656 1 98.25 341 GLU B N 1
ATOM 5488 C CA . GLU B 1 341 ? 18.922 -9.43 -25.016 1 98.25 341 GLU B CA 1
ATOM 5489 C C . GLU B 1 341 ? 18.594 -10.867 -24.641 1 98.25 341 GLU B C 1
ATOM 5491 O O . GLU B 1 341 ? 19.438 -11.758 -24.766 1 98.25 341 GLU B O 1
ATOM 5496 N N . ALA B 1 342 ? 17.438 -11.086 -24.141 1 98.62 342 ALA B N 1
ATOM 5497 C CA . ALA B 1 342 ? 17 -12.438 -23.781 1 98.62 342 ALA B CA 1
ATOM 5498 C C . ALA B 1 342 ? 16.828 -13.297 -25.031 1 98.62 342 ALA B C 1
ATOM 5500 O O . ALA B 1 342 ? 17.188 -14.477 -25.031 1 98.62 342 ALA B O 1
ATOM 5501 N N . GLU B 1 343 ? 16.281 -12.719 -26.094 1 97.81 343 GLU B N 1
ATOM 5502 C CA . GLU B 1 343 ? 16.031 -13.438 -27.344 1 97.81 343 GLU B CA 1
ATOM 5503 C C . GLU B 1 343 ? 17.328 -13.938 -27.953 1 97.81 343 GLU B C 1
ATOM 5505 O O . GLU B 1 343 ? 17.375 -15.016 -28.547 1 97.81 343 GLU B O 1
ATOM 5510 N N . ALA B 1 344 ? 18.297 -13.156 -27.844 1 97.25 344 ALA B N 1
ATOM 5511 C CA . ALA B 1 344 ? 19.609 -13.492 -28.406 1 97.25 344 ALA B CA 1
ATOM 5512 C C . ALA B 1 344 ? 20.156 -14.773 -27.781 1 97.25 344 ALA B C 1
ATOM 5514 O O . ALA B 1 344 ? 20.906 -15.516 -28.422 1 97.25 344 ALA B O 1
ATOM 5515 N N . VAL B 1 345 ? 19.75 -15.031 -26.594 1 97.5 345 VAL B N 1
ATOM 5516 C CA . VAL B 1 345 ? 20.25 -16.188 -25.875 1 97.5 345 VAL B CA 1
ATOM 5517 C C . VAL B 1 345 ? 19.25 -17.344 -25.969 1 97.5 345 VAL B C 1
ATOM 5519 O O . VAL B 1 345 ? 19.625 -18.484 -26.219 1 97.5 345 VAL B O 1
ATOM 5522 N N . PHE B 1 346 ? 18.031 -16.984 -25.75 1 96.81 346 PHE B N 1
ATOM 5523 C CA . PHE B 1 346 ? 16.969 -17.969 -25.688 1 96.81 346 PHE B CA 1
ATOM 5524 C C . PHE B 1 346 ? 16.797 -18.672 -27.031 1 96.81 346 PHE B C 1
ATOM 5526 O O . PHE B 1 346 ? 16.562 -19.891 -27.078 1 96.81 346 PHE B O 1
ATOM 5533 N N . GLY B 1 347 ? 17.094 -18 -28.172 1 86.94 347 GLY B N 1
ATOM 5534 C CA . GLY B 1 347 ? 16.953 -18.562 -29.5 1 86.94 347 GLY B CA 1
ATOM 5535 C C . GLY B 1 347 ? 15.516 -18.562 -30 1 86.94 347 GLY B C 1
ATOM 5536 O O . GLY B 1 347 ? 14.797 -17.578 -29.828 1 86.94 347 GLY B O 1
ATOM 5537 N N . PRO B 1 348 ? 15.289 -19.922 -30.656 1 71.69 348 PRO B N 1
ATOM 5538 C CA . PRO B 1 348 ? 13.953 -20.125 -31.219 1 71.69 348 PRO B CA 1
ATOM 5539 C C . PRO B 1 348 ? 12.867 -20.234 -30.141 1 71.69 348 PRO B C 1
ATOM 5541 O O . PRO B 1 348 ? 13.094 -20.844 -29.094 1 71.69 348 PRO B O 1
ATOM 5544 N N . GLY B 1 349 ? 11.859 -19.406 -30 1 71.56 349 GLY B N 1
ATOM 5545 C CA . GLY B 1 349 ? 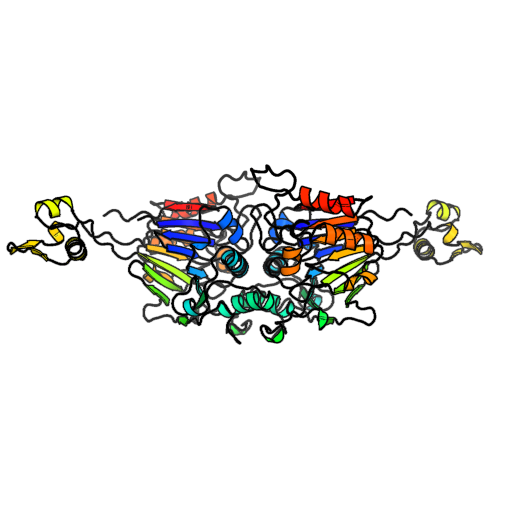10.758 -19.375 -29.047 1 71.56 349 GLY B CA 1
ATOM 5546 C C . GLY B 1 349 ? 10.273 -17.969 -28.766 1 71.56 349 GLY B C 1
ATOM 5547 O O . GLY B 1 349 ? 10.766 -17 -29.344 1 71.56 349 GLY B O 1
ATOM 5548 N N . ASP B 1 350 ? 9.406 -18.062 -27.906 1 88.12 350 ASP B N 1
ATOM 5549 C CA . ASP B 1 350 ? 8.75 -16.781 -27.641 1 88.12 350 ASP B CA 1
ATOM 5550 C C . ASP B 1 350 ? 9.305 -16.141 -26.375 1 88.12 350 ASP B C 1
ATOM 5552 O O . ASP B 1 350 ? 9.359 -16.781 -25.312 1 88.12 350 ASP B O 1
ATOM 5556 N N . VAL B 1 351 ? 10 -15.07 -26.516 1 97.75 351 VAL B N 1
ATOM 5557 C CA . VAL B 1 351 ? 10.352 -14.219 -25.391 1 97.75 351 VAL B CA 1
ATOM 5558 C C . VAL B 1 351 ? 9.43 -13.008 -25.344 1 97.75 351 VAL B C 1
ATOM 5560 O O . VAL B 1 351 ? 9.266 -12.305 -26.344 1 97.75 351 VAL B O 1
ATOM 5563 N N . ILE B 1 352 ? 8.812 -12.828 -24.219 1 97.62 352 ILE B N 1
ATOM 5564 C CA . ILE B 1 352 ? 7.898 -11.703 -24.047 1 97.62 352 ILE B CA 1
ATOM 5565 C C . ILE B 1 352 ? 8.383 -10.82 -22.891 1 97.62 352 ILE B C 1
ATOM 5567 O O . ILE B 1 352 ? 8.727 -11.32 -21.812 1 97.62 352 ILE B O 1
ATOM 5571 N N . ALA B 1 353 ? 8.539 -9.547 -23.094 1 97.62 353 ALA B N 1
ATOM 5572 C CA . ALA B 1 353 ? 8.633 -8.586 -22 1 97.62 353 ALA B CA 1
ATOM 5573 C C . ALA B 1 353 ? 7.254 -8.156 -21.531 1 97.62 353 ALA B C 1
ATOM 5575 O O . ALA B 1 353 ? 6.547 -7.426 -22.234 1 97.62 353 ALA B O 1
ATOM 5576 N N . ALA B 1 354 ? 6.93 -8.57 -20.344 1 98.19 354 ALA B N 1
ATOM 5577 C CA . ALA B 1 354 ? 5.578 -8.359 -19.844 1 98.19 354 ALA B CA 1
ATOM 5578 C C . ALA B 1 354 ? 5.277 -6.871 -19.688 1 98.19 354 ALA B C 1
ATOM 5580 O O . ALA B 1 354 ? 6.16 -6.086 -19.344 1 98.19 354 ALA B O 1
ATOM 5581 N N . GLN B 1 355 ? 4.082 -6.516 -19.938 1 97.56 355 GLN B N 1
ATOM 5582 C CA . GLN B 1 355 ? 3.561 -5.172 -19.703 1 97.56 355 GLN B CA 1
ATOM 5583 C C . GLN B 1 355 ? 2.412 -5.195 -18.703 1 97.56 355 GLN B C 1
ATOM 5585 O O . GLN B 1 355 ? 1.689 -6.188 -18.594 1 97.56 355 GLN B O 1
ATOM 5590 N N . ASP B 1 356 ? 2.309 -4.098 -18 1 98.19 356 ASP B N 1
ATOM 5591 C CA . ASP B 1 356 ? 1.173 -4.016 -17.094 1 98.19 356 ASP B CA 1
ATOM 5592 C C . ASP B 1 356 ? -0.142 -4.273 -17.828 1 98.19 356 ASP B C 1
ATOM 5594 O O . ASP B 1 356 ? -0.371 -3.727 -18.906 1 98.19 356 ASP B O 1
ATOM 5598 N N . LEU B 1 357 ? -0.937 -5.164 -17.234 1 98.31 357 LEU B N 1
ATOM 5599 C CA . LEU B 1 357 ? -2.297 -5.48 -17.656 1 98.31 357 LEU B CA 1
ATOM 5600 C C . LEU B 1 357 ? -2.289 -6.379 -18.891 1 98.31 357 LEU B C 1
ATOM 5602 O O . LEU B 1 357 ? -3.35 -6.723 -19.406 1 98.31 357 LEU B O 1
ATOM 5606 N N . GLN B 1 358 ? -1.13 -6.762 -19.344 1 98.12 358 GLN B N 1
ATOM 5607 C CA . GLN B 1 358 ? -1.034 -7.695 -20.469 1 98.12 358 GLN B CA 1
ATOM 5608 C C . GLN B 1 358 ? -1.453 -9.102 -20.047 1 98.12 358 GLN B C 1
ATOM 5610 O O . GLN B 1 358 ? -1.089 -9.57 -18.969 1 98.12 358 GLN B O 1
ATOM 5615 N N . THR B 1 359 ? -2.246 -9.75 -20.859 1 98.12 359 THR B N 1
ATOM 5616 C CA . THR B 1 359 ? -2.607 -11.148 -20.672 1 98.12 359 THR B CA 1
ATOM 5617 C C . THR B 1 359 ? -1.906 -12.039 -21.703 1 98.12 359 THR B C 1
ATOM 5619 O O . THR B 1 359 ? -1.93 -11.742 -22.891 1 98.12 359 THR B O 1
ATOM 5622 N N . VAL B 1 360 ? -1.229 -13.055 -21.25 1 97.56 360 VAL B N 1
ATOM 5623 C CA . VAL B 1 360 ? -0.541 -14.016 -22.109 1 97.56 360 VAL B CA 1
ATOM 5624 C C . VAL B 1 360 ? -1.216 -15.383 -21.984 1 97.56 360 VAL B C 1
ATOM 5626 O O . VAL B 1 360 ? -1.381 -15.906 -20.891 1 97.56 360 VAL B O 1
ATOM 5629 N N . HIS B 1 361 ? -1.568 -15.969 -23.094 1 96.38 361 HIS B N 1
ATOM 5630 C CA . HIS B 1 361 ? -2.178 -17.297 -23.141 1 96.38 361 HIS B CA 1
ATOM 5631 C C . HIS B 1 361 ? -1.117 -18.391 -23.062 1 96.38 361 HIS B C 1
ATOM 5633 O O . HIS B 1 361 ? -0.124 -18.344 -23.797 1 96.38 361 HIS B O 1
ATOM 5639 N N . VAL B 1 362 ? -1.306 -19.312 -22.141 1 96.38 362 VAL B N 1
ATOM 5640 C CA . VAL B 1 362 ? -0.426 -20.484 -22.062 1 96.38 362 VAL B CA 1
ATOM 5641 C C . VAL B 1 362 ? -0.927 -21.578 -23 1 96.38 362 VAL B C 1
ATOM 5643 O O . VAL B 1 362 ? -1.964 -22.188 -22.734 1 96.38 362 VAL B O 1
ATOM 5646 N N . GLN B 1 363 ? -0.181 -21.844 -23.969 1 90.38 363 GLN B N 1
ATOM 5647 C CA . GLN B 1 363 ? -0.607 -22.781 -25.016 1 90.38 363 GLN B CA 1
ATOM 5648 C C . GLN B 1 363 ? -0.584 -24.219 -24.516 1 90.38 363 GLN B C 1
ATOM 5650 O O . GLN B 1 363 ? 0.313 -24.609 -23.766 1 90.38 363 GLN B O 1
ATOM 5655 N N . GLN B 1 364 ? -1.66 -24.922 -24.875 1 85.62 364 GLN B N 1
ATOM 5656 C CA . GLN B 1 364 ? -1.666 -26.359 -24.609 1 85.62 364 GLN B CA 1
ATOM 5657 C C . GLN B 1 364 ? -0.645 -27.078 -25.484 1 85.62 364 GLN B C 1
ATOM 5659 O O . GLN B 1 364 ? -0.528 -26.797 -26.672 1 85.62 364 GLN B O 1
ATOM 5664 N N . PRO B 1 365 ? 0.132 -27.906 -24.828 1 76.69 365 PRO B N 1
ATOM 5665 C CA . PRO B 1 365 ? 1.084 -28.672 -25.625 1 76.69 365 PRO B CA 1
ATOM 5666 C C . PRO B 1 365 ? 0.405 -29.469 -26.734 1 76.69 365 PRO B C 1
ATOM 5668 O O . PRO B 1 365 ? -0.721 -29.938 -26.562 1 76.69 365 PRO B O 1
ATOM 5671 N N . ASN B 1 366 ? 0.805 -29.172 -28.078 1 62.25 366 ASN B N 1
ATOM 5672 C CA . ASN B 1 366 ? 0.274 -29.938 -29.203 1 62.25 366 ASN B CA 1
ATOM 5673 C C . ASN B 1 366 ? 0.428 -31.438 -28.969 1 62.25 366 ASN B C 1
ATOM 5675 O O . ASN B 1 366 ? 1.471 -31.906 -28.5 1 62.25 366 ASN B O 1
ATOM 5679 N N . CYS B 1 367 ? -0.772 -32.156 -28.781 1 49.34 367 CYS B N 1
ATOM 5680 C CA . CYS B 1 367 ? -0.68 -33.594 -28.891 1 49.34 367 CYS B CA 1
ATOM 5681 C C . CYS B 1 367 ? -0.278 -34.031 -30.297 1 49.34 367 CYS B C 1
ATOM 5683 O O . CYS B 1 367 ? -0.577 -33.344 -31.266 1 49.34 367 CYS B O 1
#

Foldseek 3Di:
DWKKKWFAFFAADQDDPFGAFGKIWIDDDQAIEIEFFAAPSLVSCVVFPHDLQSHAEYEQFAPDRSRYVGPLVSQLVNQVVDPQDDLVCQAPDFRHEYEEAQQNQQVNQVVCVVVVRDGRTAYEYEHEYFDPVQAAPCCVVDPDDRDHDDDDDSRYYYYYYFYQDPVQWGFDDDDPFWTKIWHFAHANHTGIKIKIWTAWAFADFQVVVCVVVVNDPDPVSVCLSVQHWDADPVRDIDGSPVGGDHIFGTAMEMETDFAQGGPRCQVVRAPHQEYEFEAADAPVCNVVCVVRGGYHLLSQLVSCVSRVYQEYEYGNYHPQADEPPDDDDVPGHHCVNRQVRNCVRNPPHYYHHDDNNDMDIRDGDDD/DWKKKWFAFFAADQDDPFGAFGWIWIDDDQAIEIEFFAAPSLVSCVVFPHDLQSHAEYEQFAPDRSRYVGPLVSQLVNQVVDPQDDLVVQAPDFRHEYEEAQQNQQVNQVVCVVVVRDGRTAYEYEHEYFDPVQAAPCCVVDPDDRDHDDDGDSRYYYYYYFYQDPVQWGFDDDDPFWTKIWHFAHANHTGIKIKIWTAWAFADFQVVVCVVVVNDPDPVSVCLSVQHWDADPVRDIDGSVVGGDHIFGTAMEMETDFALGGPRCQVVRAPHQEYEFEAADAPVCNVVQVVRGGHHLLSQLVSCVSRVYQEYEYGNYHPQADEPPDDDDVPGHHCVNRQVRNCVRNPPHYYHHDDNNDMDIRDGDDD

Radius of gyration: 30.4 Å; Cα contacts (8 Å, |Δi|>4): 1798; chains: 2; bounding box: 57×119×63 Å

Organism: Branchiostoma lanceolatum (NCBI:txid7740)

Solvent-accessible surface area (backbone atoms only — not comparable to full-atom values): 37240 Å² total; per-residue (Å²): 130,63,36,35,40,33,28,42,12,28,22,33,78,53,55,45,85,87,36,30,12,28,20,35,34,42,38,39,81,89,44,28,34,33,39,29,26,2,43,52,41,52,34,36,40,71,73,41,91,58,58,70,77,53,46,34,37,36,37,32,31,31,52,41,48,31,26,36,53,13,42,66,63,33,49,46,54,42,27,76,69,42,73,76,52,62,80,80,58,27,74,85,56,48,57,28,42,34,38,26,37,67,29,48,56,30,48,51,46,48,52,36,44,64,24,64,54,73,47,38,41,21,29,28,49,32,24,36,55,75,54,77,88,26,51,36,91,54,40,84,78,64,57,60,85,38,73,63,76,82,77,72,52,93,27,47,42,88,50,52,79,40,56,63,46,96,86,58,32,29,78,72,51,72,61,98,50,40,41,34,33,33,26,52,22,38,27,74,44,51,22,26,27,38,36,40,34,38,46,67,37,66,21,58,61,38,59,68,60,34,48,73,71,65,49,64,87,58,72,60,50,53,42,27,42,71,60,35,69,44,70,46,96,88,64,53,70,47,51,22,81,79,38,25,44,72,60,38,68,38,48,27,41,32,46,48,37,65,26,53,43,56,67,76,27,41,82,79,44,52,60,15,46,33,34,37,34,38,30,35,34,48,61,93,38,43,69,60,20,52,73,74,22,28,19,15,19,47,56,38,20,50,51,37,56,73,24,51,36,53,24,40,35,33,31,33,26,34,82,72,38,36,60,79,89,57,87,71,54,96,90,54,43,42,41,59,58,41,35,52,48,17,37,72,60,49,48,90,62,52,66,41,61,59,44,62,67,37,72,47,77,57,72,72,64,85,121,133,63,36,36,39,33,29,42,12,26,23,34,78,55,56,46,85,87,37,30,12,28,21,34,34,42,37,39,81,88,44,27,34,33,39,29,25,2,44,52,41,54,34,36,41,69,74,41,90,58,59,70,78,52,47,34,36,37,38,30,33,31,52,40,48,30,27,36,54,14,43,67,61,33,49,46,54,43,28,75,68,42,74,75,53,62,78,79,58,27,73,85,56,48,57,28,41,33,39,26,37,66,30,48,58,29,50,50,46,49,52,36,46,64,24,65,53,74,47,37,42,21,29,28,47,32,25,36,54,76,55,77,88,26,51,38,92,53,41,84,78,63,58,58,85,38,73,62,77,84,78,72,52,93,26,46,43,89,49,51,79,40,55,64,47,96,87,58,31,28,78,72,50,72,62,97,50,39,41,34,34,33,24,51,23,36,27,73,44,52,22,26,27,38,36,42,34,37,44,68,37,66,22,58,63,39,58,67,59,34,47,74,70,64,50,65,87,56,70,60,51,53,42,27,41,72,60,35,68,45,69,46,95,88,65,52,70,46,52,23,81,79,38,26,43,72,60,38,68,39,46,26,40,33,45,46,37,65,27,52,44,56,67,80,27,42,82,81,45,54,59,16,46,33,34,38,34,39,31,37,34,49,63,93,39,42,69,61,20,51,71,73,22,28,21,16,19,47,57,39,20,50,50,38,55,74,24,51,36,54,24,40,36,33,31,32,28,34,82,70,38,36,59,79,89,56,86,71,54,97,89,55,43,41,42,58,57,41,36,51,47,17,37,72,60,48,48,90,60,50,68,41,61,60,42,62,66,38,72,46,77,57,72,72,64,83,120

Secondary structure (DSSP, 8-state):
--EEEEEEE-BSSS-BTTB-BSEEEEEETTEEEEE---TTHHHHHHHSS--GGG--EEE-----GGGTTTHHHHHHHHHHHS----GGGTTTS-SEEEEEETTHHHHHHHHHHHTT----S-EEEEEEPPPGGGS-GGGGTS----S--SSPPTTEEPP-EE---TTSEEEEEE-SSEEEEEEEEBSSS-EEEEEEEEPPBPPPB-HHHHHHTTPPSSHHHHHHHTT--EE-TTS-EE-HHHHBPPPBPPPEEEEE-S-SB-GGGHHHHTT-SEEEEE--S-GGGHHHHHHTT---HHHHHHHHHHTT-SEEEEE-B-TTEEPTTPPPPTT-EEHHHHHHHHHHHH-SSEEEE--TTEEEE-PPP--/--EEEEEEE-BSSS-BTTB-BSEEEEEETTEEEEE---TTHHHHHHHSS--GGG--EEE-----GGGTTTHHHHHHHHHHHS----HHHHTTS-SEEEEEETTHHHHHHHHHHHTT----S-EEEEEEPPPGGGS-GGGGTS----S--SSPPTTEEPP-EE---TTSEEEEEE-SSEEEEEEEEBSSS-EEEEEEEEPPBPPPB-HHHHHHTTPPSSHHHHHHHTT--EE-TTS-EE-HHHHBPPPBPPPEEEEE-S-SB-GGGHHHHTT-SEEEEE--S-GGGHHHHHHTT---HHHHHHHHHHTT-SEEEEE-B-TTEEPTTPPPPTT-EEHHHHHHHHHHHH-SSEEEE--TTEEEE-PPP--

Nearest PDB structures (foldseek):
  2fk6-assembly1_A-2  TM=9.201E-01  e=4.190E-35  Bacillus subtilis
  4gcw-assembly1_A  TM=9.162E-01  e=7.543E-35  Bacillus subtilis subsp. subtilis str. 168
  3zwf-assembly1_B  TM=9.375E-01  e=1.115E-32  Homo sapiens
  2cbn-assembly1_A-2  TM=8.663E-01  e=1.682E-32  Escherichia coli
  1y44-assembly1_B  TM=8.773E-01  e=1.570E-31  Bacillus subtilis

Sequence (734 aa):
MSMDLTFLGTASCYPMPNRGVSCIVLKSDRQCWMFDCGEGSQTQVMKSSIKAAKINKIFITHLHGDHLFGLQGFLCTLSQNMPEQTSQETSQNPSVEIYGPLGLRRYLRTCLELSRSPISFSYIVHELEPVEEQLPQDWEEWHPEHTSSGLLHPGEGEGRTIRRDETGAWHLFEDSRFVVKAGAIYHRVPCFGFIIQEKTLPGKLDAAKLKELGVPPGPLYSRIKQGETVTLDNGQVIDPKDVVGPSRPGRKVVILGDTHDPSPLTSLAQGADVLVHEATLENNMRAKALEVGHSTPEMAATFAKTIGAKSLILTHFSQRYRPLGATLEKGEESVSKLQEEAEAVFGPGDVIAAQDLQTVHVQQPNCMSMDLTFLGTASCYPMPNRGVSCIVLKSDRQCWMFDCGEGSQTQVMKSSIKAAKINKIFITHLHGDHLFGLQGFLCTLSQNMPEQTSQETSQNPSVEIYGPLGLRRYLRTCLELSRSPISFSYIVHELEPVEEQLPQDWEEWHPEHTSSGLLHPGEGEGRTIRRDETGAWHLFEDSRFVVKAGAIYHRVPCFGFIIQEKTLPGKLDAAKLKELGVPPGPLYSRIKQGETVTLDNGQVIDPKDVVGPSRPGRKVVILGDTHDPSPLTSLAQGADVLVHEATLENNMRAKALEVGHSTPEMAATFAKTIGAKSLILTHFSQRYRPLGATLEKGEESVSKLQEEAEAVFGPGDVIAAQDLQTVHVQQPNC